Protein AF-A0A4Q2XM29-F1 (afdb_monomer_lite)

Structure (mmCIF, N/CA/C/O backbone):
data_AF-A0A4Q2XM29-F1
#
_entry.id   AF-A0A4Q2XM29-F1
#
loop_
_atom_site.group_PDB
_atom_site.id
_atom_site.type_symbol
_atom_site.label_atom_id
_atom_site.label_alt_id
_atom_site.label_comp_id
_atom_site.label_asym_id
_atom_site.label_entity_id
_atom_site.label_seq_id
_atom_site.pdbx_PDB_ins_code
_atom_site.Cartn_x
_atom_site.Cartn_y
_atom_site.Cartn_z
_atom_site.occupancy
_atom_site.B_iso_or_equiv
_atom_site.auth_seq_id
_atom_site.auth_comp_id
_atom_site.auth_asym_id
_atom_sit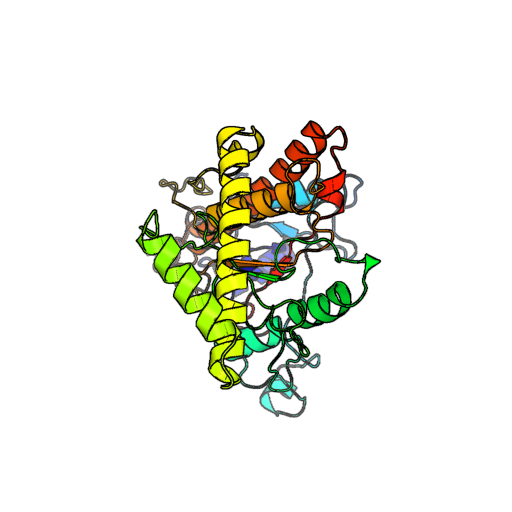e.auth_atom_id
_atom_site.pdbx_PDB_model_num
ATOM 1 N N . MET A 1 1 ? 1.663 -3.349 0.816 1.00 96.50 1 MET A N 1
ATOM 2 C CA . MET A 1 1 ? 1.496 -1.928 1.200 1.00 96.50 1 MET A CA 1
ATOM 3 C C . MET A 1 1 ? 1.774 -1.788 2.682 1.00 96.50 1 MET A C 1
ATOM 5 O O . MET A 1 1 ? 1.186 -2.526 3.462 1.00 96.50 1 MET A O 1
ATOM 9 N N . PHE A 1 2 ? 2.664 -0.879 3.063 1.00 97.44 2 PHE A N 1
ATOM 10 C CA . PHE A 1 2 ? 3.093 -0.724 4.449 1.00 97.44 2 PHE A CA 1
ATOM 11 C C . PHE A 1 2 ? 2.443 0.505 5.107 1.00 97.44 2 PHE A C 1
ATOM 13 O O . PHE A 1 2 ? 2.539 1.616 4.584 1.00 97.44 2 PHE A O 1
ATOM 20 N N . LEU A 1 3 ? 1.757 0.298 6.231 1.00 97.25 3 LEU A N 1
ATOM 21 C CA . LEU A 1 3 ? 1.092 1.323 7.038 1.00 97.25 3 LEU A CA 1
ATOM 22 C C . LEU A 1 3 ? 2.036 1.716 8.184 1.00 97.25 3 LEU A C 1
ATOM 24 O O . LEU A 1 3 ? 2.005 1.121 9.258 1.00 97.25 3 LEU A O 1
ATOM 28 N N . ASN A 1 4 ? 2.934 2.663 7.935 1.00 95.81 4 ASN A N 1
ATOM 29 C CA . ASN A 1 4 ? 4.029 3.006 8.840 1.00 95.81 4 ASN A CA 1
ATOM 30 C C . ASN A 1 4 ? 3.531 3.783 10.074 1.00 95.81 4 ASN A C 1
ATOM 32 O O . ASN A 1 4 ? 2.919 4.848 9.917 1.00 95.81 4 ASN A O 1
ATOM 36 N N . GLY A 1 5 ? 3.828 3.276 11.277 1.00 94.25 5 GLY A N 1
ATOM 37 C CA . GLY A 1 5 ? 3.493 3.909 12.560 1.00 94.25 5 GLY A CA 1
ATOM 38 C C . GLY A 1 5 ? 2.663 3.062 13.536 1.00 94.25 5 GLY A C 1
ATOM 39 O O . GLY A 1 5 ? 2.276 3.548 14.591 1.00 94.25 5 GLY A O 1
ATOM 40 N N . GLY A 1 6 ? 2.377 1.801 13.228 1.00 93.38 6 GLY A N 1
ATOM 41 C CA . GLY A 1 6 ? 1.569 0.935 14.085 1.00 93.38 6 GLY A CA 1
ATOM 42 C C . GLY A 1 6 ? 0.077 1.262 14.000 1.00 93.38 6 GLY A C 1
ATOM 43 O O . GLY A 1 6 ? -0.471 1.974 14.834 1.00 93.38 6 GLY A O 1
ATOM 44 N N . ASN A 1 7 ? -0.592 0.758 12.965 1.00 94.94 7 ASN A N 1
ATOM 45 C CA . ASN A 1 7 ? -2.012 0.990 12.729 1.00 94.94 7 ASN A CA 1
ATOM 46 C C . ASN A 1 7 ? -2.881 0.425 13.866 1.00 94.94 7 ASN A C 1
ATOM 48 O O . ASN A 1 7 ? -2.813 -0.765 14.166 1.00 94.94 7 ASN A O 1
ATOM 52 N N . ASP A 1 8 ? -3.781 1.245 14.417 1.00 95.12 8 ASP A N 1
ATOM 53 C CA . ASP A 1 8 ? -4.788 0.805 15.390 1.00 95.12 8 ASP A CA 1
ATOM 54 C C . ASP A 1 8 ? -5.910 -0.013 14.734 1.00 95.12 8 ASP A C 1
ATOM 56 O O . ASP A 1 8 ? -7.039 0.448 14.554 1.00 95.12 8 ASP A O 1
ATOM 60 N N . SER A 1 9 ? -5.602 -1.252 14.356 1.00 93.69 9 SER A N 1
ATOM 61 C CA . SER A 1 9 ? -6.534 -2.149 13.666 1.00 93.69 9 SER A CA 1
ATOM 62 C C . SER A 1 9 ? -7.786 -2.493 14.483 1.00 93.69 9 SER A C 1
ATOM 64 O O . SER A 1 9 ? -8.791 -2.903 13.903 1.00 93.69 9 SER A O 1
ATOM 66 N N . ASN A 1 10 ? -7.785 -2.219 15.793 1.00 93.75 10 ASN A N 1
ATOM 67 C CA . ASN A 1 10 ? -8.957 -2.379 16.659 1.00 93.75 10 ASN A CA 1
ATOM 68 C C . ASN A 1 10 ? -10.111 -1.439 16.268 1.00 93.75 10 ASN A C 1
ATOM 70 O O . ASN A 1 10 ? -11.262 -1.710 16.599 1.00 93.75 10 ASN A O 1
ATOM 74 N N . ASN A 1 11 ? -9.813 -0.340 15.564 1.00 93.69 11 ASN A N 1
ATOM 75 C CA . ASN A 1 11 ? -10.818 0.532 14.956 1.00 93.69 11 ASN A CA 1
ATOM 76 C C . ASN A 1 11 ? -11.011 0.273 13.457 1.00 93.69 11 ASN A C 1
ATOM 78 O O . ASN A 1 11 ? -11.906 0.871 12.874 1.00 93.69 11 ASN A O 1
ATOM 82 N N . MET A 1 12 ? -10.221 -0.601 12.823 1.00 94.62 12 MET A N 1
ATOM 83 C CA . MET A 1 12 ? -10.440 -0.996 11.428 1.00 94.62 12 MET A CA 1
ATOM 84 C C . MET A 1 12 ? -11.616 -1.957 11.318 1.00 94.62 12 MET A C 1
ATOM 86 O O . MET A 1 12 ? -12.485 -1.761 10.472 1.00 94.62 12 MET A O 1
ATOM 90 N N . ILE A 1 13 ? -11.625 -2.988 12.167 1.00 92.69 13 ILE A N 1
ATOM 91 C CA . ILE A 1 13 ? -12.667 -4.010 12.212 1.00 92.69 13 ILE A CA 1
ATOM 92 C C . ILE A 1 13 ? -13.164 -4.121 13.644 1.00 92.69 13 ILE A C 1
ATOM 94 O O . ILE A 1 13 ? -12.406 -4.423 14.562 1.00 92.69 13 ILE A O 1
ATOM 98 N N . ILE A 1 14 ? -14.448 -3.845 13.821 1.00 93.81 14 ILE A N 1
ATOM 99 C CA . ILE A 1 14 ? -15.077 -3.620 15.119 1.00 93.81 14 ILE A CA 1
ATOM 100 C C . ILE A 1 14 ? -16.095 -4.738 15.361 1.00 93.81 14 ILE A C 1
ATOM 102 O O . ILE A 1 14 ? -16.854 -5.051 14.440 1.00 93.81 14 ILE A O 1
ATOM 106 N N . PRO A 1 15 ? -16.156 -5.339 16.564 1.00 92.25 15 PRO A N 1
ATOM 107 C CA . PRO A 1 15 ? -17.228 -6.268 16.905 1.00 92.25 15 PRO A CA 1
ATOM 108 C C . PRO A 1 15 ? -18.571 -5.529 16.957 1.00 92.25 15 PRO A C 1
ATOM 110 O O . PRO A 1 15 ? -18.679 -4.460 17.560 1.00 92.25 15 PRO A O 1
ATOM 113 N N . THR A 1 16 ? -19.601 -6.102 16.337 1.00 90.25 16 THR A N 1
ATOM 114 C CA . THR A 1 16 ? -20.943 -5.497 16.250 1.00 90.25 16 THR A CA 1
ATOM 115 C C . THR A 1 16 ? -22.011 -6.272 17.021 1.00 90.25 16 THR A C 1
ATOM 117 O O . THR A 1 16 ? -23.140 -5.793 17.146 1.00 90.25 16 THR A O 1
ATOM 120 N N . LEU A 1 17 ? -21.675 -7.420 17.621 1.00 89.31 17 LEU A N 1
ATOM 121 C CA . LEU A 1 17 ? -22.564 -8.062 18.590 1.00 89.31 17 LEU A CA 1
ATOM 122 C C . LEU A 1 17 ? -22.731 -7.151 19.818 1.00 89.31 17 LEU A C 1
ATOM 124 O O . LEU A 1 17 ? -21.732 -6.618 20.305 1.00 89.31 17 LEU A O 1
ATOM 128 N N . PRO A 1 18 ? -23.952 -6.936 20.346 1.00 90.06 18 PRO A N 1
ATOM 129 C CA . PRO A 1 18 ? -24.185 -5.947 21.399 1.00 90.06 18 PRO A CA 1
ATOM 130 C C . PRO A 1 18 ? -23.311 -6.124 22.647 1.00 90.06 18 PRO A C 1
ATOM 132 O O . PRO A 1 18 ? -22.772 -5.145 23.158 1.00 90.06 18 PRO A O 1
ATOM 135 N N . GLU A 1 19 ? -23.159 -7.343 23.161 1.00 92.06 19 GLU A N 1
ATOM 136 C CA . GLU A 1 19 ? -22.320 -7.633 24.328 1.00 92.06 19 GLU A CA 1
ATOM 137 C C . GLU A 1 19 ? -20.823 -7.453 24.060 1.00 92.06 19 GLU A C 1
ATOM 139 O O . GLU A 1 19 ? -20.121 -6.876 24.894 1.00 92.06 19 GLU A O 1
ATOM 144 N N . GLU A 1 20 ? -20.339 -7.871 22.892 1.00 92.81 20 GLU A N 1
ATOM 145 C CA . GLU A 1 20 ? -18.934 -7.720 22.508 1.00 92.81 20 GLU A CA 1
ATOM 146 C C . GLU A 1 20 ? -18.595 -6.251 22.248 1.00 92.81 20 GLU A C 1
ATOM 148 O O . GLU A 1 20 ? -17.570 -5.751 22.715 1.00 92.81 20 GLU A O 1
ATOM 153 N N . TRP A 1 21 ? -19.502 -5.524 21.592 1.00 94.75 21 TRP A N 1
ATOM 154 C CA . TRP A 1 21 ? -19.370 -4.093 21.381 1.00 94.75 21 TRP A CA 1
ATOM 155 C C . TRP A 1 21 ? -19.391 -3.316 22.698 1.00 94.75 21 TRP A C 1
ATOM 157 O O . TRP A 1 21 ? -18.608 -2.384 22.851 1.00 94.75 21 TRP A O 1
ATOM 167 N N . ARG A 1 22 ? -20.230 -3.689 23.679 1.00 95.19 22 ARG A N 1
ATOM 168 C CA . ARG A 1 22 ? -20.202 -3.058 25.014 1.00 95.19 22 ARG A CA 1
ATOM 169 C C . ARG A 1 22 ? -18.836 -3.229 25.679 1.00 95.19 22 ARG A C 1
ATOM 171 O O . ARG A 1 22 ? -18.315 -2.262 26.229 1.00 95.19 22 ARG A O 1
ATOM 178 N N . SER A 1 23 ? -18.239 -4.419 25.589 1.00 96.00 23 SER A N 1
ATOM 179 C CA . SER A 1 23 ? -16.885 -4.678 26.099 1.00 96.00 23 SER A CA 1
ATOM 180 C C . SER A 1 23 ? -15.828 -3.849 25.364 1.00 96.00 23 SER A C 1
ATOM 182 O O . SER A 1 23 ? -15.016 -3.179 26.002 1.00 96.00 23 SER A O 1
ATOM 184 N N . TYR A 1 24 ? -15.877 -3.829 24.029 1.00 96.38 24 TYR A N 1
ATOM 185 C CA . TYR A 1 24 ? -15.031 -2.975 23.191 1.00 96.38 24 TYR A CA 1
ATOM 186 C C . TYR A 1 24 ? -15.171 -1.499 23.591 1.00 96.38 24 TYR A C 1
ATOM 188 O O . TYR A 1 24 ? -14.185 -0.850 23.932 1.00 96.38 24 TYR A O 1
ATOM 196 N N . SER A 1 25 ? -16.395 -0.975 23.644 1.00 95.56 25 SER A N 1
ATOM 197 C CA . SER A 1 25 ? -16.671 0.430 23.931 1.00 95.56 25 SER A CA 1
ATOM 198 C C . SER A 1 25 ? -16.222 0.839 25.331 1.00 95.56 25 SER A C 1
ATOM 200 O O . SER A 1 25 ? -15.735 1.957 25.497 1.00 95.56 25 SER A O 1
ATOM 202 N N . ALA A 1 26 ? -16.357 -0.041 26.327 1.00 96.81 26 ALA A N 1
ATOM 203 C CA . ALA A 1 26 ? -15.896 0.227 27.686 1.00 96.81 26 ALA A CA 1
ATOM 204 C C . ALA A 1 26 ? -14.370 0.397 27.749 1.00 96.81 26 ALA A C 1
ATOM 206 O O . ALA A 1 26 ? -13.882 1.309 28.411 1.00 96.81 26 ALA A O 1
ATOM 207 N N . ILE A 1 27 ? -13.616 -0.440 27.027 1.00 96.81 27 ILE A N 1
ATOM 208 C CA . ILE A 1 27 ? -12.146 -0.404 27.036 1.00 96.81 27 ILE A CA 1
ATOM 209 C C . ILE A 1 27 ? -11.600 0.729 26.153 1.00 96.81 27 ILE A C 1
ATOM 211 O O . ILE A 1 27 ? -10.618 1.388 26.502 1.00 96.81 27 ILE A O 1
ATOM 215 N N . ARG A 1 28 ? -12.247 0.980 25.011 1.00 96.00 28 ARG A N 1
ATOM 216 C CA . ARG A 1 28 ? -11.862 2.031 24.059 1.00 96.00 28 ARG A CA 1
ATOM 217 C C . ARG A 1 28 ? -12.268 3.424 24.521 1.00 96.00 28 ARG A C 1
ATOM 219 O O . ARG A 1 28 ? -11.673 4.402 24.072 1.00 96.00 28 ARG A O 1
ATOM 226 N N . THR A 1 29 ? -13.212 3.513 25.461 1.00 95.56 29 THR A N 1
ATOM 227 C CA . THR A 1 29 ? -13.803 4.756 25.979 1.00 95.56 29 THR A CA 1
ATOM 228 C C . THR A 1 29 ? -14.518 5.564 24.882 1.00 95.56 29 THR A C 1
ATOM 230 O O . THR A 1 29 ? -14.348 5.286 23.693 1.00 95.56 29 THR A O 1
ATOM 233 N N . PRO A 1 30 ? -15.283 6.615 25.227 1.00 93.62 30 PRO A N 1
ATOM 234 C CA . PRO A 1 30 ? -15.864 7.509 24.223 1.00 93.62 30 PRO A CA 1
ATOM 235 C C . PRO A 1 30 ? -14.835 8.201 23.310 1.00 93.62 30 PRO A C 1
ATOM 237 O O . PRO A 1 30 ? -15.208 8.748 22.277 1.00 93.62 30 PRO A O 1
ATOM 240 N N . VAL A 1 31 ? -13.544 8.191 23.669 1.00 94.88 31 VAL A N 1
ATOM 241 C CA . VAL A 1 31 ? -12.479 8.795 22.857 1.00 94.88 31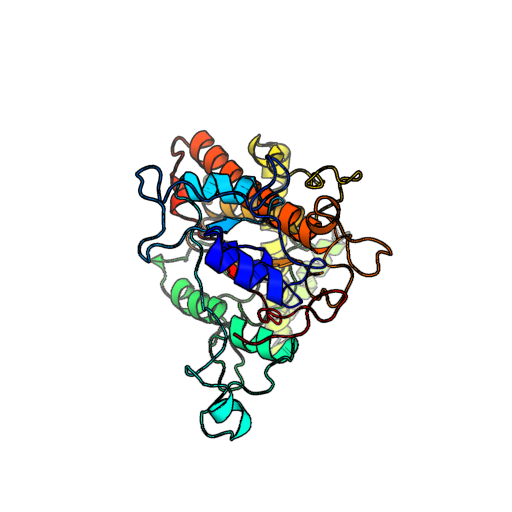 VAL A CA 1
ATOM 242 C C . VAL A 1 31 ? -12.216 7.997 21.581 1.00 94.88 31 VAL A C 1
ATOM 244 O O . VAL A 1 31 ? -12.007 8.609 20.538 1.00 94.88 31 VAL A O 1
ATOM 247 N N . LEU A 1 32 ? -12.245 6.659 21.631 1.00 95.94 32 LEU A N 1
ATOM 248 C CA . LEU A 1 32 ? -11.899 5.807 20.483 1.00 95.94 32 LEU A CA 1
ATOM 249 C C . LEU A 1 32 ? -13.009 4.860 20.029 1.00 95.94 32 LEU A C 1
ATOM 251 O O . LEU A 1 32 ? -12.902 4.314 18.932 1.00 95.94 32 LEU A O 1
ATOM 255 N N . ALA A 1 33 ? -14.027 4.611 20.854 1.00 95.44 33 ALA A N 1
ATOM 256 C CA . ALA A 1 33 ? -15.052 3.620 20.551 1.00 95.44 33 ALA A CA 1
ATOM 257 C C . ALA A 1 33 ? -15.909 4.043 19.352 1.00 95.44 33 ALA A C 1
ATOM 259 O O . ALA A 1 33 ? -16.682 4.998 19.433 1.00 95.44 33 ALA A O 1
ATOM 260 N N . ILE A 1 34 ? -15.823 3.288 18.257 1.00 94.38 34 ILE A N 1
ATOM 261 C CA . ILE A 1 34 ? -16.700 3.491 17.106 1.00 94.38 34 ILE A CA 1
ATOM 262 C C . ILE A 1 34 ? -18.127 3.037 17.460 1.00 94.38 34 ILE A C 1
ATOM 264 O O . ILE A 1 34 ? -18.296 1.934 17.995 1.00 94.38 34 ILE A O 1
ATOM 268 N N . PRO A 1 35 ? -19.170 3.844 17.183 1.00 91.25 35 PRO A N 1
ATOM 269 C CA . PRO A 1 35 ? -20.544 3.501 17.534 1.00 91.25 35 PRO A CA 1
ATOM 270 C C . PRO A 1 35 ? -21.054 2.282 16.752 1.00 91.25 35 PRO A C 1
ATOM 272 O O . PRO A 1 35 ? -20.796 2.156 15.555 1.00 91.25 35 PRO A O 1
ATOM 275 N N . ASN A 1 36 ? -21.826 1.412 17.411 1.00 83.94 36 ASN A N 1
ATOM 276 C CA . ASN A 1 36 ? -22.474 0.246 16.785 1.00 83.94 36 ASN A CA 1
ATOM 277 C C . ASN A 1 36 ? -23.965 0.471 16.492 1.00 83.94 36 ASN A C 1
ATOM 279 O O . ASN A 1 36 ? -24.493 -0.015 15.501 1.00 83.94 36 ASN A O 1
ATOM 283 N N . SER A 1 37 ? -24.653 1.261 17.317 1.00 69.19 37 SER A N 1
ATOM 284 C CA . SER A 1 37 ? -26.068 1.586 17.127 1.00 69.19 37 SER A CA 1
ATOM 285 C C . SER A 1 37 ? -26.283 3.091 17.224 1.00 69.19 37 SER A C 1
ATOM 287 O O . SER A 1 37 ? -26.231 3.645 18.318 1.00 69.19 37 SER A O 1
ATOM 289 N N . ASN A 1 38 ? -26.479 3.725 16.068 1.00 53.12 38 ASN A N 1
ATOM 290 C CA . ASN A 1 38 ? -27.065 5.050 15.841 1.00 53.12 38 ASN A CA 1
ATOM 291 C C . ASN A 1 38 ? -27.037 5.283 14.327 1.00 53.12 38 ASN A C 1
ATOM 293 O O . ASN A 1 38 ? -25.969 5.571 13.811 1.00 53.12 38 ASN A O 1
ATOM 297 N N . GLY A 1 39 ? -28.174 5.076 13.648 1.00 49.75 39 GLY A N 1
ATOM 298 C CA . GLY A 1 39 ? -28.449 5.333 12.222 1.00 49.75 39 GLY A CA 1
ATOM 299 C C . GLY A 1 39 ? -27.264 5.676 11.302 1.00 49.75 39 GLY A C 1
ATOM 300 O O . GLY A 1 39 ? -26.575 6.675 11.499 1.00 49.75 39 GLY A O 1
ATOM 301 N N . ALA A 1 40 ? -27.074 4.881 10.243 1.00 45.66 40 ALA A N 1
ATOM 302 C CA . ALA A 1 40 ? -26.153 5.193 9.144 1.00 45.66 40 ALA A CA 1
ATOM 303 C C . ALA A 1 40 ? -26.215 6.689 8.744 1.00 45.66 40 ALA A C 1
ATOM 305 O O . ALA A 1 40 ? -27.310 7.260 8.749 1.00 45.66 40 ALA A O 1
ATOM 306 N N . PRO A 1 41 ? -25.082 7.333 8.393 1.00 54.94 41 PRO A N 1
ATOM 307 C CA . PRO A 1 41 ? -23.799 6.742 7.973 1.00 54.94 41 PRO A CA 1
ATOM 308 C C . PRO A 1 41 ? -22.706 6.611 9.062 1.00 54.94 41 PRO A C 1
ATOM 310 O O . PRO A 1 41 ? -21.574 6.266 8.747 1.00 54.94 41 PRO A O 1
ATOM 313 N N . ASN A 1 42 ? -23.018 6.845 10.340 1.00 69.69 42 ASN A N 1
ATOM 314 C CA . ASN A 1 42 ? -22.011 7.169 11.368 1.00 69.69 42 ASN A CA 1
ATOM 315 C C . ASN A 1 42 ? -21.628 6.019 12.330 1.00 69.69 42 ASN A C 1
ATOM 317 O O . ASN A 1 42 ? -21.197 6.263 13.457 1.00 69.69 42 ASN A O 1
ATOM 321 N N . THR A 1 43 ? -21.803 4.764 11.921 1.00 86.94 43 THR A N 1
ATOM 322 C CA . THR A 1 43 ? -21.542 3.568 12.752 1.00 86.94 43 THR A CA 1
ATOM 323 C C . THR A 1 43 ? -20.619 2.591 12.035 1.00 86.94 43 THR A C 1
ATOM 325 O O . THR A 1 43 ? -20.361 2.744 10.842 1.00 86.94 43 THR A O 1
ATOM 328 N N . ALA A 1 44 ? -20.107 1.592 12.758 1.00 91.44 44 ALA A N 1
ATOM 329 C CA . ALA A 1 44 ? -19.387 0.477 12.151 1.00 91.44 44 ALA A CA 1
ATOM 330 C C . ALA A 1 44 ? -20.188 -0.103 10.966 1.00 91.44 44 ALA A C 1
ATOM 332 O O . ALA A 1 44 ? -21.359 -0.462 11.099 1.00 91.44 44 ALA A O 1
ATOM 333 N N . LEU A 1 45 ? -19.557 -0.180 9.795 1.00 91.25 45 LEU A N 1
ATOM 334 C CA . LEU A 1 45 ? -20.186 -0.639 8.562 1.00 91.25 45 LEU A CA 1
ATOM 335 C C . LEU A 1 45 ? -20.276 -2.157 8.592 1.00 91.25 45 LEU A C 1
ATOM 337 O O . LEU A 1 45 ? -19.283 -2.839 8.337 1.00 91.25 45 LEU A O 1
ATOM 341 N N . ALA A 1 46 ? -21.461 -2.672 8.910 1.00 89.06 46 ALA A N 1
ATOM 342 C CA . ALA A 1 46 ? -21.704 -4.102 9.011 1.00 89.06 46 ALA A CA 1
ATOM 343 C C . ALA A 1 46 ? -21.228 -4.851 7.756 1.00 89.06 46 ALA A C 1
ATOM 345 O O . ALA A 1 46 ? -21.554 -4.486 6.615 1.00 89.06 46 ALA A O 1
ATOM 346 N N . LEU A 1 47 ? -20.464 -5.913 8.001 1.00 86.94 47 LEU A N 1
ATOM 347 C CA . LEU A 1 47 ? -20.101 -6.896 6.992 1.00 86.94 47 LEU A CA 1
ATOM 348 C C . LEU A 1 47 ? -21.316 -7.798 6.780 1.00 86.94 47 LEU A C 1
ATOM 350 O O . LEU A 1 47 ? -21.824 -8.367 7.743 1.00 86.94 47 LEU A O 1
ATOM 354 N N . ALA A 1 48 ? -21.838 -7.870 5.557 1.00 73.25 48 ALA A N 1
ATOM 355 C CA . ALA A 1 48 ? -23.117 -8.537 5.305 1.00 73.25 48 ALA A CA 1
ATOM 356 C C . ALA A 1 48 ? -22.962 -9.869 4.564 1.00 73.25 48 ALA A C 1
ATOM 358 O O . ALA A 1 48 ? -23.882 -10.687 4.589 1.00 73.25 48 ALA A O 1
ATOM 359 N N . SER A 1 49 ? -21.822 -10.109 3.910 1.00 67.12 49 SER A N 1
ATOM 360 C CA . SER A 1 49 ? -21.641 -11.305 3.091 1.00 67.12 49 SER A CA 1
ATOM 361 C C . SER A 1 49 ? -20.184 -11.742 2.998 1.00 67.12 49 SER A C 1
ATOM 363 O O . SER A 1 49 ? -19.309 -10.935 2.709 1.00 67.12 49 SER A O 1
ATOM 365 N N . GLN A 1 50 ? -19.932 -13.040 3.175 1.00 62.50 50 GLN A N 1
ATOM 366 C CA . GLN A 1 50 ? -18.715 -13.674 2.683 1.00 62.50 50 GLN A CA 1
ATOM 367 C C . GLN A 1 50 ? -18.992 -14.118 1.241 1.00 62.50 50 GLN A C 1
ATOM 369 O O . GLN A 1 50 ? -19.783 -15.031 1.018 1.00 62.50 50 GLN A O 1
ATOM 374 N N . ASN A 1 51 ? -18.355 -13.479 0.255 1.00 60.34 51 ASN A N 1
ATOM 375 C CA . ASN A 1 51 ? -18.378 -13.936 -1.141 1.00 60.34 51 ASN A CA 1
ATOM 376 C C . ASN A 1 51 ? -19.777 -13.970 -1.800 1.00 60.34 51 ASN A C 1
ATOM 378 O O . ASN A 1 51 ? -20.131 -14.949 -2.455 1.00 60.34 51 ASN A O 1
ATOM 382 N N . GLY A 1 52 ? -20.614 -12.948 -1.580 1.00 56.56 52 GLY A N 1
ATOM 383 C CA . GLY A 1 52 ? -21.919 -12.807 -2.252 1.00 56.56 52 GLY A CA 1
ATOM 384 C C . GLY A 1 52 ? -22.962 -13.912 -1.993 1.00 56.56 52 GLY A C 1
ATOM 385 O O . GLY A 1 52 ? -24.023 -13.880 -2.611 1.00 56.56 52 GLY A O 1
ATOM 386 N N . THR A 1 53 ? -22.688 -14.878 -1.107 1.00 57.41 53 THR A N 1
ATOM 387 C CA . THR A 1 53 ? -23.463 -16.130 -0.984 1.00 57.41 53 THR A CA 1
ATOM 388 C C . THR A 1 53 ? -24.111 -16.352 0.393 1.00 57.41 53 THR A C 1
ATOM 390 O O . THR A 1 53 ? -24.976 -17.217 0.507 1.00 57.41 53 THR A O 1
ATOM 393 N N . GLY A 1 54 ? -23.787 -15.537 1.411 1.00 62.75 54 GLY A N 1
ATOM 394 C CA . GLY A 1 54 ? -24.251 -15.714 2.805 1.00 62.75 54 GLY A CA 1
ATOM 395 C C . GLY A 1 54 ? -23.619 -16.945 3.488 1.00 62.75 54 GLY A C 1
ATOM 396 O O . GLY A 1 54 ? -23.148 -17.852 2.820 1.00 62.75 54 GLY A O 1
ATOM 397 N N . THR A 1 55 ? -23.524 -17.069 4.814 1.00 56.12 55 THR A N 1
ATOM 398 C CA . THR A 1 55 ? -24.199 -16.412 5.944 1.00 56.12 55 THR A CA 1
ATOM 399 C C . THR A 1 55 ? -23.206 -15.649 6.819 1.00 56.12 55 THR A C 1
ATOM 401 O O . THR A 1 55 ? -22.266 -16.249 7.328 1.00 56.12 55 THR A O 1
ATOM 404 N N . PHE A 1 56 ? -23.445 -14.355 7.035 1.00 60.03 56 PHE A N 1
ATOM 405 C CA . PHE A 1 56 ? -22.938 -13.652 8.213 1.00 60.03 56 PHE A CA 1
ATOM 406 C C . PHE A 1 56 ? -23.952 -13.878 9.359 1.00 60.03 56 PHE A C 1
ATOM 408 O O . PHE A 1 56 ? -25.154 -13.870 9.068 1.00 60.03 56 PHE A O 1
ATOM 415 N N . PRO A 1 57 ? -23.556 -14.109 10.626 1.00 65.44 57 PRO A N 1
ATOM 416 C CA . PRO A 1 57 ? -22.229 -13.924 11.229 1.00 65.44 57 PRO A CA 1
ATOM 417 C C . PRO A 1 57 ? -21.131 -14.812 10.639 1.00 65.44 57 PRO A C 1
ATOM 419 O O . PRO A 1 57 ? -21.426 -15.840 10.037 1.00 65.44 57 PRO A O 1
ATOM 422 N N . ALA A 1 58 ? -19.871 -14.405 10.815 1.00 69.69 58 ALA A N 1
ATOM 423 C CA . ALA A 1 58 ? -18.705 -15.200 10.435 1.00 69.69 58 ALA A CA 1
ATOM 424 C C . ALA A 1 58 ? -18.787 -16.622 11.028 1.00 69.69 58 ALA A C 1
ATOM 426 O O . ALA A 1 58 ? -19.544 -16.874 11.966 1.00 69.69 58 ALA A O 1
ATOM 427 N N . GLY A 1 59 ? -18.005 -17.571 10.500 1.00 73.56 59 GLY A N 1
ATOM 428 C CA . GLY A 1 59 ? -18.074 -18.988 10.902 1.00 73.56 59 GLY A CA 1
ATOM 429 C C . GLY A 1 59 ? -17.855 -19.269 12.400 1.00 73.56 59 GLY A C 1
ATOM 430 O O . GLY A 1 59 ? -18.096 -20.384 12.852 1.00 73.56 59 GLY A O 1
ATOM 431 N N . ASP A 1 60 ? -17.423 -18.273 13.173 1.00 78.19 60 ASP A N 1
ATOM 432 C CA . ASP A 1 60 ? -17.263 -18.305 14.626 1.00 78.19 60 ASP A CA 1
ATOM 433 C C . ASP A 1 60 ? -18.485 -17.776 15.413 1.00 78.19 60 ASP A C 1
ATOM 435 O O . ASP A 1 60 ? -18.431 -17.680 16.640 1.00 78.19 60 ASP A O 1
ATOM 439 N N . GLY A 1 61 ? -19.574 -17.425 14.723 1.00 81.44 61 GLY A N 1
ATOM 440 C CA . GLY A 1 61 ? -20.805 -16.888 15.303 1.00 81.44 61 GLY A CA 1
ATOM 441 C C . GLY A 1 61 ? -20.771 -15.386 15.602 1.00 81.44 61 GLY A C 1
ATOM 442 O O . GLY A 1 61 ? -21.747 -14.874 16.151 1.00 81.44 61 GLY A O 1
ATOM 443 N N . ARG A 1 62 ? -19.699 -14.666 15.237 1.00 85.44 62 ARG A N 1
ATOM 444 C CA . ARG A 1 62 ? -19.551 -13.230 15.516 1.00 85.44 62 ARG A CA 1
ATOM 445 C C . ARG A 1 62 ? -19.934 -12.344 14.349 1.00 85.44 62 ARG A C 1
ATOM 447 O O . ARG A 1 62 ? -19.813 -12.710 13.178 1.00 85.44 62 ARG A O 1
ATOM 454 N N . THR A 1 63 ? -20.352 -11.128 14.682 1.00 87.56 63 THR A N 1
ATOM 455 C CA . THR A 1 63 ? -20.570 -10.070 13.701 1.00 87.56 63 THR A CA 1
ATOM 456 C C . THR A 1 63 ? -19.529 -8.972 13.847 1.00 87.56 63 THR A C 1
ATOM 458 O O . THR A 1 63 ? -19.163 -8.572 14.953 1.00 87.56 63 THR A O 1
ATOM 461 N N . TYR A 1 64 ? -19.084 -8.455 12.706 1.00 90.12 64 TYR A N 1
ATOM 462 C CA . TYR A 1 64 ? -18.095 -7.395 12.608 1.00 90.12 64 TYR A CA 1
ATOM 463 C C . TYR A 1 64 ? -18.572 -6.283 11.674 1.00 90.12 64 TYR A C 1
ATOM 465 O O . TYR A 1 64 ? -19.483 -6.473 10.860 1.00 90.12 64 TYR A O 1
ATOM 473 N N . GLY A 1 65 ? -17.924 -5.128 11.766 1.00 91.75 65 GLY A N 1
ATOM 474 C CA . GLY A 1 65 ? -18.072 -4.036 10.816 1.00 91.75 65 GLY A CA 1
ATOM 475 C C . GLY A 1 65 ? -16.750 -3.327 10.558 1.00 91.75 65 GLY A C 1
ATOM 476 O O . GLY A 1 65 ? -15.908 -3.242 11.451 1.00 91.75 65 GLY A O 1
ATOM 477 N N . PHE A 1 66 ? -16.568 -2.812 9.344 1.00 94.44 66 PHE A N 1
ATOM 478 C CA . PHE A 1 66 ? -15.451 -1.915 9.050 1.00 94.44 66 PHE A CA 1
ATOM 479 C C . PHE A 1 66 ? -15.665 -0.543 9.695 1.00 94.44 66 PHE A C 1
ATOM 481 O O . PHE A 1 66 ? -16.794 -0.131 9.965 1.00 94.44 66 PHE A O 1
ATOM 488 N N . HIS A 1 67 ? -14.585 0.210 9.886 1.00 95.12 67 HIS A N 1
ATOM 489 C CA . HIS A 1 67 ? -14.676 1.626 10.232 1.00 95.12 67 HIS A CA 1
ATOM 490 C C . HIS A 1 67 ? -15.589 2.388 9.238 1.00 95.12 67 HIS A C 1
ATOM 492 O O . HIS A 1 67 ? -15.471 2.165 8.031 1.00 95.12 67 HIS A O 1
ATOM 498 N N . PRO A 1 68 ? -16.430 3.349 9.678 1.00 93.44 68 PRO A N 1
ATOM 499 C CA . PRO A 1 68 ? -17.281 4.157 8.785 1.00 93.44 68 PRO A CA 1
ATOM 500 C C . PRO A 1 68 ? -16.532 4.955 7.709 1.00 93.44 68 PRO A C 1
ATOM 502 O O . PRO A 1 68 ? -17.109 5.343 6.701 1.00 93.44 68 PRO A O 1
ATOM 505 N N . ALA A 1 69 ? -15.225 5.145 7.876 1.00 94.12 69 ALA A N 1
ATOM 506 C CA . ALA A 1 69 ? -14.356 5.739 6.858 1.00 94.12 69 ALA A CA 1
ATOM 507 C C . ALA A 1 69 ? -13.901 4.760 5.756 1.00 94.12 69 ALA A C 1
ATOM 509 O O . ALA A 1 69 ? -13.099 5.150 4.917 1.00 94.12 69 ALA A O 1
ATOM 510 N N . MET A 1 70 ? -14.360 3.502 5.760 1.00 95.69 70 MET A N 1
ATOM 511 C CA . MET A 1 70 ? -13.924 2.468 4.809 1.00 95.69 70 MET A CA 1
ATOM 512 C C . MET A 1 70 ? -15.079 1.836 4.004 1.00 95.69 70 MET A C 1
ATOM 514 O O . MET A 1 70 ? -15.169 0.604 3.920 1.00 95.69 70 MET A O 1
ATOM 518 N N . PRO A 1 71 ? -15.996 2.632 3.420 1.00 94.25 71 PRO A N 1
ATOM 519 C CA . PRO A 1 71 ? -17.154 2.085 2.717 1.00 94.25 71 PRO A CA 1
ATOM 520 C C . PRO A 1 71 ? -16.769 1.256 1.489 1.00 94.25 71 PRO A C 1
ATOM 522 O O . PRO A 1 71 ? -17.429 0.261 1.190 1.00 94.25 71 PRO A O 1
ATOM 525 N N . GLU A 1 72 ? -15.690 1.610 0.793 1.00 96.19 72 GLU A N 1
ATOM 526 C CA . GLU A 1 72 ? -15.252 0.875 -0.388 1.00 96.19 72 GLU A CA 1
ATOM 527 C C . GLU A 1 72 ? -14.719 -0.516 -0.036 1.00 96.19 72 GLU A C 1
ATOM 529 O O . GLU A 1 72 ? -15.132 -1.487 -0.666 1.00 96.19 72 GLU A O 1
ATOM 534 N N . LEU A 1 73 ? -13.871 -0.656 0.993 1.00 95.31 73 LEU A N 1
ATOM 535 C CA . LEU A 1 73 ? -13.422 -1.986 1.430 1.00 95.31 73 LEU A CA 1
ATOM 536 C C . LEU A 1 73 ? -14.561 -2.837 1.968 1.00 95.31 73 LEU A C 1
ATOM 538 O O . LEU A 1 73 ? -14.585 -4.037 1.707 1.00 95.31 73 LEU A O 1
ATOM 542 N N . ARG A 1 74 ? -15.527 -2.232 2.666 1.00 93.50 74 ARG A N 1
ATOM 543 C CA . ARG A 1 74 ? -16.740 -2.941 3.075 1.00 93.50 74 ARG A CA 1
ATOM 544 C C . ARG A 1 74 ? -17.500 -3.486 1.867 1.00 93.50 74 ARG A C 1
ATOM 546 O O . ARG A 1 74 ? -17.925 -4.636 1.885 1.00 93.50 74 ARG A O 1
ATOM 553 N N . ASN A 1 75 ? -17.653 -2.693 0.809 1.00 93.06 75 ASN A N 1
ATOM 554 C CA . ASN A 1 75 ? -18.330 -3.140 -0.409 1.00 93.06 75 ASN A CA 1
ATOM 555 C C . ASN A 1 75 ? -17.541 -4.231 -1.141 1.00 93.06 75 ASN A C 1
ATOM 557 O O . ASN A 1 75 ? -18.137 -5.184 -1.637 1.00 93.06 75 ASN A O 1
ATOM 561 N N . LEU A 1 76 ? -16.211 -4.127 -1.177 1.00 93.19 76 LEU A N 1
ATOM 562 C CA . LEU A 1 76 ? -15.356 -5.155 -1.768 1.00 93.19 76 LEU A CA 1
ATOM 563 C C . LEU A 1 76 ? -15.351 -6.456 -0.956 1.00 93.19 76 LEU A C 1
ATOM 565 O O . LEU A 1 76 ? -15.295 -7.529 -1.550 1.00 93.19 76 LEU A O 1
ATOM 569 N N . PHE A 1 77 ? -15.442 -6.381 0.374 1.00 91.50 77 PHE A N 1
ATOM 570 C CA . PHE A 1 77 ? -15.616 -7.551 1.239 1.00 91.50 77 PHE A CA 1
ATOM 571 C C . PHE A 1 77 ? -16.910 -8.289 0.908 1.00 91.50 77 PHE A C 1
ATOM 573 O O . PHE A 1 77 ? -16.883 -9.478 0.601 1.00 91.50 77 PHE A O 1
ATOM 580 N N . ASP A 1 78 ? -18.026 -7.561 0.883 1.00 88.50 78 ASP A N 1
ATOM 581 C CA . ASP A 1 78 ? -19.335 -8.117 0.545 1.00 88.50 78 ASP A CA 1
ATOM 582 C C . ASP A 1 78 ? -19.367 -8.757 -0.852 1.00 88.50 78 ASP A C 1
ATOM 584 O O . ASP A 1 78 ? -20.049 -9.763 -1.071 1.00 88.50 78 ASP A O 1
ATOM 588 N N . ALA A 1 79 ? -18.600 -8.186 -1.784 1.00 88.88 79 ALA A N 1
ATOM 589 C CA . ALA A 1 79 ? -18.416 -8.694 -3.137 1.00 88.88 79 ALA A CA 1
ATOM 590 C C . ALA A 1 79 ? -17.403 -9.855 -3.246 1.00 88.88 79 ALA A C 1
ATOM 592 O O . ALA A 1 79 ? -17.227 -10.386 -4.337 1.00 88.88 79 ALA A O 1
ATOM 593 N N . GLY A 1 80 ? -16.750 -10.268 -2.153 1.00 88.75 80 GLY A N 1
ATOM 594 C CA . GLY A 1 80 ? -15.831 -11.413 -2.123 1.00 88.75 80 GLY A CA 1
ATOM 595 C C . GLY A 1 80 ? -14.370 -11.116 -2.474 1.00 88.75 80 GLY A C 1
ATOM 596 O O . GLY A 1 80 ? -13.589 -12.049 -2.631 1.00 88.75 80 GLY A O 1
ATOM 597 N N . PHE A 1 81 ? -13.970 -9.845 -2.572 1.00 90.38 81 PHE A N 1
ATOM 598 C CA . PHE A 1 81 ? -12.618 -9.446 -2.995 1.00 90.38 81 PHE A CA 1
ATOM 599 C C . PHE A 1 81 ? -11.673 -9.067 -1.848 1.00 90.38 81 PHE A C 1
ATOM 601 O O . PHE A 1 81 ? -10.479 -8.876 -2.073 1.00 90.38 81 PHE A O 1
ATOM 608 N N . VAL A 1 82 ? -12.187 -8.922 -0.625 1.00 91.94 82 VAL A N 1
ATOM 609 C CA . VAL A 1 82 ? -11.399 -8.558 0.563 1.00 91.94 82 VAL A CA 1
ATOM 610 C C . VAL A 1 82 ? -11.577 -9.624 1.633 1.00 91.94 82 VAL A C 1
ATOM 612 O O . VAL A 1 82 ? -12.694 -10.050 1.906 1.00 91.94 82 VAL A O 1
ATOM 615 N N . ALA A 1 83 ? -10.474 -10.011 2.274 1.00 89.94 83 ALA A N 1
ATOM 616 C CA . ALA A 1 83 ? -10.462 -10.951 3.386 1.00 89.94 83 ALA A CA 1
ATOM 617 C C . ALA A 1 83 ? -9.675 -10.365 4.572 1.00 89.94 83 ALA A C 1
ATOM 619 O O . ALA A 1 83 ? -8.459 -10.184 4.472 1.00 89.94 83 ALA A O 1
ATOM 620 N N . PRO A 1 84 ? -10.340 -10.058 5.698 1.00 89.12 84 PRO A N 1
ATOM 621 C CA . PRO A 1 84 ? -9.678 -9.802 6.965 1.00 89.12 84 PRO A CA 1
ATOM 622 C C . PRO A 1 84 ? -8.959 -11.040 7.490 1.00 89.12 84 PRO A C 1
ATOM 624 O O . PRO A 1 84 ? -9.511 -12.139 7.462 1.00 89.12 84 PRO A O 1
ATOM 627 N N . VAL A 1 85 ? -7.765 -10.846 8.044 1.00 89.06 85 VAL A N 1
ATOM 628 C CA . VAL A 1 85 ? -7.049 -11.886 8.787 1.00 89.06 85 VAL A CA 1
ATOM 629 C C . VAL A 1 85 ? -6.771 -11.349 10.184 1.00 89.06 85 VAL A C 1
ATOM 631 O O . VAL A 1 85 ? -6.107 -10.326 10.340 1.00 89.06 85 VAL A O 1
ATOM 634 N N . PHE A 1 86 ? -7.322 -12.014 11.196 1.00 87.56 86 PHE A N 1
ATOM 635 C CA . PHE A 1 86 ? -7.177 -11.616 12.595 1.00 87.56 86 PHE A CA 1
ATOM 636 C C . PHE A 1 86 ? -6.000 -12.322 13.260 1.00 87.56 86 PHE A C 1
ATOM 638 O O . PHE A 1 86 ? -5.604 -13.411 12.845 1.00 87.56 86 PHE A O 1
ATOM 645 N N . ASN A 1 87 ? -5.504 -11.728 14.349 1.00 85.69 87 ASN A N 1
ATOM 646 C CA . ASN A 1 87 ? -4.462 -12.303 15.206 1.00 85.69 87 ASN A CA 1
ATOM 647 C C . ASN A 1 87 ? -3.155 -12.613 14.456 1.00 85.69 87 ASN A C 1
ATOM 649 O O . ASN A 1 87 ? -2.490 -13.608 14.741 1.00 85.69 87 ASN A O 1
ATOM 653 N N . VAL A 1 88 ? -2.796 -11.760 13.493 1.00 88.81 88 VAL A N 1
ATOM 654 C CA . VAL A 1 88 ? -1.514 -11.831 12.788 1.00 88.81 88 VAL A CA 1
ATOM 655 C C . VAL A 1 88 ? -0.579 -10.792 13.380 1.00 88.81 88 VAL A C 1
ATOM 657 O O . VAL A 1 88 ? -0.916 -9.613 13.404 1.00 88.81 88 VAL A O 1
ATOM 660 N N . GLY A 1 89 ? 0.591 -11.238 13.816 1.00 88.38 89 GLY A N 1
ATOM 661 C CA . GLY A 1 89 ? 1.609 -10.395 14.421 1.00 88.38 89 GLY A CA 1
ATOM 662 C C . GLY A 1 89 ? 2.977 -11.056 14.377 1.00 88.38 89 GLY A C 1
ATOM 663 O O . GLY A 1 89 ? 3.136 -12.156 13.850 1.00 88.38 89 GLY A O 1
ATOM 664 N N . THR A 1 90 ? 3.970 -10.399 14.962 1.00 88.94 90 THR A N 1
ATOM 665 C CA . THR A 1 90 ? 5.379 -10.828 14.918 1.00 88.94 90 THR A CA 1
ATOM 666 C C . THR A 1 90 ? 5.753 -11.862 15.976 1.00 88.94 90 THR A C 1
ATOM 668 O O . THR A 1 90 ? 6.909 -12.260 16.062 1.00 88.94 90 THR A O 1
ATOM 671 N N . LEU A 1 91 ? 4.812 -12.313 16.806 1.00 89.56 91 LEU A N 1
ATOM 672 C CA . LEU A 1 91 ? 5.118 -13.250 17.883 1.00 89.56 91 LEU A CA 1
ATOM 673 C C . LEU A 1 91 ? 5.577 -14.615 17.376 1.00 89.56 91 LEU A C 1
ATOM 675 O O . LEU A 1 91 ? 4.888 -15.271 16.603 1.00 89.56 91 LEU A O 1
ATOM 679 N N . ASN A 1 92 ? 6.686 -15.091 17.942 1.00 87.56 92 ASN A N 1
ATOM 680 C CA . ASN A 1 92 ? 7.207 -16.436 17.690 1.00 87.56 92 ASN A CA 1
ATOM 681 C C . ASN A 1 92 ? 6.282 -17.522 18.254 1.00 87.56 92 ASN A C 1
ATOM 683 O O . ASN A 1 92 ? 6.158 -18.603 17.684 1.00 87.56 92 ASN A O 1
ATOM 687 N N . PHE A 1 93 ? 5.661 -17.240 19.404 1.00 89.06 93 PHE A N 1
ATOM 688 C CA . PHE A 1 93 ? 4.813 -18.172 20.139 1.00 89.06 93 PHE A CA 1
ATOM 689 C C . PHE A 1 93 ? 3.647 -17.430 20.799 1.00 89.06 93 PHE A C 1
ATOM 691 O O . PHE A 1 93 ? 3.831 -16.301 21.270 1.00 89.06 93 PHE A O 1
ATOM 698 N N . PRO A 1 94 ? 2.466 -18.065 20.921 1.00 88.94 94 PRO A N 1
ATOM 699 C CA . PRO A 1 94 ? 1.420 -17.575 21.808 1.00 88.94 94 PRO A CA 1
ATOM 700 C C . PRO A 1 94 ? 1.957 -17.421 23.235 1.00 88.94 94 PRO A C 1
ATOM 702 O O . PRO A 1 94 ? 2.607 -18.326 23.760 1.00 88.94 94 PRO A O 1
ATOM 705 N N . MET A 1 95 ? 1.671 -16.290 23.880 1.00 89.56 95 MET A N 1
ATOM 706 C CA . MET A 1 95 ? 2.093 -16.047 25.259 1.00 89.56 95 MET A CA 1
ATOM 707 C C . MET A 1 95 ? 1.022 -15.342 26.086 1.00 89.56 95 MET A C 1
ATOM 709 O O . MET A 1 95 ? 0.277 -14.492 25.604 1.00 89.56 95 MET A O 1
ATOM 713 N N . THR A 1 96 ? 0.979 -15.678 27.370 1.00 91.00 96 THR A N 1
ATOM 714 C CA . THR A 1 96 ? 0.172 -14.980 28.373 1.00 91.00 96 THR A CA 1
ATOM 715 C C . THR A 1 96 ? 0.924 -13.775 28.938 1.00 91.00 96 THR A C 1
ATOM 717 O O . THR A 1 96 ? 2.153 -13.704 28.892 1.00 91.00 96 THR A O 1
ATOM 720 N N . LYS A 1 97 ? 0.199 -12.852 29.582 1.00 89.12 97 LYS A N 1
ATOM 721 C CA . LYS A 1 97 ? 0.810 -11.728 30.312 1.00 89.12 97 LYS A CA 1
ATOM 722 C C . LYS A 1 97 ? 1.816 -12.196 31.372 1.00 89.12 97 LYS A C 1
ATOM 724 O O . LYS A 1 97 ? 2.878 -11.599 31.505 1.00 89.12 97 LYS A O 1
ATOM 729 N N . ALA A 1 98 ? 1.503 -13.270 32.101 1.00 94.62 98 ALA A N 1
ATOM 730 C CA . ALA A 1 98 ? 2.399 -13.818 33.119 1.00 94.62 98 ALA A CA 1
ATOM 731 C C . ALA A 1 98 ? 3.718 -14.314 32.502 1.00 94.62 98 ALA A C 1
ATOM 733 O O . ALA A 1 98 ? 4.783 -13.955 32.994 1.00 94.62 98 ALA A O 1
ATOM 734 N N . GLN A 1 99 ? 3.646 -15.050 31.385 1.00 94.06 99 GLN A N 1
ATOM 735 C CA . GLN A 1 99 ? 4.823 -15.515 30.639 1.00 94.06 99 GLN A CA 1
ATOM 736 C C . GLN A 1 99 ? 5.641 -14.362 30.045 1.00 94.06 99 GLN A C 1
ATOM 738 O O . GLN A 1 99 ? 6.871 -14.418 30.053 1.00 94.06 99 GLN A O 1
ATOM 743 N N . TYR A 1 100 ? 4.971 -13.310 29.561 1.00 90.88 100 TYR A N 1
ATOM 744 C CA . TYR A 1 100 ? 5.628 -12.091 29.092 1.00 90.88 100 TYR A CA 1
ATOM 745 C C . TYR A 1 100 ? 6.430 -11.417 30.217 1.00 90.88 100 TYR A C 1
ATOM 747 O O . TYR A 1 100 ? 7.578 -11.022 30.009 1.00 90.88 100 TYR A O 1
ATOM 755 N N . THR A 1 101 ? 5.842 -11.294 31.412 1.00 92.25 101 THR A N 1
ATOM 756 C CA . THR A 1 101 ? 6.493 -10.673 32.575 1.00 92.25 101 THR A CA 1
ATOM 757 C C . THR A 1 101 ? 7.633 -11.529 33.122 1.00 92.25 101 THR A C 1
ATOM 759 O O . THR A 1 101 ? 8.665 -10.984 33.498 1.00 92.25 101 THR A O 1
ATOM 762 N N . SER A 1 102 ? 7.477 -12.854 33.150 1.00 94.69 102 SER A N 1
ATOM 763 C CA . SER A 1 102 ? 8.501 -13.765 33.669 1.00 94.69 102 SER A CA 1
ATOM 764 C C . SER A 1 102 ? 9.623 -14.074 32.673 1.00 94.69 102 SER A C 1
ATOM 766 O O . SER A 1 102 ? 10.601 -14.708 33.059 1.00 94.69 102 SER A O 1
ATOM 768 N N . GLY A 1 103 ? 9.481 -13.689 31.398 1.00 91.25 103 GLY A N 1
ATOM 769 C CA . GLY A 1 103 ? 10.472 -13.956 30.348 1.00 91.25 103 GLY A CA 1
ATOM 770 C C . GLY A 1 103 ? 10.656 -15.442 30.020 1.00 91.25 103 GLY A C 1
ATOM 771 O O . GLY A 1 103 ? 11.711 -15.834 29.537 1.00 91.25 103 GLY A O 1
ATOM 772 N N . GLN A 1 104 ? 9.656 -16.281 30.310 1.00 89.75 104 GLN A N 1
ATOM 773 C CA . GLN A 1 104 ? 9.771 -17.742 30.174 1.00 89.75 104 GLN A CA 1
ATOM 774 C C . GLN A 1 104 ? 9.578 -18.252 28.742 1.00 89.75 104 GLN A C 1
ATOM 776 O O . GLN A 1 104 ? 10.010 -19.357 28.424 1.00 89.75 104 GLN A O 1
ATOM 781 N N . VAL A 1 105 ? 8.906 -17.475 27.892 1.00 91.38 105 VAL A N 1
ATOM 782 C CA . VAL A 1 105 ? 8.627 -17.835 26.498 1.00 91.38 105 VAL A CA 1
ATOM 783 C C . VAL A 1 105 ? 9.479 -16.946 25.591 1.00 91.38 105 VAL A C 1
ATOM 785 O O . VAL A 1 105 ? 9.446 -15.723 25.774 1.00 91.38 105 VAL A O 1
ATOM 788 N N . PRO A 1 106 ? 10.226 -17.515 24.622 1.00 90.69 106 PRO A N 1
ATOM 789 C CA . PRO A 1 106 ? 10.963 -16.728 23.644 1.00 90.69 106 PRO A CA 1
ATOM 790 C C . PRO A 1 106 ? 10.038 -15.746 22.929 1.00 90.69 106 PRO A C 1
ATOM 792 O O . PRO A 1 106 ? 8.937 -16.100 22.506 1.00 90.69 106 PRO A O 1
ATOM 795 N N . ARG A 1 107 ? 10.494 -14.506 22.787 1.00 90.00 107 ARG A N 1
ATOM 796 C CA . ARG A 1 107 ? 9.758 -13.442 22.107 1.00 90.00 107 ARG A CA 1
ATOM 797 C C . ARG A 1 107 ? 10.692 -12.673 21.183 1.00 90.00 107 ARG A C 1
ATOM 799 O O . ARG A 1 107 ? 11.898 -12.671 21.445 1.00 90.00 107 ARG A O 1
ATOM 806 N N . PRO A 1 108 ? 10.147 -11.998 20.163 1.00 91.06 108 PRO A N 1
ATOM 807 C CA . PRO A 1 108 ? 10.937 -11.105 19.334 1.00 91.06 108 PRO A CA 1
ATOM 808 C C . PRO A 1 108 ? 11.683 -10.073 20.192 1.00 91.06 108 PRO A C 1
ATOM 810 O O . PRO A 1 108 ? 11.140 -9.611 21.210 1.00 91.06 108 PRO A O 1
ATOM 813 N N . PRO A 1 109 ? 12.922 -9.705 19.830 1.00 88.94 109 PRO A N 1
ATOM 814 C CA . PRO A 1 109 ? 13.623 -8.629 20.507 1.00 88.94 109 PRO A CA 1
ATOM 815 C C . PRO A 1 109 ? 12.867 -7.314 20.298 1.00 88.94 109 PRO A C 1
ATOM 817 O O . PRO A 1 109 ? 12.220 -7.116 19.271 1.00 88.94 109 PRO A O 1
ATOM 820 N N . GLN A 1 110 ? 12.966 -6.410 21.276 1.00 89.62 110 GLN A N 1
ATOM 821 C CA . GLN A 1 110 ? 12.481 -5.032 21.149 1.00 89.62 110 GLN A CA 1
ATOM 822 C C . GLN A 1 110 ? 11.024 -4.920 20.666 1.00 89.62 110 GLN A C 1
ATOM 824 O O . GLN A 1 110 ? 10.706 -4.110 19.795 1.00 89.62 110 GLN A O 1
ATOM 829 N N . LEU A 1 111 ? 10.111 -5.708 21.256 1.00 90.12 111 LEU A N 1
ATOM 830 C CA . LEU A 1 111 ? 8.675 -5.432 21.119 1.00 90.12 111 LEU A CA 1
ATOM 831 C C . LEU A 1 111 ? 8.412 -3.939 21.395 1.00 90.12 111 LEU A C 1
ATOM 833 O O . LEU A 1 111 ? 9.137 -3.322 22.176 1.00 90.12 111 LEU A O 1
ATOM 837 N N . PHE A 1 112 ? 7.395 -3.375 20.738 1.00 91.00 112 PHE A N 1
ATOM 838 C CA . PHE A 1 112 ? 7.048 -1.939 20.737 1.00 91.00 112 PHE A CA 1
ATOM 839 C C . PHE A 1 112 ? 7.985 -1.012 19.943 1.00 91.00 112 PHE A C 1
ATOM 841 O O . PHE A 1 112 ? 7.635 0.139 19.713 1.00 91.00 112 PHE A O 1
ATOM 848 N N . SER A 1 113 ? 9.151 -1.470 19.480 1.00 93.56 113 SER A N 1
ATOM 849 C CA . SER A 1 113 ? 10.039 -0.644 18.650 1.00 93.56 113 SER A CA 1
ATOM 850 C C . SER A 1 113 ? 9.588 -0.643 17.192 1.00 93.56 113 SER A C 1
ATOM 852 O O . SER A 1 113 ? 9.511 -1.703 16.573 1.00 93.56 113 SER A O 1
ATOM 854 N N . HIS A 1 114 ? 9.337 0.538 16.615 1.00 93.94 114 HIS A N 1
ATOM 855 C CA . HIS A 1 114 ? 8.972 0.657 15.199 1.00 93.94 114 HIS A CA 1
ATOM 856 C C . HIS A 1 114 ? 10.009 -0.001 14.285 1.00 93.94 114 HIS A C 1
ATOM 858 O O . HIS A 1 114 ? 9.646 -0.822 13.450 1.00 93.94 114 HIS A O 1
ATOM 864 N N . SER A 1 115 ? 11.299 0.305 14.449 1.00 93.25 115 SER A N 1
ATOM 865 C CA . SER A 1 115 ? 12.347 -0.202 13.552 1.00 93.25 115 SER A CA 1
ATOM 866 C C . SER A 1 115 ? 12.500 -1.720 13.621 1.00 93.25 115 SER A C 1
ATOM 868 O O . SER A 1 115 ? 12.653 -2.379 12.588 1.00 93.25 115 SER A O 1
ATOM 870 N N . ASP A 1 116 ? 12.441 -2.286 14.827 1.00 93.00 116 ASP A N 1
ATOM 871 C CA . ASP A 1 116 ? 12.588 -3.729 15.015 1.00 93.00 116 ASP A CA 1
ATOM 872 C C . ASP A 1 116 ? 11.352 -4.461 14.493 1.00 93.00 116 ASP A C 1
ATOM 874 O O . ASP A 1 116 ? 11.472 -5.404 13.719 1.00 93.00 116 ASP A O 1
ATOM 878 N N . GLN A 1 117 ? 10.156 -3.975 14.813 1.00 92.94 117 GLN A N 1
ATOM 879 C CA . GLN A 1 117 ? 8.906 -4.602 14.394 1.00 92.94 117 GLN A CA 1
ATOM 880 C C . GLN A 1 117 ? 8.664 -4.479 12.877 1.00 92.94 117 GLN A C 1
ATOM 882 O O . GLN A 1 117 ? 8.191 -5.424 12.243 1.00 92.94 117 GLN A O 1
ATOM 887 N N . GLN A 1 118 ? 9.088 -3.372 12.251 1.00 93.56 118 GLN A N 1
ATOM 888 C CA . GLN A 1 118 ? 9.174 -3.252 10.788 1.00 93.56 118 GLN A CA 1
ATOM 889 C C . GLN A 1 118 ? 10.060 -4.336 10.192 1.00 93.56 118 GLN A C 1
ATOM 891 O O . GLN A 1 118 ? 9.655 -5.030 9.259 1.00 93.56 118 GLN A O 1
ATOM 896 N N . THR A 1 119 ? 11.263 -4.492 10.744 1.00 93.62 119 THR A N 1
ATOM 897 C CA . THR A 1 119 ? 12.229 -5.499 10.300 1.00 93.62 119 THR A CA 1
ATOM 898 C C . THR A 1 119 ? 11.616 -6.892 10.398 1.00 93.62 119 THR A C 1
ATOM 900 O O . THR A 1 119 ? 11.609 -7.619 9.413 1.00 93.62 119 THR A O 1
ATOM 903 N N . GLN A 1 120 ? 11.014 -7.242 11.533 1.00 93.31 120 GLN A N 1
ATOM 904 C CA . GLN A 1 120 ? 10.427 -8.563 11.780 1.00 93.31 120 GLN A CA 1
ATOM 905 C C . GLN A 1 120 ? 9.292 -8.895 10.795 1.00 93.31 120 GLN A C 1
ATOM 907 O O . GLN A 1 120 ? 9.250 -10.000 10.250 1.00 93.31 120 GLN A O 1
ATOM 912 N N . TRP A 1 121 ? 8.423 -7.928 10.477 1.00 92.25 121 TRP A N 1
ATOM 913 C CA . TRP A 1 121 ? 7.396 -8.092 9.442 1.00 92.25 121 TRP A CA 1
ATOM 914 C C . TRP A 1 121 ? 7.978 -8.283 8.042 1.00 92.25 121 TRP A C 1
ATOM 916 O O . TRP A 1 121 ? 7.534 -9.145 7.279 1.00 92.25 121 TRP A O 1
ATOM 926 N N . GLN A 1 122 ? 8.975 -7.475 7.688 1.00 95.19 122 GLN A N 1
ATOM 927 C CA . GLN A 1 122 ? 9.586 -7.501 6.362 1.00 95.19 122 GLN A CA 1
ATOM 928 C C . GLN A 1 122 ? 10.457 -8.747 6.147 1.00 95.19 122 GLN A C 1
ATOM 930 O O . GLN A 1 122 ? 10.573 -9.231 5.019 1.00 95.19 122 GLN A O 1
ATOM 935 N N . THR A 1 123 ? 11.032 -9.307 7.213 1.00 94.88 123 THR A N 1
ATOM 936 C CA . THR A 1 123 ? 11.890 -10.498 7.159 1.00 94.88 123 THR A CA 1
ATOM 937 C C . THR A 1 123 ? 11.112 -11.792 7.348 1.00 94.88 123 THR A C 1
ATOM 939 O O . THR A 1 123 ? 11.552 -12.811 6.819 1.00 94.88 123 THR A O 1
ATOM 942 N N . SER A 1 124 ? 9.982 -11.772 8.070 1.00 93.06 124 SER A N 1
ATOM 943 C CA . SER A 1 124 ? 9.316 -12.972 8.614 1.00 93.06 124 SER A CA 1
ATOM 944 C C . SER A 1 124 ? 10.258 -13.874 9.424 1.00 93.06 124 SER A C 1
ATOM 946 O O . SER A 1 124 ? 10.057 -15.083 9.504 1.00 93.06 124 SER A O 1
ATOM 948 N N . LEU A 1 125 ? 11.304 -13.286 10.006 1.00 92.00 125 LEU A N 1
ATOM 949 C CA . LEU A 1 125 ? 12.245 -13.933 10.918 1.00 92.00 125 LEU A CA 1
ATOM 950 C C . LEU A 1 125 ? 12.295 -13.090 12.196 1.00 92.00 125 LEU A C 1
ATOM 952 O O . LEU A 1 125 ? 13.199 -12.270 12.359 1.00 92.00 125 LEU A O 1
ATOM 956 N N . PRO A 1 126 ? 11.265 -13.200 13.049 1.00 89.25 126 PRO A N 1
ATOM 957 C CA . PRO A 1 126 ? 11.094 -12.306 14.185 1.00 89.25 126 PRO A CA 1
ATOM 958 C C . PRO A 1 126 ? 12.058 -12.566 15.354 1.00 89.25 126 PRO A C 1
ATOM 960 O O . PRO A 1 126 ? 12.146 -11.766 16.279 1.00 89.25 126 PRO A O 1
ATOM 963 N N . ASP A 1 127 ? 12.794 -13.672 15.331 1.00 88.12 127 ASP A N 1
ATOM 964 C CA . ASP A 1 127 ? 13.653 -14.154 16.412 1.00 88.12 127 ASP A CA 1
ATOM 965 C C . ASP A 1 127 ? 15.147 -13.868 16.215 1.00 88.12 127 ASP A C 1
ATOM 967 O O . ASP A 1 127 ? 15.946 -14.140 17.111 1.00 88.12 127 ASP A O 1
ATOM 971 N N . GLN A 1 128 ? 15.534 -13.302 15.071 1.00 86.06 128 GLN A N 1
ATOM 972 C CA . GLN A 1 128 ? 16.932 -13.069 14.720 1.00 86.06 128 GLN A CA 1
ATOM 973 C C . GLN A 1 128 ? 17.104 -11.879 13.764 1.00 86.06 128 GLN A C 1
ATOM 975 O O . GLN A 1 128 ? 16.199 -11.566 12.987 1.00 86.06 128 GLN A O 1
ATOM 980 N N . PRO A 1 129 ? 18.280 -11.228 13.754 1.00 86.00 129 PRO A N 1
ATOM 981 C CA . PRO A 1 129 ? 18.625 -10.293 12.692 1.00 86.00 129 PRO A CA 1
ATOM 982 C C . PRO A 1 129 ? 18.588 -10.988 11.327 1.00 86.00 129 PRO A C 1
ATOM 984 O O . PRO A 1 129 ? 19.105 -12.093 11.167 1.00 86.00 129 PRO A O 1
ATOM 987 N N . SER A 1 130 ? 18.024 -10.319 10.325 1.00 89.12 130 SER A N 1
ATOM 988 C CA . SER A 1 130 ? 18.039 -10.791 8.942 1.00 89.12 130 SER A CA 1
ATOM 989 C C . SER A 1 130 ? 18.481 -9.672 8.015 1.00 89.12 130 SER A C 1
ATOM 991 O O . SER A 1 130 ? 18.094 -8.518 8.181 1.00 89.12 130 SER A O 1
ATOM 993 N N . ILE A 1 131 ? 19.282 -10.039 7.021 1.00 91.50 131 ILE A N 1
ATOM 994 C CA . ILE A 1 131 ? 19.733 -9.148 5.947 1.00 91.50 131 ILE A CA 1
ATOM 995 C C . ILE A 1 131 ? 18.875 -9.279 4.681 1.00 91.50 131 ILE A C 1
ATOM 997 O O . ILE A 1 131 ? 19.135 -8.591 3.701 1.00 91.50 131 ILE A O 1
ATOM 1001 N N . SER A 1 132 ? 17.856 -10.148 4.695 1.00 95.62 132 SER A N 1
ATOM 1002 C CA . SER A 1 132 ? 16.906 -10.323 3.593 1.00 95.62 132 SER A CA 1
ATOM 1003 C C . SER A 1 132 ? 15.452 -10.289 4.054 1.00 95.62 132 SER A C 1
ATOM 1005 O O . SER A 1 132 ? 15.100 -10.724 5.160 1.00 95.62 132 SER A O 1
ATOM 1007 N N . GLY A 1 133 ? 14.591 -9.806 3.166 1.00 96.81 133 GLY A N 1
ATOM 1008 C CA . GLY A 1 133 ? 13.146 -9.818 3.311 1.00 96.81 133 GLY A CA 1
ATOM 1009 C C . GLY A 1 133 ? 12.505 -10.999 2.606 1.00 96.81 133 GLY A C 1
ATOM 1010 O O . GLY A 1 133 ? 13.053 -11.571 1.661 1.00 96.81 133 GLY A O 1
ATOM 1011 N N . TRP A 1 134 ? 11.315 -11.390 3.056 1.00 96.12 134 TRP A N 1
ATOM 1012 C CA . TRP A 1 134 ? 10.635 -12.540 2.463 1.00 96.12 134 TRP A CA 1
ATOM 1013 C C . TRP A 1 134 ? 10.181 -12.275 1.020 1.00 96.12 134 TRP A C 1
ATOM 1015 O O . TRP A 1 134 ? 10.217 -13.197 0.209 1.00 96.12 134 TRP A O 1
ATOM 1025 N N . GLY A 1 135 ? 9.846 -11.030 0.663 1.00 96.00 135 GLY A N 1
ATOM 1026 C CA . GLY A 1 135 ? 9.530 -10.638 -0.714 1.00 96.00 135 GLY A CA 1
ATOM 1027 C C . GLY A 1 135 ? 10.729 -10.789 -1.648 1.00 96.00 135 GLY A C 1
ATOM 1028 O O . GLY A 1 135 ? 10.610 -11.379 -2.718 1.00 96.00 135 GLY A O 1
ATOM 1029 N N . GLY A 1 136 ? 11.911 -10.350 -1.218 1.00 95.62 136 GLY A N 1
ATOM 1030 C CA . GLY A 1 136 ? 13.153 -10.520 -1.966 1.00 95.62 136 GLY A CA 1
ATOM 1031 C C . GLY A 1 136 ? 13.581 -11.983 -2.087 1.00 95.62 136 GLY A C 1
ATOM 1032 O O . GLY A 1 136 ? 13.999 -12.414 -3.158 1.00 95.62 136 GLY A O 1
ATOM 1033 N N . ARG A 1 137 ? 13.406 -12.795 -1.034 1.00 95.19 137 ARG A N 1
ATOM 1034 C CA . ARG A 1 137 ? 13.638 -14.252 -1.120 1.00 95.19 137 ARG A CA 1
ATOM 1035 C C . ARG A 1 137 ? 12.682 -14.930 -2.103 1.00 95.19 137 ARG A C 1
ATOM 1037 O O . ARG A 1 137 ? 13.101 -15.813 -2.846 1.00 95.19 137 ARG A O 1
ATOM 1044 N N . VAL A 1 138 ? 11.418 -14.506 -2.149 1.00 94.06 138 VAL A N 1
ATOM 1045 C CA . VAL A 1 138 ? 10.473 -14.946 -3.187 1.00 94.06 138 VAL A CA 1
ATOM 1046 C C . VAL A 1 138 ? 10.950 -14.494 -4.570 1.00 94.06 138 VAL A C 1
ATOM 1048 O O . VAL A 1 138 ? 10.928 -15.289 -5.507 1.00 94.06 138 VAL A O 1
ATOM 1051 N N . ALA A 1 139 ? 11.434 -13.259 -4.709 1.00 92.69 139 ALA A N 1
ATOM 1052 C CA . ALA A 1 139 ? 11.952 -12.754 -5.975 1.00 92.69 139 ALA A CA 1
ATOM 1053 C C . ALA A 1 139 ? 13.173 -13.550 -6.467 1.00 92.69 139 ALA A C 1
ATOM 1055 O O . ALA A 1 139 ? 13.225 -13.890 -7.648 1.00 92.69 139 ALA A O 1
ATOM 1056 N N . ASP A 1 140 ? 14.101 -13.931 -5.585 1.00 90.94 140 ASP A N 1
ATOM 1057 C CA . ASP A 1 140 ? 15.230 -14.810 -5.923 1.00 90.94 140 ASP A CA 1
ATOM 1058 C C . ASP A 1 140 ? 14.744 -16.160 -6.475 1.00 90.94 140 ASP A C 1
ATOM 1060 O O . ASP A 1 140 ? 15.191 -16.602 -7.536 1.00 90.94 140 ASP A O 1
ATOM 1064 N N . LEU A 1 141 ? 13.774 -16.785 -5.796 1.00 89.00 141 LEU A N 1
ATOM 1065 C CA . LEU A 1 141 ? 13.210 -18.079 -6.194 1.00 89.00 141 LEU A CA 1
ATOM 1066 C C . LEU A 1 141 ? 12.448 -18.024 -7.522 1.00 89.00 141 LEU A C 1
ATOM 1068 O O . LEU A 1 141 ? 12.448 -19.002 -8.264 1.00 89.00 141 LEU A O 1
ATOM 1072 N N . LEU A 1 142 ? 11.774 -16.911 -7.816 1.00 88.88 142 LEU A N 1
ATOM 1073 C CA . LEU A 1 142 ? 10.932 -16.765 -9.007 1.00 88.88 142 LEU A CA 1
ATOM 1074 C C . LEU A 1 142 ? 11.665 -16.145 -10.202 1.00 88.88 142 LEU A C 1
ATOM 1076 O O . LEU A 1 142 ? 11.195 -16.270 -11.331 1.00 88.88 142 LEU A O 1
ATOM 1080 N N . THR A 1 143 ? 12.795 -15.476 -9.974 1.00 77.62 143 THR A N 1
ATOM 1081 C CA . THR A 1 143 ? 13.631 -14.919 -11.050 1.00 77.62 143 THR A CA 1
ATOM 1082 C C . THR A 1 143 ? 14.586 -15.965 -11.611 1.00 77.62 143 THR A C 1
ATOM 1084 O O . THR A 1 143 ? 14.876 -15.937 -12.803 1.00 77.62 143 THR A O 1
ATOM 1087 N N . ALA A 1 144 ? 15.058 -16.898 -10.776 1.00 68.50 144 ALA A N 1
ATOM 1088 C CA . ALA A 1 144 ? 16.027 -17.912 -11.187 1.00 68.50 144 ALA A CA 1
ATOM 1089 C C . ALA A 1 144 ? 15.524 -18.881 -12.287 1.00 68.50 144 ALA A C 1
ATOM 1091 O O . ALA A 1 144 ? 16.313 -19.205 -13.177 1.00 68.50 144 ALA A O 1
ATOM 1092 N N . PRO A 1 145 ? 14.257 -19.350 -12.303 1.00 69.19 145 PRO A N 1
ATOM 1093 C CA . PRO A 1 145 ? 13.767 -20.219 -13.368 1.00 69.19 145 PRO A CA 1
ATOM 1094 C C . PRO A 1 145 ? 13.453 -19.427 -14.643 1.00 69.19 145 PRO A C 1
ATOM 1096 O O . PRO A 1 145 ? 12.659 -18.481 -14.625 1.00 69.19 145 PRO A O 1
ATOM 1099 N N . ILE A 1 146 ? 14.014 -19.868 -15.773 1.00 58.03 146 ILE A N 1
ATOM 1100 C CA . ILE A 1 146 ? 13.875 -19.185 -17.067 1.00 58.03 146 ILE A CA 1
ATOM 1101 C C . ILE A 1 146 ? 12.401 -18.999 -17.483 1.00 58.03 146 ILE A C 1
ATOM 1103 O O . ILE A 1 146 ? 12.014 -17.957 -17.998 1.00 58.03 146 ILE A O 1
ATOM 1107 N N . ASP A 1 147 ? 11.515 -19.935 -17.147 1.00 62.41 147 ASP A N 1
ATOM 1108 C CA . ASP A 1 147 ? 10.116 -19.865 -17.583 1.00 62.41 147 ASP A CA 1
ATOM 1109 C C . ASP A 1 147 ? 9.202 -19.023 -16.679 1.00 62.41 147 ASP A C 1
ATOM 1111 O O . ASP A 1 147 ? 8.056 -18.746 -17.051 1.00 62.41 147 ASP A O 1
ATOM 1115 N N . VAL A 1 148 ? 9.687 -18.568 -15.517 1.00 69.75 148 VAL A N 1
ATOM 1116 C CA . VAL A 1 148 ? 8.848 -17.909 -14.499 1.00 69.75 148 VAL A CA 1
ATOM 1117 C C . VAL A 1 148 ? 8.866 -16.390 -14.623 1.00 69.75 148 VAL A C 1
ATOM 1119 O O . VAL A 1 148 ? 7.807 -15.783 -14.493 1.00 69.75 148 VAL A O 1
ATOM 1122 N N . ASN A 1 149 ? 10.011 -15.773 -14.933 1.00 73.50 149 ASN A N 1
ATOM 1123 C CA . ASN A 1 149 ? 10.086 -14.336 -15.229 1.00 73.50 149 ASN A CA 1
ATOM 1124 C C . ASN A 1 149 ? 11.179 -13.953 -16.250 1.00 73.50 149 ASN A C 1
ATOM 1126 O O . ASN A 1 149 ? 11.454 -12.761 -16.409 1.00 73.50 149 ASN A O 1
ATOM 1130 N N . ALA A 1 150 ? 11.810 -14.908 -16.958 1.00 62.16 150 ALA A N 1
ATOM 1131 C CA . ALA A 1 150 ? 12.765 -14.524 -18.000 1.00 62.16 150 ALA A CA 1
ATOM 1132 C C . ALA A 1 150 ? 12.029 -13.876 -19.178 1.00 62.16 150 ALA A C 1
ATOM 1134 O O . ALA A 1 150 ? 11.024 -14.388 -19.676 1.00 62.16 150 ALA A O 1
ATOM 1135 N N . GLY A 1 151 ? 12.521 -12.706 -19.579 1.00 62.03 151 GLY A N 1
ATOM 1136 C CA . GLY A 1 151 ? 11.865 -11.808 -20.531 1.00 62.03 151 GLY A CA 1
ATOM 1137 C C . GLY A 1 151 ? 11.365 -10.504 -19.905 1.00 62.03 151 GLY A C 1
ATOM 1138 O O . GLY A 1 151 ? 11.086 -9.562 -20.644 1.00 62.03 151 GLY A O 1
ATOM 1139 N N . GLY A 1 152 ? 11.315 -10.411 -18.570 1.00 74.31 152 GLY A N 1
ATOM 1140 C CA . GLY A 1 152 ? 11.031 -9.161 -17.874 1.00 74.31 152 GLY A CA 1
ATOM 1141 C C . GLY A 1 152 ? 12.106 -8.104 -18.141 1.00 74.31 152 GLY A C 1
ATOM 1142 O O . GLY A 1 152 ? 13.301 -8.378 -18.031 1.00 74.31 152 GLY A O 1
ATOM 1143 N N . ARG A 1 153 ? 11.692 -6.892 -18.523 1.00 83.25 153 ARG A N 1
ATOM 1144 C CA . ARG A 1 153 ? 12.627 -5.820 -18.912 1.00 83.25 153 ARG A CA 1
ATOM 1145 C C . ARG A 1 153 ? 13.120 -4.932 -17.762 1.00 83.25 153 ARG A C 1
ATOM 1147 O O . ARG A 1 153 ? 14.013 -4.116 -17.969 1.00 83.25 153 ARG A O 1
ATOM 1154 N N . ILE A 1 154 ? 12.534 -5.080 -16.578 1.00 88.88 154 ILE A N 1
ATOM 1155 C CA . ILE A 1 154 ? 12.934 -4.412 -15.332 1.00 88.88 154 ILE A CA 1
ATOM 1156 C C . ILE A 1 154 ? 12.957 -5.439 -14.195 1.00 88.88 154 ILE A C 1
ATOM 1158 O O . ILE A 1 154 ? 12.513 -6.573 -14.380 1.00 88.88 154 ILE A O 1
ATOM 1162 N N . SER A 1 155 ? 13.460 -5.054 -13.020 1.00 90.88 155 SER A N 1
ATOM 1163 C CA . SER A 1 155 ? 13.446 -5.946 -11.856 1.00 90.88 155 SER A CA 1
ATOM 1164 C C . SER A 1 155 ? 12.028 -6.384 -11.474 1.00 90.88 155 SER A C 1
ATOM 1166 O O . SER A 1 155 ? 11.059 -5.640 -11.644 1.00 90.88 155 SER A O 1
ATOM 1168 N N . MET A 1 156 ? 11.924 -7.593 -10.918 1.00 90.88 156 MET A N 1
ATOM 1169 C CA . MET A 1 156 ? 10.699 -8.095 -10.297 1.00 90.88 156 MET A CA 1
ATOM 1170 C C . MET A 1 156 ? 10.334 -7.303 -9.038 1.00 90.88 156 MET A C 1
ATOM 1172 O O . MET A 1 156 ? 9.148 -7.145 -8.772 1.00 90.88 156 MET A O 1
ATOM 1176 N N . ALA A 1 157 ? 11.324 -6.822 -8.284 1.00 94.69 157 ALA A N 1
ATOM 1177 C CA . ALA A 1 157 ? 11.129 -6.050 -7.063 1.00 94.69 157 ALA A CA 1
ATOM 1178 C C . ALA A 1 157 ? 11.148 -4.549 -7.375 1.00 94.69 157 ALA A C 1
ATOM 1180 O O . ALA A 1 157 ? 12.165 -4.023 -7.838 1.00 94.69 157 ALA A O 1
ATOM 1181 N N . VAL A 1 158 ? 10.031 -3.861 -7.146 1.00 96.62 158 VAL A N 1
ATOM 1182 C CA . VAL A 1 158 ? 9.857 -2.446 -7.482 1.00 96.62 158 VAL A CA 1
ATOM 1183 C C . VAL A 1 158 ? 9.343 -1.670 -6.273 1.00 96.62 158 VAL A C 1
ATOM 1185 O O . VAL A 1 158 ? 8.196 -1.821 -5.853 1.00 96.62 158 VAL A O 1
ATOM 1188 N N . THR A 1 159 ? 10.153 -0.730 -5.792 1.00 97.62 159 THR A N 1
ATOM 1189 C CA . THR A 1 159 ? 9.787 0.139 -4.668 1.00 97.62 159 THR A CA 1
ATOM 1190 C C . THR A 1 159 ? 9.414 1.542 -5.128 1.00 97.62 159 THR A C 1
ATOM 1192 O O . THR A 1 159 ? 10.116 2.159 -5.933 1.00 97.62 159 THR A O 1
ATOM 1195 N N . LEU A 1 160 ? 8.331 2.074 -4.557 1.00 97.50 160 LEU A N 1
ATOM 1196 C CA . LEU A 1 160 ? 7.964 3.493 -4.607 1.00 97.50 160 LEU A CA 1
ATOM 1197 C C . LEU A 1 160 ? 8.184 4.220 -3.278 1.00 97.50 160 LEU A C 1
ATOM 1199 O O . LEU A 1 160 ? 7.904 5.414 -3.173 1.00 97.50 160 LEU A O 1
ATOM 1203 N N . ALA A 1 161 ? 8.678 3.509 -2.268 1.00 95.00 161 ALA A N 1
ATOM 1204 C CA . ALA A 1 161 ? 8.831 4.000 -0.906 1.00 95.00 161 ALA A CA 1
ATOM 1205 C C . ALA A 1 161 ? 10.270 3.830 -0.391 1.00 95.00 161 ALA A C 1
ATOM 1207 O O . ALA A 1 161 ? 10.494 3.526 0.776 1.00 95.00 161 ALA A O 1
ATOM 1208 N N . GLY A 1 162 ? 11.251 4.039 -1.274 1.00 91.12 162 GLY A N 1
ATOM 1209 C CA . GLY A 1 162 ? 12.671 3.936 -0.941 1.00 91.12 162 GLY A CA 1
ATOM 1210 C C . GLY A 1 162 ? 13.136 2.502 -0.672 1.00 91.12 162 GLY A C 1
ATOM 1211 O O . GLY A 1 162 ? 12.405 1.531 -0.885 1.00 91.12 162 GLY A O 1
ATOM 1212 N N . SER A 1 163 ? 14.386 2.367 -0.236 1.00 92.12 163 SER A N 1
ATOM 1213 C CA . SER A 1 163 ? 14.945 1.071 0.146 1.00 92.12 163 SER A CA 1
ATOM 1214 C C . SER A 1 163 ? 14.191 0.492 1.339 1.00 92.12 163 SER A C 1
ATOM 1216 O O . SER A 1 163 ? 13.984 1.169 2.343 1.00 92.12 163 SER A O 1
ATOM 1218 N N . ASN A 1 164 ? 13.801 -0.771 1.226 1.00 94.94 164 ASN A N 1
ATOM 1219 C CA . ASN A 1 164 ? 13.095 -1.519 2.264 1.00 94.94 164 ASN A CA 1
ATOM 1220 C C . ASN A 1 164 ? 13.767 -2.882 2.440 1.00 94.94 164 ASN A C 1
ATOM 1222 O O . ASN A 1 164 ? 14.434 -3.348 1.530 1.00 94.94 164 ASN A O 1
ATOM 1226 N N . LEU A 1 165 ? 13.632 -3.542 3.584 1.00 95.44 165 LEU A N 1
ATOM 1227 C CA . LEU A 1 165 ? 14.211 -4.874 3.762 1.00 95.44 165 LEU A CA 1
ATOM 1228 C C . LEU A 1 165 ? 13.372 -5.949 3.062 1.00 95.44 165 LEU A C 1
ATOM 1230 O O . LEU A 1 165 ? 13.929 -6.929 2.578 1.00 95.44 165 LEU A O 1
ATOM 1234 N N . PHE A 1 166 ? 12.053 -5.743 2.960 1.00 97.19 166 PHE A N 1
ATOM 1235 C CA . PHE A 1 166 ? 11.083 -6.692 2.399 1.00 97.19 166 PHE A CA 1
ATOM 1236 C C . PHE A 1 166 ? 11.481 -7.224 1.017 1.00 97.19 166 PHE A C 1
ATOM 1238 O O . PHE A 1 166 ? 11.369 -8.424 0.773 1.00 97.19 166 PHE A O 1
ATOM 1245 N N . GLU A 1 167 ? 11.984 -6.360 0.140 1.00 97.06 167 GLU A N 1
ATOM 1246 C CA . GLU A 1 167 ? 12.369 -6.702 -1.230 1.00 97.06 167 GLU A CA 1
ATOM 1247 C C . GLU A 1 167 ? 13.842 -7.123 -1.390 1.00 97.06 167 GLU A C 1
ATOM 1249 O O . GLU A 1 167 ? 14.275 -7.384 -2.508 1.00 97.06 167 GLU A O 1
ATOM 1254 N N . VAL A 1 168 ? 14.636 -7.189 -0.315 1.00 95.94 168 VAL A N 1
ATOM 1255 C CA . VAL A 1 168 ? 16.041 -7.637 -0.394 1.00 95.94 168 VAL A CA 1
ATOM 1256 C C . VAL A 1 168 ? 16.105 -9.162 -0.407 1.00 95.94 168 VAL A C 1
ATOM 1258 O O . VAL A 1 168 ? 15.636 -9.812 0.527 1.00 95.94 168 VAL A O 1
ATOM 1261 N N . GLY A 1 169 ? 16.671 -9.742 -1.466 1.00 94.44 169 GLY A N 1
ATOM 1262 C CA . GLY A 1 169 ? 16.906 -11.185 -1.577 1.00 94.44 169 GLY A CA 1
ATOM 1263 C C . GLY A 1 169 ? 18.171 -11.652 -0.850 1.00 94.44 169 GLY A C 1
ATOM 1264 O O . GLY A 1 169 ? 19.037 -10.851 -0.514 1.00 94.44 169 GLY A O 1
ATOM 1265 N N . ASN A 1 170 ? 18.295 -12.963 -0.628 1.00 92.50 170 ASN A N 1
ATOM 1266 C CA . ASN A 1 170 ? 19.531 -13.566 -0.108 1.00 92.50 170 ASN A CA 1
ATOM 1267 C C . ASN A 1 170 ? 20.628 -13.577 -1.179 1.00 92.50 170 ASN A C 1
ATOM 1269 O O . ASN A 1 170 ? 21.772 -13.228 -0.909 1.00 92.50 170 ASN A O 1
ATOM 1273 N N . ALA A 1 171 ? 20.267 -14.008 -2.389 1.00 90.50 171 ALA A N 1
ATOM 1274 C CA . ALA A 1 171 ? 21.133 -13.970 -3.561 1.00 90.50 171 ALA A CA 1
ATOM 1275 C C . ALA A 1 171 ? 20.990 -12.640 -4.317 1.00 90.50 171 ALA A C 1
ATOM 1277 O O . ALA A 1 171 ? 21.880 -12.275 -5.082 1.00 90.50 171 ALA A O 1
ATOM 1278 N N . ASN A 1 172 ? 19.889 -11.916 -4.072 1.00 88.38 172 ASN A N 1
ATOM 1279 C CA . ASN A 1 172 ? 19.594 -10.602 -4.637 1.00 88.38 172 ASN A CA 1
ATOM 1280 C C . ASN A 1 172 ? 19.622 -10.606 -6.179 1.00 88.38 172 ASN A C 1
ATOM 1282 O O . ASN A 1 172 ? 20.150 -9.697 -6.818 1.00 88.38 172 ASN A O 1
ATOM 1286 N N . ILE A 1 173 ? 19.047 -11.659 -6.771 1.00 88.12 173 ILE A N 1
ATOM 1287 C CA . ILE A 1 173 ? 18.963 -11.894 -8.221 1.00 88.12 173 ILE A CA 1
ATOM 1288 C C . ILE A 1 173 ? 18.014 -10.877 -8.872 1.00 88.12 173 ILE A C 1
ATOM 1290 O O . ILE A 1 173 ? 18.236 -10.450 -10.005 1.00 88.12 173 ILE A O 1
ATOM 1294 N N . ALA A 1 174 ? 16.975 -10.460 -8.145 1.00 88.81 174 ALA A N 1
ATOM 1295 C CA . ALA A 1 174 ? 16.070 -9.379 -8.524 1.00 88.81 174 ALA A CA 1
ATOM 1296 C C . ALA A 1 174 ? 16.252 -8.183 -7.574 1.00 88.81 174 ALA A C 1
ATOM 1298 O O . ALA A 1 174 ? 15.456 -8.014 -6.648 1.00 88.81 174 ALA A O 1
ATOM 1299 N N . PRO A 1 175 ? 17.295 -7.355 -7.772 1.00 89.62 175 PRO A N 1
ATOM 1300 C CA . PRO A 1 175 ? 17.558 -6.220 -6.898 1.00 89.62 175 PRO A CA 1
ATOM 1301 C C . PRO A 1 175 ? 16.429 -5.195 -6.975 1.00 89.62 175 PRO A C 1
ATOM 1303 O O . PRO A 1 175 ? 15.780 -5.044 -8.011 1.00 89.62 175 PRO A O 1
ATOM 1306 N N . GLN A 1 176 ? 16.218 -4.445 -5.899 1.00 93.19 176 GLN A N 1
ATOM 1307 C CA . GLN A 1 176 ? 15.201 -3.396 -5.858 1.00 93.19 176 GLN A CA 1
ATOM 1308 C C . GLN A 1 176 ? 15.374 -2.389 -6.988 1.00 93.19 176 GLN A C 1
ATOM 1310 O O . GLN A 1 176 ? 16.443 -1.801 -7.164 1.00 93.19 176 GLN A O 1
ATOM 1315 N N . TYR A 1 177 ? 14.287 -2.138 -7.707 1.00 93.81 177 TYR A N 1
ATOM 1316 C CA . TYR A 1 177 ? 14.222 -1.075 -8.690 1.00 93.81 177 TYR A CA 1
ATOM 1317 C C . TYR A 1 177 ? 13.377 0.077 -8.155 1.00 93.81 177 TYR A C 1
ATOM 1319 O O . TYR A 1 177 ? 12.151 0.002 -8.091 1.00 93.81 177 TYR A O 1
ATOM 1327 N N . ALA A 1 178 ? 14.057 1.140 -7.727 1.00 95.12 178 ALA A N 1
ATOM 1328 C CA . ALA A 1 178 ? 13.409 2.316 -7.167 1.00 95.12 178 ALA A CA 1
ATOM 1329 C C . ALA A 1 178 ? 12.802 3.191 -8.270 1.00 95.12 178 ALA A C 1
ATOM 1331 O O . ALA A 1 178 ? 13.476 3.595 -9.221 1.00 95.12 178 ALA A O 1
ATOM 1332 N N . ILE A 1 179 ? 11.523 3.516 -8.111 1.00 95.50 179 ILE A N 1
ATOM 1333 C CA . ILE A 1 179 ? 10.762 4.370 -9.017 1.00 95.50 179 ILE A CA 1
ATOM 1334 C C . ILE A 1 179 ? 10.013 5.443 -8.219 1.00 95.50 179 ILE A C 1
ATOM 1336 O O . ILE A 1 179 ? 9.766 5.298 -7.026 1.00 95.50 179 ILE A O 1
ATOM 1340 N N . THR A 1 180 ? 9.656 6.549 -8.868 1.00 96.38 180 THR A N 1
ATOM 1341 C CA . THR A 1 180 ? 8.830 7.602 -8.260 1.00 96.38 180 THR A CA 1
ATOM 1342 C C . THR A 1 180 ? 7.382 7.502 -8.734 1.00 96.38 180 THR A C 1
ATOM 1344 O O . THR A 1 180 ? 7.078 6.827 -9.719 1.00 96.38 180 THR A O 1
ATOM 1347 N N . THR A 1 181 ? 6.476 8.261 -8.115 1.00 96.44 181 THR A N 1
ATOM 1348 C CA . THR A 1 181 ? 5.106 8.445 -8.629 1.00 96.44 181 THR A CA 1
ATOM 1349 C C . THR A 1 181 ? 5.071 9.093 -10.024 1.00 96.44 181 THR A C 1
ATOM 1351 O O . THR A 1 181 ? 4.082 8.945 -10.742 1.00 96.44 181 THR A O 1
ATOM 1354 N N . GLY A 1 182 ? 6.158 9.754 -10.446 1.00 94.75 182 GLY A N 1
ATOM 1355 C CA . GLY A 1 182 ? 6.354 10.285 -11.799 1.00 94.75 182 GLY A CA 1
ATOM 1356 C C . GLY A 1 182 ? 6.932 9.283 -12.807 1.00 94.75 182 GLY A C 1
ATOM 1357 O O . GLY A 1 182 ? 6.900 9.546 -14.007 1.00 94.75 182 GLY A O 1
ATOM 1358 N N . GLY A 1 183 ? 7.414 8.124 -12.354 1.00 95.56 183 GLY A N 1
ATOM 1359 C CA . GLY A 1 183 ? 8.029 7.095 -13.189 1.00 95.56 183 GLY A CA 1
ATOM 1360 C C . GLY A 1 183 ? 9.515 6.903 -12.895 1.00 95.56 183 GLY A C 1
ATOM 1361 O O . GLY A 1 183 ? 10.000 7.245 -11.810 1.00 95.56 183 GLY A O 1
ATOM 1362 N N . ALA A 1 184 ? 10.217 6.297 -13.856 1.00 94.56 184 ALA A N 1
ATOM 1363 C CA . ALA A 1 184 ? 11.639 5.982 -13.750 1.00 94.56 184 ALA A CA 1
ATOM 1364 C C . ALA A 1 184 ? 12.480 7.235 -13.483 1.00 94.56 184 ALA A C 1
ATOM 1366 O O . ALA A 1 184 ? 12.255 8.286 -14.085 1.00 94.56 184 ALA A O 1
ATOM 1367 N N . VAL A 1 185 ? 13.481 7.107 -12.612 1.00 92.75 185 VAL A N 1
ATOM 1368 C CA . VAL A 1 185 ? 14.464 8.169 -12.381 1.00 92.75 185 VAL A CA 1
ATOM 1369 C C . VAL A 1 185 ? 15.455 8.164 -13.542 1.00 92.75 185 VAL A C 1
ATOM 1371 O O . VAL A 1 185 ? 16.230 7.225 -13.703 1.00 92.75 185 VAL A O 1
ATOM 1374 N N . THR A 1 186 ? 15.413 9.203 -14.373 1.00 92.69 186 THR A N 1
ATOM 1375 C CA . THR A 1 186 ? 16.290 9.357 -15.541 1.00 92.69 186 THR A CA 1
ATOM 1376 C C . THR A 1 186 ? 17.291 10.486 -15.346 1.00 92.69 186 THR A C 1
ATOM 1378 O O . THR A 1 186 ? 17.001 11.468 -14.662 1.00 92.69 186 THR A O 1
ATOM 1381 N N . LEU A 1 187 ? 18.432 10.405 -16.032 1.00 91.31 187 LEU A N 1
ATOM 1382 C CA . LEU A 1 187 ? 19.346 11.540 -16.148 1.00 91.31 187 LEU A CA 1
ATOM 1383 C C . LEU A 1 187 ? 18.654 12.704 -16.873 1.00 91.31 187 LEU A C 1
ATOM 1385 O O . LEU A 1 187 ? 18.049 12.519 -17.929 1.00 91.31 187 LEU A O 1
ATOM 1389 N N . SER A 1 188 ? 18.751 13.908 -16.316 1.00 88.81 188 SER A N 1
ATOM 1390 C CA . SER A 1 188 ? 18.214 15.132 -16.913 1.00 88.81 188 SER A CA 1
ATOM 1391 C C . SER A 1 188 ? 19.318 15.918 -17.624 1.00 88.81 188 SER A C 1
ATOM 1393 O O . SER A 1 188 ? 20.479 15.890 -17.223 1.00 88.81 188 SER A O 1
ATOM 1395 N N . ASN A 1 189 ? 18.972 16.635 -18.699 1.00 89.25 189 ASN A N 1
ATOM 1396 C CA . ASN A 1 189 ? 19.898 17.512 -19.436 1.00 89.25 189 ASN A CA 1
ATOM 1397 C C . ASN A 1 189 ? 21.172 16.823 -19.984 1.00 89.25 189 ASN A C 1
ATOM 1399 O O . ASN A 1 189 ? 22.200 17.483 -20.194 1.00 89.25 189 ASN A O 1
ATOM 1403 N N . VAL A 1 190 ? 21.095 15.513 -20.248 1.00 90.81 190 VAL A N 1
ATOM 1404 C CA . VAL A 1 190 ? 22.141 14.707 -20.895 1.00 90.81 190 VAL A CA 1
ATOM 1405 C C . VAL A 1 190 ? 21.715 14.388 -22.330 1.00 90.81 190 VAL A C 1
ATOM 1407 O O . VAL A 1 190 ? 21.151 13.337 -22.615 1.00 90.81 190 VAL A O 1
ATOM 1410 N N . SER A 1 191 ? 21.956 15.323 -23.247 1.00 91.12 191 SER A N 1
ATOM 1411 C CA . SER A 1 191 ? 21.626 15.190 -24.673 1.00 91.12 191 SER A CA 1
ATOM 1412 C C . SER A 1 191 ? 22.791 15.637 -25.565 1.00 91.12 191 SER A C 1
ATOM 1414 O O . SER A 1 191 ? 23.752 16.254 -25.093 1.00 91.12 191 SER A O 1
ATOM 1416 N N . GLY A 1 192 ? 22.737 15.289 -26.858 1.00 94.31 192 GLY A N 1
ATOM 1417 C CA . GLY A 1 192 ? 23.756 15.662 -27.846 1.00 94.31 192 GLY A CA 1
ATOM 1418 C C . GLY A 1 192 ? 25.170 15.273 -27.406 1.00 94.31 192 GLY A C 1
ATOM 1419 O O . GLY A 1 192 ? 25.401 14.151 -26.958 1.00 94.31 192 GLY A O 1
ATOM 1420 N N . GLY A 1 193 ? 26.105 16.226 -27.464 1.00 96.06 193 GLY A N 1
ATOM 1421 C CA . GLY A 1 193 ? 27.501 16.001 -27.073 1.00 96.06 193 GLY A CA 1
ATOM 1422 C C . GLY A 1 193 ? 27.686 15.504 -25.632 1.00 96.06 193 GLY A C 1
ATOM 1423 O O . GLY A 1 193 ? 28.597 14.720 -25.384 1.00 96.06 193 GLY A O 1
ATOM 1424 N N . ARG A 1 194 ? 26.801 15.875 -24.691 1.00 94.75 194 ARG A N 1
ATOM 1425 C CA . ARG A 1 194 ? 26.861 15.372 -23.303 1.00 94.75 194 ARG A CA 1
ATOM 1426 C C . ARG A 1 194 ? 26.527 13.888 -23.221 1.00 94.75 194 ARG A C 1
ATOM 1428 O O . ARG A 1 194 ? 27.184 13.159 -22.488 1.00 94.75 194 ARG A O 1
ATOM 1435 N N . HIS A 1 195 ? 25.528 13.444 -23.983 1.00 92.94 195 HIS A N 1
ATOM 1436 C CA . HIS A 1 195 ? 25.186 12.026 -24.068 1.00 92.94 195 HIS A CA 1
ATOM 1437 C C . HIS A 1 195 ? 26.323 11.226 -24.714 1.00 92.94 195 HIS A C 1
ATOM 1439 O O . HIS A 1 195 ? 26.709 10.186 -24.190 1.00 92.94 195 HIS A O 1
ATOM 1445 N N . THR A 1 196 ? 26.918 11.743 -25.794 1.00 95.06 196 THR A N 1
ATOM 1446 C CA . THR A 1 196 ? 28.087 11.119 -26.433 1.00 95.06 196 THR A CA 1
ATOM 1447 C C . THR A 1 196 ? 29.265 10.988 -25.467 1.00 95.06 196 THR A C 1
ATOM 1449 O O . THR A 1 196 ? 29.866 9.921 -25.384 1.00 95.06 196 THR A O 1
ATOM 1452 N N . ALA A 1 197 ? 29.571 12.039 -24.700 1.00 95.62 197 ALA A N 1
ATOM 1453 C CA . ALA A 1 197 ? 30.640 12.007 -23.704 1.00 95.62 197 ALA A CA 1
ATOM 1454 C C . ALA A 1 197 ? 30.356 10.997 -22.579 1.00 95.62 197 ALA A C 1
ATOM 1456 O O . ALA A 1 197 ? 31.236 10.213 -22.236 1.00 95.62 197 ALA A O 1
ATOM 1457 N N . LEU A 1 198 ? 29.125 10.964 -22.048 1.00 94.31 198 LEU A N 1
ATOM 1458 C CA . LEU A 1 198 ? 28.719 9.979 -21.040 1.00 94.31 198 LEU A CA 1
ATOM 1459 C C . LEU A 1 198 ? 28.917 8.543 -21.544 1.00 94.31 198 LEU A C 1
ATOM 1461 O O . LEU A 1 198 ? 29.503 7.725 -20.844 1.00 94.31 198 LEU A O 1
ATOM 1465 N N . GLN A 1 199 ? 28.468 8.251 -22.767 1.00 93.81 199 GLN A N 1
ATOM 1466 C CA . GLN A 1 199 ? 28.635 6.931 -23.376 1.00 93.81 199 GLN A CA 1
ATOM 1467 C C . GLN A 1 199 ? 30.113 6.573 -23.580 1.00 93.81 199 GLN A C 1
ATOM 1469 O O . GLN A 1 199 ? 30.505 5.431 -23.349 1.00 93.81 199 GLN A O 1
ATOM 1474 N N . ALA A 1 200 ? 30.952 7.539 -23.964 1.00 95.81 200 ALA A N 1
ATOM 1475 C CA . ALA A 1 200 ? 32.390 7.321 -24.095 1.00 95.81 200 ALA A CA 1
ATOM 1476 C C . ALA A 1 200 ? 33.040 6.948 -22.751 1.00 95.81 200 ALA A C 1
ATOM 1478 O O . ALA A 1 200 ? 33.752 5.947 -22.693 1.00 95.81 200 ALA A O 1
ATOM 1479 N N . PHE A 1 201 ? 32.749 7.687 -21.673 1.00 95.06 201 PHE A N 1
ATOM 1480 C CA . PHE A 1 201 ? 33.257 7.365 -20.334 1.00 95.06 201 PHE A CA 1
ATOM 1481 C C . PHE A 1 201 ? 32.754 6.007 -19.838 1.00 95.06 201 PHE A C 1
ATOM 1483 O O . PHE A 1 201 ? 33.563 5.176 -19.440 1.00 95.06 201 PHE A O 1
ATOM 1490 N N . LEU A 1 202 ? 31.453 5.720 -19.969 1.00 95.38 202 LEU A N 1
ATOM 1491 C CA . LEU A 1 202 ? 30.894 4.417 -19.588 1.00 95.38 202 LEU A CA 1
ATOM 1492 C C . LEU A 1 202 ? 31.551 3.257 -20.341 1.00 95.38 202 LEU A C 1
ATOM 1494 O O . LEU A 1 202 ? 31.787 2.201 -19.760 1.00 95.38 202 LEU A O 1
ATOM 1498 N N . ASN A 1 203 ? 31.852 3.422 -21.630 1.00 95.94 203 ASN A N 1
ATOM 1499 C CA . ASN A 1 203 ? 32.515 2.380 -22.413 1.00 95.94 203 ASN A CA 1
ATOM 1500 C C . ASN A 1 203 ? 33.970 2.157 -21.981 1.00 95.94 203 ASN A C 1
ATOM 1502 O O . ASN A 1 203 ? 34.412 1.009 -21.960 1.00 95.94 203 ASN A O 1
ATOM 1506 N N . ILE A 1 204 ? 34.687 3.220 -21.602 1.00 97.25 204 ILE A N 1
ATOM 1507 C CA . ILE A 1 204 ? 36.029 3.116 -21.011 1.00 97.25 204 ILE A CA 1
ATOM 1508 C C . ILE A 1 204 ? 35.948 2.382 -19.667 1.00 97.25 204 ILE A C 1
ATOM 1510 O O . ILE A 1 204 ? 36.659 1.399 -19.464 1.00 97.25 204 ILE A O 1
ATOM 1514 N N . ASP A 1 205 ? 35.037 2.793 -18.787 1.00 97.44 205 ASP A N 1
ATOM 1515 C CA . ASP A 1 205 ? 34.919 2.236 -17.440 1.00 97.44 205 ASP A CA 1
ATOM 1516 C C . ASP A 1 205 ? 34.476 0.763 -17.460 1.00 97.44 205 ASP A C 1
ATOM 1518 O O . ASP A 1 205 ? 35.025 -0.061 -16.729 1.00 97.44 205 ASP A O 1
ATOM 1522 N N . LYS A 1 206 ? 33.561 0.379 -18.364 1.00 96.44 206 LYS A N 1
ATOM 1523 C CA . LYS A 1 206 ? 33.169 -1.029 -18.591 1.00 96.44 206 LYS A CA 1
ATOM 1524 C C . LYS A 1 206 ? 34.332 -1.908 -19.075 1.00 96.44 206 LYS A C 1
ATOM 1526 O O . LYS A 1 206 ? 34.301 -3.126 -18.876 1.00 96.44 206 LYS A O 1
ATOM 1531 N N . ALA A 1 207 ? 35.337 -1.314 -19.717 1.00 96.62 207 ALA A N 1
ATOM 1532 C CA . ALA A 1 207 ? 36.553 -1.991 -20.160 1.00 96.62 207 ALA A CA 1
ATOM 1533 C C . ALA A 1 207 ? 37.709 -1.883 -19.147 1.00 96.62 207 ALA A C 1
ATOM 1535 O O . ALA A 1 207 ? 38.782 -2.432 -19.399 1.00 96.62 207 ALA A O 1
ATOM 1536 N N . SER A 1 208 ? 37.503 -1.206 -18.011 1.00 97.25 208 SER A N 1
ATOM 1537 C CA . SER A 1 208 ? 38.529 -1.020 -16.986 1.00 97.25 208 SER A CA 1
ATOM 1538 C C . SER A 1 208 ? 39.032 -2.357 -16.435 1.00 97.25 208 SER A C 1
ATOM 1540 O O . SER A 1 208 ? 38.267 -3.309 -16.246 1.00 97.25 208 SER A O 1
ATOM 1542 N N . ALA A 1 209 ? 40.335 -2.416 -16.150 1.00 97.50 209 ALA A N 1
ATOM 1543 C CA . ALA A 1 209 ? 40.944 -3.523 -15.417 1.00 97.50 209 ALA A CA 1
ATOM 1544 C C . ALA A 1 209 ? 40.567 -3.505 -13.923 1.00 97.50 209 ALA A C 1
ATOM 1546 O O . ALA A 1 209 ? 40.622 -4.544 -13.266 1.00 97.50 209 ALA A O 1
ATOM 1547 N N . ASP A 1 210 ? 40.164 -2.345 -13.392 1.00 97.69 210 ASP A N 1
ATOM 1548 C CA . ASP A 1 210 ? 39.656 -2.221 -12.030 1.00 97.69 210 ASP A CA 1
ATOM 1549 C C . ASP A 1 210 ? 38.233 -2.793 -11.934 1.00 97.69 210 ASP A C 1
ATOM 1551 O O . ASP A 1 210 ? 37.293 -2.302 -12.567 1.00 97.69 210 ASP A O 1
ATOM 1555 N N . LEU A 1 211 ? 38.072 -3.851 -11.134 1.00 96.69 211 LEU A N 1
ATOM 1556 C CA . LEU A 1 211 ? 36.814 -4.597 -11.037 1.00 96.69 211 LEU A CA 1
ATOM 1557 C C . LEU A 1 211 ? 35.670 -3.751 -10.468 1.00 96.69 211 LEU A C 1
ATOM 1559 O O . LEU A 1 211 ? 34.524 -3.938 -10.877 1.00 96.69 211 LEU A O 1
ATOM 1563 N N . GLN A 1 212 ? 35.962 -2.815 -9.560 1.00 97.19 212 GLN A N 1
ATOM 1564 C CA . GLN A 1 212 ? 34.947 -1.952 -8.959 1.00 97.19 212 GLN A CA 1
ATOM 1565 C C . GLN A 1 212 ? 34.424 -0.923 -9.965 1.00 97.19 212 GLN A C 1
ATOM 1567 O O . GLN A 1 212 ? 33.212 -0.775 -10.110 1.00 97.19 212 GLN A O 1
ATOM 1572 N N . THR A 1 213 ? 35.321 -0.273 -10.707 1.00 96.81 213 THR A N 1
ATOM 1573 C CA . THR A 1 213 ? 34.992 0.653 -11.799 1.00 96.81 213 THR A CA 1
ATOM 1574 C C . THR A 1 213 ? 34.160 -0.051 -12.865 1.00 96.81 213 THR A C 1
ATOM 1576 O O . THR A 1 213 ? 33.093 0.431 -13.245 1.00 96.81 213 THR A O 1
ATOM 1579 N N . LYS A 1 214 ? 34.595 -1.245 -13.286 1.00 96.94 214 LYS A N 1
ATOM 1580 C CA . LYS A 1 214 ? 33.880 -2.062 -14.267 1.00 96.94 214 LYS A CA 1
ATOM 1581 C C . LYS A 1 214 ? 32.478 -2.450 -13.798 1.00 96.94 214 LYS A C 1
ATOM 1583 O O . LYS A 1 214 ? 31.522 -2.320 -14.564 1.00 96.94 214 LYS A O 1
ATOM 1588 N N . ALA A 1 215 ? 32.340 -2.913 -12.554 1.00 94.25 215 ALA A N 1
ATOM 1589 C CA . ALA A 1 215 ? 31.046 -3.283 -11.985 1.00 94.25 215 ALA A CA 1
ATOM 1590 C C . ALA A 1 215 ? 30.113 -2.070 -11.855 1.00 94.25 215 ALA A C 1
ATOM 1592 O O . ALA A 1 215 ? 28.959 -2.139 -12.277 1.00 94.25 215 ALA A O 1
ATOM 1593 N N . TYR A 1 216 ? 30.621 -0.945 -11.340 1.00 95.12 216 TYR A N 1
ATOM 1594 C CA . TYR A 1 216 ? 29.865 0.300 -11.217 1.00 95.12 216 TYR A CA 1
ATOM 1595 C C . TYR A 1 216 ? 29.361 0.794 -12.577 1.00 95.12 216 TYR A C 1
ATOM 1597 O O . TYR A 1 216 ? 28.176 1.087 -12.724 1.00 95.12 216 TYR A O 1
ATOM 1605 N N . ALA A 1 217 ? 30.231 0.822 -13.589 1.00 95.81 217 ALA A N 1
ATOM 1606 C CA . ALA A 1 217 ? 29.856 1.232 -14.937 1.00 95.81 217 ALA A CA 1
ATOM 1607 C C . ALA A 1 217 ? 28.817 0.297 -15.564 1.00 95.81 217 ALA A C 1
ATOM 1609 O O . ALA A 1 217 ? 27.890 0.773 -16.213 1.00 95.81 217 ALA A O 1
ATOM 1610 N N . GLY A 1 218 ? 28.923 -1.016 -15.330 1.00 92.94 218 GLY A N 1
ATOM 1611 C CA . GLY A 1 218 ? 27.914 -1.986 -15.761 1.00 92.94 218 GLY A CA 1
ATOM 1612 C C . GLY A 1 218 ? 26.539 -1.731 -15.136 1.00 92.94 218 GLY A C 1
ATOM 1613 O O . GLY A 1 218 ? 25.541 -1.670 -15.852 1.00 92.94 218 GLY A O 1
ATOM 1614 N N . VAL A 1 219 ? 26.486 -1.517 -13.817 1.00 91.31 219 VAL A N 1
ATOM 1615 C CA . VAL A 1 219 ? 25.236 -1.207 -13.101 1.00 91.31 219 VAL A CA 1
ATOM 1616 C C . VAL A 1 219 ? 24.652 0.132 -13.557 1.00 91.31 219 VAL A C 1
ATOM 1618 O O . VAL A 1 219 ? 23.445 0.231 -13.782 1.00 91.31 219 VAL A O 1
ATOM 1621 N N . LEU A 1 220 ? 25.488 1.158 -13.737 1.00 93.25 220 LEU A N 1
ATOM 1622 C CA . LEU A 1 220 ? 25.053 2.479 -14.190 1.00 93.25 220 LEU A CA 1
ATOM 1623 C C . LEU A 1 220 ? 24.503 2.441 -15.624 1.00 93.25 220 LEU A C 1
ATOM 1625 O O . LEU A 1 220 ? 23.428 2.985 -15.876 1.00 93.25 220 LEU A O 1
ATOM 1629 N N . ASP A 1 221 ? 25.194 1.768 -16.547 1.00 93.06 221 ASP A N 1
ATOM 1630 C CA . ASP A 1 221 ? 24.753 1.590 -17.936 1.00 93.06 221 ASP A CA 1
ATOM 1631 C C . ASP A 1 221 ? 23.409 0.843 -18.002 1.00 93.06 221 ASP A C 1
ATOM 1633 O O . ASP A 1 221 ? 22.457 1.302 -18.642 1.00 93.06 221 ASP A O 1
ATOM 1637 N N . GLN A 1 222 ? 23.274 -0.249 -17.239 1.00 90.69 222 GLN A N 1
ATOM 1638 C CA . GLN A 1 222 ? 22.014 -0.984 -17.114 1.00 90.69 222 GLN A CA 1
ATOM 1639 C C . GLN A 1 222 ? 20.896 -0.118 -16.510 1.00 90.69 222 GLN A C 1
ATOM 1641 O O . GLN A 1 222 ? 19.750 -0.178 -16.971 1.00 90.69 222 GLN A O 1
ATOM 1646 N N . GLY A 1 223 ? 21.211 0.700 -15.504 1.00 91.75 223 GLY A N 1
ATOM 1647 C CA . GLY A 1 223 ? 20.274 1.627 -14.873 1.00 91.75 223 GLY A CA 1
ATOM 1648 C C . GLY A 1 223 ? 19.744 2.676 -15.851 1.00 91.75 223 GLY A C 1
ATOM 1649 O O . GLY A 1 223 ? 18.530 2.871 -15.942 1.00 91.75 223 GLY A O 1
ATOM 1650 N N . ILE A 1 224 ? 20.630 3.292 -16.642 1.00 92.94 224 ILE A N 1
ATOM 1651 C CA . ILE A 1 224 ? 20.268 4.265 -17.685 1.00 92.94 224 ILE A CA 1
ATOM 1652 C C . ILE A 1 224 ? 19.363 3.613 -18.735 1.00 92.94 224 ILE A C 1
ATOM 1654 O O . ILE A 1 224 ? 18.305 4.160 -19.056 1.00 92.94 224 ILE A O 1
ATOM 1658 N N . ALA A 1 225 ? 19.741 2.435 -19.239 1.00 90.94 225 ALA A N 1
ATOM 1659 C CA . ALA A 1 225 ? 18.971 1.721 -20.255 1.00 90.94 225 ALA A CA 1
ATOM 1660 C C . ALA A 1 225 ? 17.567 1.334 -19.754 1.00 90.94 225 ALA A C 1
ATOM 1662 O O . ALA A 1 225 ? 16.570 1.574 -20.442 1.00 90.94 225 ALA A O 1
ATOM 1663 N N . SER A 1 226 ? 17.476 0.790 -18.536 1.00 91.81 226 SER A N 1
ATOM 1664 C CA . SER A 1 226 ? 16.206 0.383 -17.917 1.00 91.81 226 SER A CA 1
ATOM 1665 C C . SER A 1 226 ? 15.297 1.587 -17.654 1.00 91.81 226 SER A C 1
ATOM 1667 O O . SER A 1 226 ? 14.103 1.543 -17.954 1.00 91.81 226 SER A O 1
ATOM 1669 N N . ALA A 1 227 ? 15.862 2.697 -17.167 1.00 94.38 227 ALA A N 1
ATOM 1670 C CA . ALA A 1 227 ? 15.106 3.913 -16.892 1.00 94.38 227 ALA A CA 1
ATOM 1671 C C . ALA A 1 227 ? 14.584 4.583 -18.169 1.00 94.38 227 ALA A C 1
ATOM 1673 O O . ALA A 1 227 ? 13.414 4.964 -18.222 1.00 94.38 227 ALA A O 1
ATOM 1674 N N . ALA A 1 228 ? 15.411 4.689 -19.215 1.00 92.62 228 ALA A N 1
ATOM 1675 C CA . ALA A 1 228 ? 15.000 5.251 -20.503 1.00 92.62 228 ALA A CA 1
ATOM 1676 C C . ALA A 1 228 ? 13.866 4.434 -21.139 1.00 92.62 228 ALA A C 1
ATOM 1678 O O . ALA A 1 228 ? 12.872 4.986 -21.615 1.00 92.62 228 ALA A O 1
ATOM 1679 N N . MET A 1 229 ? 13.991 3.110 -21.090 1.00 92.94 229 MET A N 1
ATOM 1680 C CA . MET A 1 229 ? 12.981 2.184 -21.579 1.00 92.94 229 MET A CA 1
ATOM 1681 C C . MET A 1 229 ? 11.652 2.318 -20.829 1.00 92.94 229 MET A C 1
ATOM 1683 O O . MET A 1 229 ? 10.600 2.459 -21.458 1.00 92.94 229 MET A O 1
ATOM 1687 N N . LEU A 1 230 ? 11.687 2.274 -19.494 1.00 95.31 230 LEU A N 1
ATOM 1688 C CA . LEU A 1 230 ? 10.479 2.390 -18.689 1.00 95.31 230 LEU A CA 1
ATOM 1689 C C . LEU A 1 230 ? 9.828 3.762 -18.857 1.00 95.31 230 LEU A C 1
ATOM 1691 O O . LEU A 1 230 ? 8.609 3.842 -19.003 1.00 95.31 230 LEU A O 1
ATOM 1695 N N . LYS A 1 231 ? 10.630 4.830 -18.916 1.00 95.50 231 LYS A N 1
ATOM 1696 C CA . LYS A 1 231 ? 10.138 6.175 -19.212 1.00 95.50 231 LYS A CA 1
ATOM 1697 C C . LYS A 1 231 ? 9.388 6.218 -20.544 1.00 95.50 231 LYS A C 1
ATOM 1699 O O . LYS A 1 231 ? 8.255 6.685 -20.564 1.00 95.50 231 LYS A O 1
ATOM 1704 N N . ALA A 1 232 ? 9.971 5.699 -21.624 1.00 94.62 232 ALA A N 1
ATOM 1705 C CA . ALA A 1 232 ? 9.326 5.704 -22.937 1.00 94.62 232 ALA A CA 1
ATOM 1706 C C . ALA A 1 232 ? 7.972 4.969 -22.924 1.00 94.62 232 ALA A C 1
ATOM 1708 O O . ALA A 1 232 ? 6.992 5.456 -23.486 1.00 94.62 232 ALA A O 1
ATOM 1709 N N . ALA A 1 233 ? 7.893 3.826 -22.240 1.00 95.69 233 ALA A N 1
ATOM 1710 C CA . ALA A 1 233 ? 6.656 3.059 -22.138 1.00 95.69 233 ALA A CA 1
ATOM 1711 C C . ALA A 1 233 ? 5.587 3.763 -21.281 1.00 95.69 233 ALA A C 1
ATOM 1713 O O . ALA A 1 233 ? 4.405 3.764 -21.628 1.00 95.69 233 ALA A O 1
ATOM 1714 N N . LEU A 1 234 ? 6.000 4.403 -20.182 1.00 97.06 234 LEU A N 1
ATOM 1715 C CA . LEU A 1 234 ? 5.125 5.215 -19.338 1.00 97.06 234 LEU A CA 1
ATOM 1716 C C . LEU A 1 234 ? 4.613 6.456 -20.081 1.00 97.06 234 LEU A C 1
ATOM 1718 O O . LEU A 1 234 ? 3.427 6.765 -19.966 1.00 97.06 234 LEU A O 1
ATOM 1722 N N . ASP A 1 235 ? 5.464 7.141 -20.847 1.00 96.44 235 ASP A N 1
ATOM 1723 C CA . ASP A 1 235 ? 5.083 8.300 -21.662 1.00 96.44 235 ASP A CA 1
ATOM 1724 C C . ASP A 1 235 ? 4.081 7.892 -22.753 1.00 96.44 235 ASP A C 1
ATOM 1726 O O . ASP A 1 235 ? 3.055 8.548 -22.921 1.00 96.44 235 ASP A O 1
ATOM 1730 N N . ALA A 1 236 ? 4.316 6.765 -23.436 1.00 96.19 236 ALA A N 1
ATOM 1731 C CA . ALA A 1 236 ? 3.383 6.223 -24.424 1.00 96.19 236 ALA A CA 1
ATOM 1732 C C . ALA A 1 236 ? 2.025 5.855 -23.800 1.00 96.19 236 ALA A C 1
ATOM 1734 O O . ALA A 1 236 ? 0.976 6.176 -24.355 1.00 96.19 236 ALA A O 1
ATOM 1735 N N . GLN A 1 237 ? 2.028 5.229 -22.619 1.00 96.00 237 GLN A N 1
ATOM 1736 C CA . GLN A 1 237 ? 0.802 4.930 -21.876 1.00 96.00 237 GLN A CA 1
ATOM 1737 C C . GLN A 1 237 ? 0.069 6.212 -21.451 1.00 96.00 237 GLN A C 1
ATOM 1739 O O . GLN A 1 237 ? -1.155 6.264 -21.526 1.00 96.00 237 GLN A O 1
ATOM 1744 N N . ALA A 1 238 ? 0.793 7.251 -21.023 1.00 96.19 238 ALA A N 1
ATOM 1745 C CA . ALA A 1 238 ? 0.198 8.537 -20.670 1.00 96.19 238 ALA A CA 1
ATOM 1746 C C . ALA A 1 238 ? -0.414 9.234 -21.895 1.00 96.19 238 ALA A C 1
ATOM 1748 O O . ALA A 1 238 ? -1.530 9.737 -21.807 1.00 96.19 238 ALA A O 1
ATOM 1749 N N . ALA A 1 239 ? 0.273 9.203 -23.041 1.00 97.25 239 ALA A N 1
ATOM 1750 C CA . ALA A 1 239 ? -0.221 9.757 -24.301 1.00 97.25 239 ALA A CA 1
ATOM 1751 C C . ALA A 1 239 ? -1.471 9.024 -24.815 1.00 97.25 239 ALA A C 1
ATOM 1753 O O . ALA A 1 239 ? -2.376 9.657 -25.351 1.00 97.25 239 ALA A O 1
ATOM 1754 N N . ALA A 1 240 ? -1.554 7.707 -24.602 1.00 95.94 240 ALA A N 1
ATOM 1755 C CA . ALA A 1 240 ? -2.750 6.921 -24.901 1.00 95.94 240 ALA A CA 1
ATOM 1756 C C . ALA A 1 240 ? -3.948 7.274 -23.997 1.00 95.94 240 ALA A C 1
ATOM 1758 O O . ALA A 1 240 ? -5.080 6.945 -24.340 1.00 95.94 240 ALA A O 1
ATOM 1759 N N . SER A 1 241 ? -3.704 7.926 -22.851 1.00 95.81 241 SER A N 1
ATOM 1760 C CA . SER A 1 241 ? -4.709 8.381 -21.883 1.00 95.81 241 SER A CA 1
ATOM 1761 C C . SER A 1 241 ? -5.806 7.342 -21.581 1.00 95.81 241 SER A C 1
ATOM 1763 O O . SER A 1 241 ? -6.998 7.646 -21.706 1.00 95.81 241 SER A O 1
ATOM 1765 N N . PRO A 1 242 ? -5.450 6.105 -21.187 1.00 96.19 242 PRO A N 1
ATOM 1766 C CA . PRO A 1 242 ? -6.452 5.085 -20.940 1.00 96.19 242 PRO A CA 1
ATOM 1767 C C . PRO A 1 242 ? -7.388 5.488 -19.791 1.00 96.19 242 PRO A C 1
ATOM 1769 O O . PRO A 1 242 ? -6.953 6.021 -18.767 1.00 96.19 242 PRO A O 1
ATOM 1772 N N . SER A 1 243 ? -8.682 5.204 -19.953 1.00 96.44 243 SER A N 1
ATOM 1773 C CA . SER A 1 243 ? -9.749 5.657 -19.046 1.00 96.44 243 SER A CA 1
ATOM 1774 C C . SER A 1 243 ? -9.564 5.204 -17.596 1.00 96.44 243 SER A C 1
ATOM 1776 O O . SER A 1 243 ? -9.907 5.946 -16.676 1.00 96.44 243 SER A O 1
ATOM 1778 N N . TRP A 1 244 ? -8.957 4.035 -17.369 1.00 97.19 244 TRP A N 1
ATOM 1779 C CA . TRP A 1 244 ? -8.687 3.510 -16.028 1.00 97.19 244 TRP A CA 1
ATOM 1780 C C . TRP A 1 244 ? -7.741 4.400 -15.203 1.00 97.19 244 TRP A C 1
ATOM 1782 O O . TRP A 1 244 ? -7.765 4.334 -13.975 1.00 97.19 244 TRP A O 1
ATOM 1792 N N . LEU A 1 245 ? -6.955 5.295 -15.826 1.00 97.31 245 LEU A N 1
ATOM 1793 C CA . LEU A 1 245 ? -6.147 6.279 -15.089 1.00 97.31 245 LEU A CA 1
ATOM 1794 C C . LEU A 1 245 ? -7.006 7.240 -14.257 1.00 97.31 245 LEU A C 1
ATOM 1796 O O . LEU A 1 245 ? -6.518 7.759 -13.251 1.00 97.31 245 LEU A O 1
ATOM 1800 N N . ALA A 1 246 ? -8.265 7.463 -14.649 1.00 97.06 246 ALA A N 1
ATOM 1801 C CA . ALA A 1 246 ? -9.208 8.309 -13.922 1.00 97.06 246 ALA A CA 1
ATOM 1802 C C . ALA A 1 246 ? -9.697 7.676 -12.606 1.00 97.06 246 ALA A C 1
ATOM 1804 O O . ALA A 1 246 ? -10.242 8.384 -11.765 1.00 97.06 246 ALA A O 1
ATOM 1805 N N . ARG A 1 247 ? -9.460 6.371 -12.385 1.00 97.75 247 ARG A N 1
ATOM 1806 C CA . ARG A 1 247 ? -9.757 5.698 -11.105 1.00 97.75 247 ARG A CA 1
ATOM 1807 C C . ARG A 1 247 ? -8.882 6.184 -9.953 1.00 97.75 247 ARG A C 1
ATOM 1809 O O . ARG A 1 247 ? -9.233 5.942 -8.807 1.00 97.75 247 ARG A O 1
ATOM 1816 N N . PHE A 1 248 ? -7.779 6.868 -10.253 1.00 98.12 248 PHE A N 1
ATOM 1817 C CA . PHE A 1 248 ? -6.816 7.368 -9.274 1.00 98.12 248 PHE A CA 1
ATOM 1818 C C . PHE A 1 248 ? -6.871 8.903 -9.189 1.00 98.12 248 PHE A C 1
ATOM 1820 O O . PHE A 1 248 ? -6.033 9.577 -9.808 1.00 98.12 248 PHE A O 1
ATOM 1827 N N . PRO A 1 249 ? -7.858 9.477 -8.474 1.00 95.56 249 PRO A N 1
ATOM 1828 C CA . PRO A 1 249 ? -7.910 10.913 -8.230 1.00 95.56 249 PRO A CA 1
ATOM 1829 C C . PRO A 1 249 ? -6.741 11.347 -7.338 1.00 95.56 249 PRO A C 1
ATOM 1831 O O . PRO A 1 249 ? -6.261 10.587 -6.509 1.00 95.56 249 PRO A O 1
ATOM 1834 N N . ASN A 1 250 ? -6.290 12.595 -7.455 1.00 90.00 250 ASN A N 1
ATOM 1835 C CA . ASN A 1 250 ? -5.210 13.099 -6.594 1.00 90.00 250 ASN A CA 1
ATOM 1836 C C . ASN A 1 250 ? -5.688 13.437 -5.170 1.00 90.00 250 ASN A C 1
ATOM 1838 O O . ASN A 1 250 ? -4.862 13.674 -4.289 1.00 90.00 250 ASN A O 1
ATOM 1842 N N . THR A 1 251 ? -7.004 13.489 -4.954 1.00 94.00 251 THR A N 1
ATOM 1843 C CA . THR A 1 251 ? -7.635 13.868 -3.689 1.00 94.00 251 THR A CA 1
ATOM 1844 C C . THR A 1 251 ? -8.472 12.730 -3.131 1.00 94.00 251 THR A C 1
ATOM 1846 O O . THR A 1 251 ? -9.200 12.082 -3.879 1.00 94.00 251 THR A O 1
ATOM 1849 N N . ILE A 1 252 ? -8.420 12.557 -1.817 1.00 95.12 252 ILE A N 1
ATOM 1850 C CA . ILE A 1 252 ? -9.260 11.642 -1.051 1.00 95.12 252 ILE A CA 1
ATOM 1851 C C . ILE A 1 252 ? -10.439 12.424 -0.501 1.00 95.12 252 ILE A C 1
ATOM 1853 O O . ILE A 1 252 ? -10.263 13.495 0.091 1.00 95.12 252 ILE A O 1
ATOM 1857 N N . SER A 1 253 ? -11.636 11.880 -0.691 1.00 91.81 253 SER A N 1
ATOM 1858 C CA . SER A 1 253 ? -12.832 12.421 -0.058 1.00 91.81 253 SER A CA 1
ATOM 1859 C C . SER A 1 253 ? -12.788 12.173 1.445 1.00 91.81 253 SER A C 1
ATOM 1861 O O . SER A 1 253 ? -12.541 11.047 1.884 1.00 91.81 253 SER A O 1
ATOM 1863 N N . THR A 1 254 ? -13.002 13.214 2.248 1.00 83.94 254 THR A N 1
ATOM 1864 C CA . THR A 1 254 ? -13.036 13.037 3.703 1.00 83.94 254 THR A CA 1
ATOM 1865 C C . THR A 1 254 ? -14.280 12.272 4.143 1.00 83.94 254 THR A C 1
ATOM 1867 O O . THR A 1 254 ? -15.358 12.464 3.578 1.00 83.94 254 THR A O 1
ATOM 1870 N N . PRO A 1 255 ? -14.153 11.391 5.147 1.00 80.00 255 PRO A N 1
ATOM 1871 C CA . PRO A 1 255 ? -15.274 10.585 5.601 1.00 80.00 255 PRO A CA 1
ATOM 1872 C C . PRO A 1 255 ? -16.231 11.399 6.489 1.00 80.00 255 PRO A C 1
ATOM 1874 O O . PRO A 1 255 ? -15.844 12.401 7.092 1.00 80.00 255 PRO A O 1
ATOM 1877 N N . ASN A 1 256 ? -17.475 10.924 6.611 1.00 80.62 256 ASN A N 1
ATOM 1878 C CA . ASN A 1 256 ? -18.405 11.252 7.706 1.00 80.62 256 ASN A CA 1
ATOM 1879 C C . ASN A 1 256 ? -18.679 12.750 7.952 1.00 80.62 256 ASN A C 1
ATOM 1881 O O . ASN A 1 256 ? -18.889 13.170 9.088 1.00 80.62 256 ASN A O 1
ATOM 1885 N N . GLY A 1 257 ? -18.680 13.569 6.895 1.00 70.94 257 GLY A N 1
ATOM 1886 C CA . GLY A 1 257 ? -18.923 15.012 7.012 1.00 70.94 257 GLY A CA 1
ATOM 1887 C C . GLY A 1 257 ? -17.692 15.833 7.410 1.00 70.94 257 GLY A C 1
ATOM 1888 O O . GLY A 1 257 ? -17.834 16.999 7.779 1.00 70.94 257 GLY A O 1
ATOM 1889 N N . GLY A 1 258 ? -16.486 15.258 7.311 1.00 70.81 258 GLY A N 1
ATOM 1890 C CA . GLY A 1 258 ? -15.249 16.034 7.294 1.00 70.81 258 GLY A CA 1
ATOM 1891 C C . GLY A 1 258 ? -15.289 17.089 6.183 1.00 70.81 258 GLY A C 1
ATOM 1892 O O . GLY A 1 258 ? -15.793 16.849 5.090 1.00 70.81 258 GLY A O 1
ATOM 1893 N N . THR A 1 259 ? -14.809 18.295 6.477 1.00 65.94 259 THR A N 1
ATOM 1894 C CA . THR A 1 259 ? -15.032 19.467 5.615 1.00 65.94 259 THR A CA 1
ATOM 1895 C C . THR A 1 259 ? -13.968 19.671 4.538 1.00 65.94 259 THR A C 1
ATOM 1897 O O . THR A 1 259 ? -14.104 20.599 3.743 1.00 65.94 259 THR A O 1
ATOM 1900 N N . GLN A 1 260 ? -12.910 18.850 4.485 1.00 80.75 260 GLN A N 1
ATOM 1901 C CA . GLN A 1 260 ? -11.783 19.084 3.575 1.00 80.75 260 GLN A CA 1
ATOM 1902 C C . GLN A 1 260 ? -11.215 17.802 2.975 1.00 80.75 260 GLN A C 1
ATOM 1904 O O . GLN A 1 260 ? -10.602 17.002 3.670 1.00 80.75 260 GLN A O 1
ATOM 1909 N N . ASN A 1 261 ? -11.364 17.626 1.663 1.00 90.44 261 ASN A N 1
ATOM 1910 C CA . ASN A 1 261 ? -10.596 16.627 0.918 1.00 90.44 261 ASN A CA 1
ATOM 1911 C C . ASN A 1 261 ? -9.093 16.918 1.037 1.00 90.44 261 ASN A C 1
ATOM 1913 O O . ASN A 1 261 ? -8.690 18.074 1.157 1.00 90.44 261 ASN A O 1
ATOM 1917 N N . PHE A 1 262 ? -8.258 15.886 0.942 1.00 92.88 262 PHE A N 1
ATOM 1918 C CA . PHE A 1 262 ? -6.803 16.032 1.047 1.00 92.88 262 PHE A CA 1
ATOM 1919 C C . PHE A 1 262 ? -6.076 15.279 -0.065 1.00 92.88 262 PHE A C 1
ATOM 1921 O O . PHE A 1 262 ? -6.610 14.337 -0.646 1.00 92.88 262 PHE A O 1
ATOM 1928 N N . THR A 1 263 ? -4.856 15.702 -0.389 1.00 94.38 263 THR A N 1
ATOM 1929 C CA . THR A 1 263 ? -4.027 15.036 -1.400 1.00 94.38 263 THR A CA 1
ATOM 1930 C C . THR A 1 263 ? -3.421 13.747 -0.863 1.00 94.38 263 THR A C 1
ATOM 1932 O O . THR A 1 263 ? -2.933 13.736 0.265 1.00 94.38 263 THR A O 1
ATOM 1935 N N . SER A 1 264 ? -3.368 12.697 -1.685 1.00 95.81 264 SER A N 1
ATOM 1936 C CA . SER A 1 264 ? -2.846 11.390 -1.271 1.00 95.81 264 SER A CA 1
ATOM 1937 C C . SER A 1 264 ? -1.571 10.983 -2.010 1.00 95.81 264 SER A C 1
ATOM 1939 O O . SER A 1 264 ? -1.546 10.784 -3.232 1.00 95.81 264 SER A O 1
ATOM 1941 N N . SER A 1 265 ? -0.500 10.797 -1.231 1.00 95.12 265 SER A N 1
ATOM 1942 C CA . SER A 1 265 ? 0.730 10.165 -1.718 1.00 95.12 265 SER A CA 1
ATOM 1943 C C . SER A 1 265 ? 0.495 8.684 -2.014 1.00 95.12 265 SER A C 1
ATOM 1945 O O . SER A 1 265 ? 0.981 8.177 -3.025 1.00 95.12 265 SER A O 1
ATOM 1947 N N . LEU A 1 266 ? -0.297 7.995 -1.185 1.00 97.69 266 LEU A N 1
ATOM 1948 C CA . LEU A 1 266 ? -0.565 6.569 -1.354 1.00 97.69 266 LEU A CA 1
ATOM 1949 C C . LEU A 1 266 ? -1.317 6.268 -2.658 1.00 97.69 266 LEU A C 1
ATOM 1951 O O . LEU A 1 266 ? -0.924 5.374 -3.403 1.00 97.69 266 LEU A O 1
ATOM 1955 N N . MET A 1 267 ? -2.342 7.057 -2.977 1.00 98.06 267 MET A N 1
ATOM 1956 C CA . MET A 1 267 ? -3.103 6.973 -4.223 1.00 98.06 267 MET A CA 1
ATOM 1957 C C . MET A 1 267 ? -2.204 7.214 -5.440 1.00 98.06 267 MET A C 1
ATOM 1959 O O . MET A 1 267 ? -2.295 6.501 -6.439 1.00 98.06 267 MET A O 1
ATOM 1963 N N . SER A 1 268 ? -1.272 8.167 -5.343 1.00 98.06 268 SER A N 1
ATOM 1964 C CA . SER A 1 268 ? -0.287 8.438 -6.398 1.00 98.06 268 SER A CA 1
ATOM 1965 C C . SER A 1 268 ? 0.698 7.275 -6.589 1.00 98.06 268 SER A C 1
ATOM 1967 O O . SER A 1 268 ? 1.026 6.924 -7.725 1.00 98.06 268 SER A O 1
ATOM 1969 N N . GLN A 1 269 ? 1.148 6.643 -5.498 1.00 98.44 269 GLN A N 1
ATOM 1970 C CA . GLN A 1 269 ? 1.972 5.429 -5.553 1.00 98.44 269 GLN A CA 1
ATOM 1971 C C . GLN A 1 269 ? 1.193 4.266 -6.179 1.00 98.44 269 GLN A C 1
ATOM 1973 O O . GLN A 1 269 ? 1.686 3.620 -7.102 1.00 98.44 269 GLN A O 1
ATOM 1978 N N . MET A 1 270 ? -0.052 4.042 -5.750 1.00 98.62 270 MET A N 1
ATOM 1979 C CA . MET A 1 270 ? -0.902 2.975 -6.279 1.00 98.62 270 MET A CA 1
ATOM 1980 C C . MET A 1 270 ? -1.233 3.172 -7.761 1.00 98.62 270 MET A C 1
ATOM 1982 O O . MET A 1 270 ? -1.225 2.209 -8.526 1.00 98.62 270 MET A O 1
ATOM 1986 N N . LYS A 1 271 ? -1.443 4.418 -8.201 1.00 98.56 271 LYS A N 1
ATOM 1987 C CA . LYS A 1 271 ? -1.592 4.746 -9.623 1.00 98.56 271 LYS A CA 1
ATOM 1988 C C . LYS A 1 271 ? -0.396 4.252 -10.425 1.00 98.56 271 LYS A C 1
ATOM 1990 O O . LYS A 1 271 ? -0.573 3.637 -11.472 1.00 98.56 271 LYS A O 1
ATOM 1995 N N . MET A 1 272 ? 0.823 4.499 -9.946 1.00 98.62 272 MET A N 1
ATOM 1996 C CA . MET A 1 272 ? 2.026 4.010 -10.616 1.00 98.62 272 MET A CA 1
ATOM 1997 C C . MET A 1 272 ? 2.129 2.479 -10.565 1.00 98.62 272 MET A C 1
ATOM 1999 O O . MET A 1 272 ? 2.462 1.879 -11.581 1.00 98.62 272 MET A O 1
ATOM 2003 N N . VAL A 1 273 ? 1.762 1.831 -9.454 1.00 98.56 273 VAL A N 1
ATOM 2004 C CA . VAL A 1 273 ? 1.671 0.359 -9.389 1.00 98.56 273 VAL A CA 1
ATOM 2005 C C . VAL A 1 273 ? 0.727 -0.181 -10.469 1.00 98.56 273 VAL A C 1
ATOM 2007 O O . VAL A 1 273 ? 1.124 -1.050 -11.240 1.00 98.56 273 VAL A O 1
ATOM 2010 N N . ALA A 1 274 ? -0.476 0.381 -10.617 1.00 98.38 274 ALA A N 1
ATOM 2011 C CA . ALA A 1 274 ? -1.418 -0.025 -11.664 1.00 98.38 274 ALA A CA 1
ATOM 2012 C C . ALA A 1 274 ? -0.857 0.199 -13.081 1.00 98.38 274 ALA A C 1
ATOM 2014 O O . ALA A 1 274 ? -1.004 -0.662 -13.949 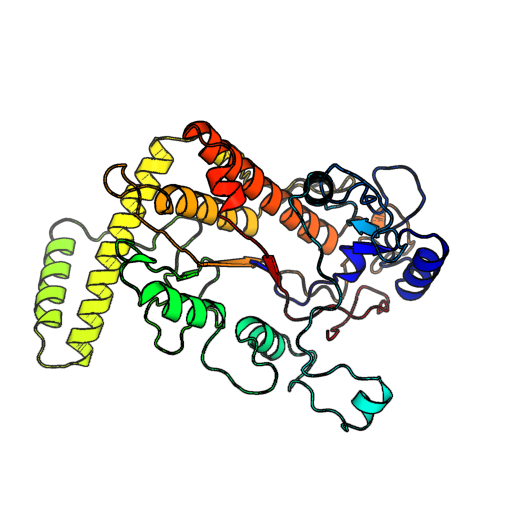1.00 98.38 274 ALA A O 1
ATOM 2015 N N . ARG A 1 275 ? -0.141 1.312 -13.309 1.00 98.25 275 ARG A N 1
ATOM 2016 C CA . ARG A 1 275 ? 0.571 1.568 -14.574 1.00 98.25 275 ARG A CA 1
ATOM 2017 C C . ARG A 1 275 ? 1.618 0.503 -14.877 1.00 98.25 275 ARG A C 1
ATOM 2019 O O . ARG A 1 275 ? 1.720 0.077 -16.028 1.00 98.25 275 ARG A O 1
ATOM 2026 N N . LEU A 1 276 ? 2.375 0.079 -13.869 1.00 97.75 276 LEU A N 1
ATOM 2027 C CA . LEU A 1 276 ? 3.399 -0.952 -14.003 1.00 97.75 276 LEU A CA 1
ATOM 2028 C C . LEU A 1 276 ? 2.800 -2.347 -14.178 1.00 97.75 276 LEU A C 1
ATOM 2030 O O . LEU A 1 276 ? 3.358 -3.113 -14.951 1.00 97.75 276 LEU A O 1
ATOM 2034 N N . ILE A 1 277 ? 1.663 -2.659 -13.552 1.00 97.44 277 ILE A N 1
ATOM 2035 C CA . ILE A 1 277 ? 0.918 -3.905 -13.793 1.00 97.44 277 ILE A CA 1
ATOM 2036 C C . ILE A 1 277 ? 0.396 -3.947 -15.237 1.00 97.44 277 ILE A C 1
ATOM 2038 O O . ILE A 1 277 ? 0.558 -4.957 -15.926 1.00 97.44 277 ILE A O 1
ATOM 2042 N N . ASP A 1 278 ? -0.190 -2.851 -15.738 1.00 96.50 278 ASP A N 1
ATOM 2043 C CA . ASP A 1 278 ? -0.645 -2.750 -17.132 1.00 96.50 278 ASP A CA 1
ATOM 2044 C C . ASP A 1 278 ? 0.510 -2.968 -18.121 1.00 96.50 278 ASP A C 1
ATOM 2046 O O . ASP A 1 278 ? 0.386 -3.760 -19.058 1.00 96.50 278 ASP A O 1
ATOM 2050 N N . LEU A 1 279 ? 1.638 -2.287 -17.912 1.00 95.75 279 LEU A N 1
ATOM 2051 C CA . LEU A 1 279 ? 2.821 -2.417 -18.764 1.00 95.75 279 LEU A CA 1
ATOM 2052 C C . LEU A 1 279 ? 3.471 -3.795 -18.632 1.00 95.75 279 LEU A C 1
ATOM 2054 O O . LEU A 1 279 ? 3.821 -4.409 -19.636 1.00 95.75 279 LEU A O 1
ATOM 2058 N N . GLY A 1 280 ? 3.612 -4.279 -17.401 1.00 94.50 280 GLY A N 1
ATOM 2059 C CA . GLY A 1 280 ? 4.219 -5.553 -17.044 1.00 94.50 280 GLY A CA 1
ATOM 2060 C C . GLY A 1 280 ? 3.519 -6.725 -17.704 1.00 94.50 280 GLY A C 1
ATOM 2061 O O . GLY A 1 280 ? 4.150 -7.472 -18.443 1.00 94.50 280 GLY A O 1
ATOM 2062 N N . SER A 1 281 ? 2.203 -6.812 -17.518 1.00 92.94 281 SER A N 1
ATOM 2063 C CA . SER A 1 281 ? 1.365 -7.903 -18.032 1.00 92.94 281 SER A CA 1
ATOM 2064 C C . SER A 1 281 ? 1.250 -7.969 -19.561 1.00 92.94 281 SER A C 1
ATOM 2066 O O . SER A 1 281 ? 0.706 -8.939 -20.086 1.00 92.94 281 SER A O 1
ATOM 2068 N N . ARG A 1 282 ? 1.718 -6.956 -20.302 1.00 91.31 282 ARG A N 1
ATOM 2069 C CA . ARG A 1 282 ? 1.729 -6.969 -21.773 1.00 91.31 282 ARG A CA 1
ATOM 2070 C C . ARG A 1 282 ? 3.028 -7.542 -22.319 1.00 91.31 282 ARG A C 1
ATOM 2072 O O . ARG A 1 282 ? 4.113 -7.279 -21.802 1.00 91.31 282 ARG A O 1
ATOM 2079 N N . SER A 1 283 ? 2.922 -8.251 -23.440 1.00 89.81 283 SER A N 1
ATOM 2080 C CA . SER A 1 283 ? 4.093 -8.690 -24.199 1.00 89.81 283 SER A CA 1
ATOM 2081 C C . SER A 1 283 ? 4.923 -7.497 -24.693 1.00 89.81 283 SER A C 1
ATOM 2083 O O . SER A 1 283 ? 4.394 -6.415 -24.961 1.00 89.81 283 SER A O 1
ATOM 2085 N N . ILE A 1 284 ? 6.227 -7.709 -24.884 1.00 88.69 284 ILE A N 1
ATOM 2086 C CA . ILE A 1 284 ? 7.130 -6.694 -25.453 1.00 88.69 284 ILE A CA 1
ATOM 2087 C C . ILE A 1 284 ? 6.664 -6.277 -26.859 1.00 88.69 284 ILE A C 1
ATOM 2089 O O . ILE A 1 284 ? 6.688 -5.095 -27.192 1.00 88.69 284 ILE A O 1
ATOM 2093 N N . ALA A 1 285 ? 6.166 -7.229 -27.657 1.00 88.88 285 ALA A N 1
ATOM 2094 C CA . ALA A 1 285 ? 5.643 -6.973 -29.001 1.00 88.88 285 ALA A CA 1
ATOM 2095 C C . ALA A 1 285 ? 4.435 -6.014 -29.015 1.00 88.88 285 ALA A C 1
ATOM 2097 O O . ALA A 1 285 ? 4.208 -5.324 -30.003 1.00 88.88 285 ALA A O 1
ATOM 2098 N N . GLN A 1 286 ? 3.684 -5.932 -27.912 1.00 88.00 286 GLN A N 1
ATOM 2099 C CA . GLN A 1 286 ? 2.538 -5.031 -27.731 1.00 88.00 286 GLN A CA 1
ATOM 2100 C C . GLN A 1 286 ? 2.905 -3.757 -26.944 1.00 88.00 286 GLN A C 1
ATOM 2102 O O . GLN A 1 286 ? 2.039 -3.110 -26.345 1.00 88.00 286 GLN A O 1
ATOM 2107 N N . GLY A 1 287 ? 4.197 -3.414 -26.888 1.00 86.19 287 GLY A N 1
ATOM 2108 C CA . GLY A 1 287 ? 4.698 -2.247 -26.160 1.00 86.19 287 GLY A CA 1
ATOM 2109 C C . GLY A 1 287 ? 4.643 -2.386 -24.634 1.00 86.19 287 GLY A C 1
ATOM 2110 O O . GLY A 1 287 ? 4.648 -1.376 -23.934 1.00 86.19 287 GLY A O 1
ATOM 2111 N N . GLY A 1 288 ? 4.538 -3.616 -24.122 1.00 91.50 288 GLY A N 1
ATOM 2112 C CA . GLY A 1 288 ? 4.653 -3.937 -22.702 1.00 91.50 288 GLY A CA 1
ATOM 2113 C C . GLY A 1 288 ? 6.084 -4.243 -22.257 1.00 91.50 288 GLY A C 1
ATOM 2114 O O . GLY A 1 288 ? 7.054 -3.997 -22.976 1.00 91.50 288 GLY A O 1
ATOM 2115 N N . MET A 1 289 ? 6.203 -4.820 -21.062 1.00 91.56 289 MET A N 1
ATOM 2116 C CA . MET A 1 289 ? 7.479 -5.177 -20.430 1.00 91.56 289 MET A CA 1
ATOM 2117 C C . MET A 1 289 ? 7.699 -6.683 -20.278 1.00 91.56 289 MET A C 1
ATOM 2119 O O . MET A 1 289 ? 8.756 -7.076 -19.792 1.00 91.56 289 MET A O 1
ATOM 2123 N N . GLY A 1 290 ? 6.740 -7.518 -20.688 1.00 90.00 290 GLY A N 1
ATOM 2124 C CA . GLY A 1 290 ? 6.875 -8.976 -20.655 1.00 90.00 290 GLY A CA 1
ATOM 2125 C C . GLY A 1 290 ? 7.067 -9.551 -19.250 1.00 90.00 290 GLY A C 1
ATOM 2126 O O . GLY A 1 290 ? 7.646 -10.625 -19.109 1.00 90.00 290 GLY A O 1
ATOM 2127 N N . MET A 1 291 ? 6.618 -8.835 -18.217 1.00 90.75 291 MET A N 1
ATOM 2128 C CA . MET A 1 291 ? 6.728 -9.266 -16.827 1.00 90.75 291 MET A CA 1
ATOM 2129 C C . MET A 1 291 ? 5.670 -10.332 -16.544 1.00 90.75 291 MET A C 1
ATOM 2131 O O . MET A 1 291 ? 4.495 -10.158 -16.863 1.00 90.75 291 MET A O 1
ATOM 2135 N N . LYS A 1 292 ? 6.078 -11.423 -15.898 1.00 88.25 292 LYS A N 1
ATOM 2136 C CA . LYS A 1 292 ? 5.175 -12.497 -15.458 1.00 88.25 292 LYS A CA 1
ATOM 2137 C C . LYS A 1 292 ? 4.900 -12.438 -13.960 1.00 88.25 292 LYS A C 1
ATOM 2139 O O . LYS A 1 292 ? 3.844 -12.870 -13.508 1.00 88.25 292 LYS A O 1
ATOM 2144 N N . ARG A 1 293 ? 5.859 -11.923 -13.188 1.00 91.56 293 ARG A N 1
ATOM 2145 C CA . ARG A 1 293 ? 5.773 -11.742 -11.736 1.00 91.56 293 ARG A CA 1
ATOM 2146 C C . ARG A 1 293 ? 6.378 -10.397 -11.370 1.00 91.56 293 ARG A C 1
ATOM 2148 O O . ARG A 1 293 ? 7.409 -10.014 -11.922 1.00 91.56 293 ARG A O 1
ATOM 2155 N N . GLN A 1 294 ? 5.729 -9.695 -10.451 1.00 94.12 294 GLN A N 1
ATOM 2156 C CA . GLN A 1 294 ? 6.200 -8.429 -9.901 1.00 94.12 294 GLN A CA 1
ATOM 2157 C C . GLN A 1 294 ? 5.801 -8.345 -8.430 1.00 94.12 294 GLN A C 1
ATOM 2159 O O . GLN A 1 294 ? 4.730 -8.808 -8.040 1.00 94.12 294 GLN A O 1
ATOM 2164 N N . ILE A 1 295 ? 6.677 -7.747 -7.637 1.00 96.88 295 ILE A N 1
ATOM 2165 C CA . ILE A 1 295 ? 6.472 -7.402 -6.239 1.00 96.88 295 ILE A CA 1
ATOM 2166 C C . ILE A 1 295 ? 6.608 -5.887 -6.165 1.00 96.88 295 ILE A C 1
ATOM 2168 O O . ILE A 1 295 ? 7.554 -5.321 -6.709 1.00 96.88 295 ILE A O 1
ATOM 2172 N N . PHE A 1 296 ? 5.628 -5.246 -5.536 1.00 98.12 296 PHE A N 1
ATOM 2173 C CA . PHE A 1 296 ? 5.607 -3.801 -5.379 1.00 98.12 296 PHE A CA 1
ATOM 2174 C C . PHE A 1 296 ? 5.603 -3.433 -3.902 1.00 98.12 296 PHE A C 1
ATOM 2176 O O . PHE A 1 296 ? 4.730 -3.879 -3.149 1.00 98.12 296 PHE A O 1
ATOM 2183 N N . PHE A 1 297 ? 6.520 -2.555 -3.505 1.00 98.38 297 PHE A N 1
ATOM 2184 C CA . PHE A 1 297 ? 6.503 -1.934 -2.189 1.00 98.38 297 PHE A CA 1
ATOM 2185 C C . PHE A 1 297 ? 6.046 -0.474 -2.276 1.00 98.38 297 PHE A C 1
ATOM 2187 O O . PHE A 1 297 ? 6.665 0.369 -2.925 1.00 98.38 297 PHE A O 1
ATOM 2194 N N . ILE A 1 298 ? 4.937 -0.184 -1.597 1.00 98.25 298 ILE A N 1
ATOM 2195 C CA . ILE A 1 298 ? 4.389 1.163 -1.399 1.00 98.25 298 ILE A CA 1
ATOM 2196 C C . ILE A 1 298 ? 4.141 1.370 0.090 1.00 98.25 298 ILE A C 1
ATOM 2198 O O . ILE A 1 298 ? 3.826 0.408 0.803 1.00 98.25 298 ILE A O 1
ATOM 2202 N N . GLN A 1 299 ? 4.227 2.615 0.544 1.00 97.50 299 GLN A N 1
ATOM 2203 C CA . GLN A 1 299 ? 4.122 2.952 1.959 1.00 97.50 299 GLN A CA 1
ATOM 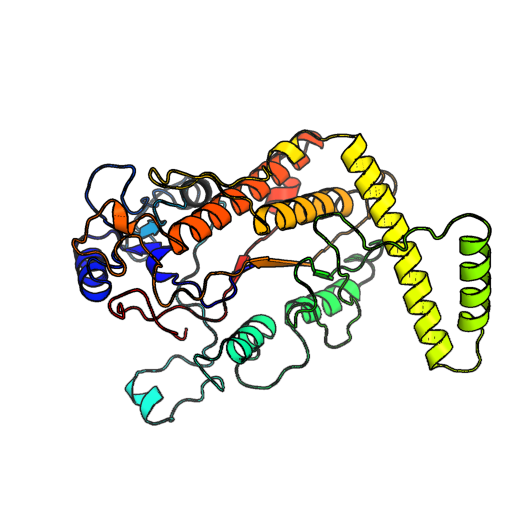2204 C C . GLN A 1 299 ? 3.333 4.239 2.172 1.00 97.50 299 GLN A C 1
ATOM 2206 O O . GLN A 1 299 ? 3.406 5.182 1.384 1.00 97.50 299 GLN A O 1
ATOM 2211 N N . VAL A 1 300 ? 2.625 4.288 3.293 1.00 97.44 300 VAL A N 1
ATOM 2212 C CA . VAL A 1 300 ? 1.978 5.489 3.819 1.00 97.44 300 VAL A CA 1
ATOM 2213 C C . VAL A 1 300 ? 2.314 5.627 5.302 1.00 97.44 300 VAL A C 1
ATOM 2215 O O . VAL A 1 300 ? 2.379 4.632 6.019 1.00 97.44 300 VAL A O 1
ATOM 2218 N N . GLY A 1 301 ? 2.602 6.849 5.746 1.00 96.56 301 GLY A N 1
ATOM 2219 C CA . GLY A 1 301 ? 2.858 7.167 7.153 1.00 96.56 301 GLY A CA 1
ATOM 2220 C C . GLY A 1 301 ? 1.626 7.719 7.863 1.00 96.56 301 GLY A C 1
ATOM 2221 O O . GLY A 1 301 ? 0.529 7.717 7.317 1.00 96.56 301 GLY A O 1
ATOM 2222 N N . GLY A 1 302 ? 1.828 8.227 9.077 1.00 95.38 302 GLY A N 1
ATOM 2223 C CA . GLY A 1 302 ? 0.782 8.885 9.865 1.00 95.38 302 GLY A CA 1
ATOM 2224 C C . GLY A 1 302 ? 0.013 7.958 10.805 1.00 95.38 302 GLY A C 1
ATOM 2225 O O . GLY A 1 302 ? -0.777 8.453 11.600 1.00 95.38 302 GLY A O 1
ATOM 2226 N N . TYR A 1 303 ? 0.268 6.645 10.773 1.00 96.00 303 TYR A N 1
ATOM 2227 C CA . TYR A 1 303 ? -0.417 5.676 11.635 1.00 96.00 303 TYR A CA 1
ATOM 2228 C C . TYR A 1 303 ? 0.070 5.685 13.095 1.00 96.00 303 TYR A C 1
ATOM 2230 O O . TYR A 1 303 ? -0.568 5.059 13.933 1.00 96.00 303 TYR A O 1
ATOM 2238 N N . ASP A 1 304 ? 1.136 6.429 13.422 1.00 94.81 304 ASP A N 1
ATOM 2239 C CA . ASP A 1 304 ? 1.658 6.578 14.791 1.00 94.81 304 ASP A CA 1
ATOM 2240 C C . ASP A 1 304 ? 0.836 7.566 15.635 1.00 94.81 304 ASP A C 1
ATOM 2242 O O . ASP A 1 304 ? 1.312 8.588 16.132 1.00 94.81 304 ASP A O 1
ATOM 2246 N N . THR A 1 305 ? -0.463 7.293 15.753 1.00 91.00 305 THR A N 1
ATOM 2247 C CA . THR A 1 305 ? -1.420 8.169 16.434 1.00 91.00 305 THR A CA 1
ATOM 2248 C C . THR A 1 305 ? -1.479 7.883 17.936 1.00 91.00 305 THR A C 1
ATOM 2250 O O . THR A 1 305 ? -2.272 7.058 18.385 1.00 91.00 305 THR A O 1
ATOM 2253 N N . HIS A 1 306 ? -0.647 8.557 18.739 1.00 94.06 306 HIS A N 1
ATOM 2254 C CA . HIS A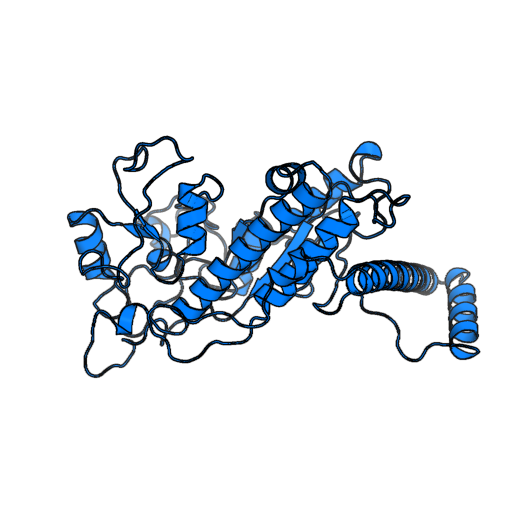 1 306 ? -0.742 8.526 20.217 1.00 94.06 306 HIS A CA 1
ATOM 2255 C C . HIS A 1 306 ? -1.847 9.431 20.771 1.00 94.06 306 HIS A C 1
ATOM 2257 O O . HIS A 1 306 ? -2.299 9.277 21.904 1.00 94.06 306 HIS A O 1
ATOM 2263 N N . THR A 1 307 ? -2.259 10.398 19.960 1.00 92.62 307 THR A N 1
ATOM 2264 C CA . THR A 1 307 ? -3.301 11.388 20.221 1.00 92.62 307 THR A CA 1
ATOM 2265 C C . THR A 1 307 ? -3.955 11.766 18.892 1.00 92.62 307 THR A C 1
ATOM 2267 O O . THR A 1 307 ? -3.451 11.391 17.830 1.00 92.62 307 THR A O 1
ATOM 2270 N N . ASN A 1 308 ? -5.059 12.517 18.925 1.00 88.69 308 ASN A N 1
ATOM 2271 C CA . ASN A 1 308 ? -5.751 13.047 17.740 1.00 88.69 308 ASN A CA 1
ATOM 2272 C C . ASN A 1 308 ? -6.139 11.972 16.709 1.00 88.69 308 ASN A C 1
ATOM 2274 O O . ASN A 1 308 ? -6.310 12.260 15.519 1.00 88.69 308 ASN A O 1
ATOM 2278 N N . GLN A 1 309 ? -6.272 10.723 17.166 1.00 91.88 309 GLN A N 1
ATOM 2279 C CA . GLN A 1 309 ? -6.746 9.611 16.351 1.00 91.88 309 GLN A CA 1
ATOM 2280 C C . GLN A 1 309 ? -8.178 9.894 15.884 1.00 91.88 309 GLN A C 1
ATOM 2282 O O . GLN A 1 309 ? -8.499 9.711 14.708 1.00 91.88 309 GLN A O 1
ATOM 2287 N N . THR A 1 310 ? -8.987 10.430 16.802 1.00 93.56 310 THR A N 1
ATOM 2288 C CA . THR A 1 310 ? -10.362 10.867 16.578 1.00 93.56 310 THR A CA 1
ATOM 2289 C C . THR A 1 310 ? -10.543 12.347 16.927 1.00 93.56 310 THR A C 1
ATOM 2291 O O . THR A 1 310 ? -9.709 12.944 17.612 1.00 93.56 310 THR A O 1
ATOM 2294 N N . GLY A 1 311 ? -11.671 12.936 16.526 1.00 91.38 311 GLY A N 1
ATOM 2295 C CA . GLY A 1 311 ? -12.081 14.281 16.935 1.00 91.38 311 GLY A CA 1
ATOM 2296 C C . GLY A 1 311 ? -12.493 14.410 18.408 1.00 91.38 311 GLY A C 1
ATOM 2297 O O . GLY A 1 311 ? -12.774 15.522 18.850 1.00 91.38 311 GLY A O 1
ATOM 2298 N N . ASN A 1 312 ? -12.549 13.310 19.172 1.00 92.81 312 ASN A N 1
ATOM 2299 C CA . ASN A 1 312 ? -12.823 13.340 20.615 1.00 92.81 312 ASN A CA 1
ATOM 2300 C C . ASN A 1 312 ? -11.559 13.540 21.465 1.00 92.81 312 ASN A C 1
ATOM 2302 O O . ASN A 1 312 ? -11.672 13.855 22.650 1.00 92.81 312 ASN A O 1
ATOM 2306 N N . ALA A 1 313 ? -10.365 13.369 20.892 1.00 89.69 313 ALA A N 1
ATOM 2307 C CA . ALA A 1 313 ? -9.109 13.550 21.609 1.00 89.69 313 ALA A CA 1
ATOM 2308 C C . ALA A 1 313 ? -8.982 14.987 22.147 1.00 89.69 313 ALA A C 1
ATOM 2310 O O . ALA A 1 313 ? -8.974 15.950 21.383 1.00 89.69 313 ALA A O 1
ATOM 2311 N N . GLY A 1 314 ? -8.903 15.137 23.473 1.00 86.50 314 GLY A N 1
ATOM 2312 C CA . GLY A 1 314 ? -8.776 16.446 24.126 1.00 86.50 314 GLY A CA 1
ATOM 2313 C C . GLY A 1 314 ? -10.013 17.351 24.034 1.00 86.50 314 GLY A C 1
ATOM 2314 O O . GLY A 1 314 ? -9.925 18.528 24.385 1.00 86.50 314 GLY A O 1
ATOM 2315 N N . ALA A 1 315 ? -11.161 16.836 23.583 1.00 87.62 315 ALA A N 1
ATOM 2316 C CA . ALA A 1 315 ? -12.397 17.606 23.505 1.00 87.62 315 ALA A CA 1
ATOM 2317 C C . ALA A 1 315 ? -13.024 17.818 24.897 1.00 87.62 315 ALA A C 1
ATOM 2319 O O . ALA A 1 315 ? -13.038 16.919 25.735 1.00 87.62 315 ALA A O 1
ATOM 2320 N N . THR A 1 316 ? -13.615 18.996 25.129 1.00 85.31 316 THR A N 1
ATOM 2321 C CA . THR A 1 316 ? -14.354 19.306 26.372 1.00 85.31 316 THR A CA 1
ATOM 2322 C C . THR A 1 316 ? -15.653 18.509 26.511 1.00 85.31 316 THR A C 1
ATOM 2324 O O . THR A 1 316 ? -16.151 18.329 27.619 1.00 85.31 316 THR A O 1
ATOM 2327 N N . ALA A 1 317 ? -16.193 18.020 25.392 1.00 86.12 317 ALA A N 1
ATOM 2328 C CA . ALA A 1 317 ? -17.317 17.098 25.330 1.00 86.12 317 ALA A CA 1
ATOM 2329 C C . ALA A 1 317 ? -17.053 16.044 24.247 1.00 86.12 317 ALA A C 1
ATOM 2331 O O . ALA A 1 317 ? -16.622 16.381 23.142 1.00 86.12 317 ALA A O 1
ATOM 2332 N N . VAL A 1 318 ? -17.335 14.784 24.568 1.00 86.38 318 VAL A N 1
ATOM 2333 C CA . VAL A 1 318 ? -17.189 13.638 23.662 1.00 86.38 318 VAL A CA 1
ATOM 2334 C C . VAL A 1 318 ? -18.527 13.298 23.017 1.00 86.38 318 VAL A C 1
ATOM 2336 O O . VAL A 1 318 ? -19.558 13.303 23.691 1.00 86.38 318 VAL A O 1
ATOM 2339 N N . ASP A 1 319 ? -18.519 12.994 21.720 1.00 88.31 319 ASP A N 1
ATOM 2340 C CA . ASP A 1 319 ? -19.723 12.583 20.995 1.00 88.31 319 ASP A CA 1
ATOM 2341 C C . ASP A 1 319 ? -19.431 11.598 19.848 1.00 88.31 319 ASP A C 1
ATOM 2343 O O . ASP A 1 319 ? -18.286 11.372 19.447 1.00 88.31 319 ASP A O 1
ATOM 2347 N N . ASN A 1 320 ? -20.496 10.987 19.327 1.00 87.88 320 ASN A N 1
ATOM 2348 C CA . ASN A 1 320 ? -20.417 9.962 18.285 1.00 87.88 320 ASN A CA 1
ATOM 2349 C C . ASN A 1 320 ? -20.070 10.516 16.893 1.00 87.88 320 ASN A C 1
ATOM 2351 O O . ASN A 1 320 ? -19.609 9.759 16.046 1.00 87.88 320 ASN A O 1
ATOM 2355 N N . ALA A 1 321 ? -20.300 11.803 16.623 1.00 87.06 321 ALA A N 1
ATOM 2356 C CA . ALA A 1 321 ? -19.968 12.394 15.326 1.00 87.06 321 ALA A CA 1
ATOM 2357 C C . ALA A 1 321 ? -18.467 12.707 15.234 1.00 87.06 321 ALA A C 1
ATOM 2359 O O . ALA A 1 321 ? -17.859 12.589 14.173 1.00 87.06 321 ALA A O 1
ATOM 2360 N N . ARG A 1 322 ? -17.851 13.060 16.363 1.00 89.12 322 ARG A N 1
ATOM 2361 C CA . ARG A 1 322 ? -16.420 13.348 16.477 1.00 89.12 322 ARG A CA 1
ATOM 2362 C C . ARG A 1 322 ? -15.545 12.100 16.497 1.00 89.12 322 ARG A C 1
ATOM 2364 O O . ARG A 1 322 ? -14.422 12.154 16.005 1.00 89.12 322 ARG A O 1
ATOM 2371 N N . VAL A 1 323 ? -16.031 10.978 17.034 1.00 90.94 323 VAL A N 1
ATOM 2372 C CA . VAL A 1 323 ? -15.216 9.752 17.143 1.00 90.94 323 VAL A CA 1
ATOM 2373 C C . VAL A 1 323 ? -14.886 9.121 15.781 1.00 90.94 323 VAL A C 1
ATOM 2375 O O . VAL A 1 323 ? -13.898 8.410 15.650 1.00 90.94 323 VAL A O 1
ATOM 2378 N N . ILE A 1 324 ? -15.692 9.408 14.756 1.00 90.62 324 ILE A N 1
ATOM 2379 C CA . ILE A 1 324 ? -15.578 8.831 13.405 1.00 90.62 324 ILE A CA 1
ATOM 2380 C C . ILE A 1 324 ? -14.862 9.745 12.395 1.00 90.62 324 ILE A C 1
ATOM 2382 O O . ILE A 1 324 ? -14.802 9.426 11.204 1.00 90.62 324 ILE A O 1
ATOM 2386 N N . ILE A 1 325 ? -14.337 10.879 12.858 1.00 90.25 325 ILE A N 1
ATOM 2387 C CA . ILE A 1 325 ? -13.478 11.806 12.109 1.00 90.25 325 ILE A CA 1
ATOM 2388 C C . ILE A 1 325 ? -12.141 11.946 12.844 1.00 90.25 325 ILE A C 1
ATOM 2390 O O . ILE A 1 325 ? -12.051 11.601 14.016 1.00 90.25 325 ILE A O 1
ATOM 2394 N N . GLY A 1 326 ? -11.107 12.472 12.188 1.00 90.56 326 GLY A N 1
ATOM 2395 C CA . GLY A 1 326 ? -9.771 12.642 12.773 1.00 90.56 326 GLY A CA 1
ATOM 2396 C C . GLY A 1 326 ? -8.675 12.063 11.884 1.00 90.56 326 GLY A C 1
ATOM 2397 O O . GLY A 1 326 ? -8.947 11.583 10.781 1.00 90.56 326 GLY A O 1
ATOM 2398 N N . SER A 1 327 ? -7.428 12.104 12.359 1.00 92.75 327 SER A N 1
ATOM 2399 C CA . SER A 1 327 ? -6.267 11.677 11.565 1.00 92.75 327 SER A CA 1
ATOM 2400 C C . SER A 1 327 ? -6.384 10.221 11.115 1.00 92.75 327 SER A C 1
ATOM 2402 O O . SER A 1 327 ? -6.090 9.900 9.967 1.00 92.75 327 SER A O 1
ATOM 2404 N N . HIS A 1 328 ? -6.887 9.340 11.980 1.00 94.00 328 HIS A N 1
ATOM 2405 C CA . HIS A 1 328 ? -7.004 7.916 11.668 1.00 94.00 328 HIS A CA 1
ATOM 2406 C C . HIS A 1 328 ? -8.154 7.607 10.713 1.00 94.00 328 HIS A C 1
ATOM 2408 O O . HIS A 1 328 ? -7.986 6.818 9.787 1.00 94.00 328 HIS A O 1
ATOM 2414 N N . ALA A 1 329 ? -9.281 8.310 10.852 1.00 93.50 329 ALA A N 1
ATOM 2415 C CA . ALA A 1 329 ? -10.374 8.236 9.886 1.00 93.50 329 ALA A CA 1
ATOM 2416 C C . ALA A 1 329 ? -9.924 8.690 8.485 1.00 93.50 329 ALA A C 1
ATOM 2418 O O . ALA A 1 329 ? -10.292 8.065 7.491 1.00 93.50 329 ALA A O 1
ATOM 2419 N N . ASN A 1 330 ? -9.082 9.727 8.393 1.00 94.62 330 ASN A N 1
ATOM 2420 C CA . ASN A 1 330 ? -8.503 10.166 7.121 1.00 94.62 330 ASN A CA 1
ATOM 2421 C C . ASN A 1 330 ? -7.609 9.081 6.505 1.00 94.62 330 ASN A C 1
ATOM 2423 O O . ASN A 1 330 ? -7.776 8.758 5.331 1.00 94.62 330 ASN A O 1
ATOM 2427 N N . LEU A 1 331 ? -6.720 8.470 7.295 1.00 96.06 331 LEU A N 1
ATOM 2428 C CA . LEU A 1 331 ? -5.853 7.377 6.834 1.00 96.06 331 LEU A CA 1
ATOM 2429 C C . LEU A 1 331 ? -6.654 6.161 6.347 1.00 96.06 331 LEU A C 1
ATOM 2431 O O . LEU A 1 331 ? -6.318 5.561 5.328 1.00 96.06 331 LEU A O 1
ATOM 2435 N N . TYR A 1 332 ? -7.748 5.824 7.030 1.00 96.25 332 TYR A N 1
ATOM 2436 C CA . TYR A 1 332 ? -8.662 4.760 6.614 1.00 96.25 332 TYR A CA 1
ATOM 2437 C C . TYR A 1 332 ? -9.452 5.087 5.352 1.00 96.25 332 TYR A C 1
ATOM 2439 O O . TYR A 1 332 ? -9.611 4.206 4.506 1.00 96.25 332 TYR A O 1
ATOM 2447 N N . SER A 1 333 ? -9.863 6.341 5.174 1.00 95.81 333 SER A N 1
ATOM 2448 C CA . SER A 1 333 ? -10.464 6.800 3.919 1.00 95.81 333 SER A CA 1
ATOM 2449 C C . SER A 1 333 ? -9.472 6.717 2.754 1.00 95.81 333 SER A C 1
ATOM 2451 O O . SER A 1 333 ? -9.803 6.194 1.689 1.00 95.81 333 SER A O 1
ATOM 2453 N N . GLU A 1 334 ? -8.222 7.146 2.968 1.00 97.12 334 GLU A N 1
ATOM 2454 C CA . GLU A 1 334 ? -7.148 7.043 1.973 1.00 97.12 334 GLU A CA 1
ATOM 2455 C C . GLU A 1 334 ? -6.882 5.585 1.589 1.00 97.12 334 GLU A C 1
ATOM 2457 O O . GLU A 1 334 ? -6.825 5.254 0.403 1.00 97.12 334 GLU A O 1
ATOM 2462 N N . LEU A 1 335 ? -6.775 4.701 2.584 1.00 97.75 335 LEU A N 1
ATOM 2463 C CA . LEU A 1 335 ? -6.588 3.268 2.391 1.00 97.75 335 LEU A CA 1
ATOM 2464 C C . LEU A 1 335 ? -7.748 2.645 1.599 1.00 97.75 335 LEU A C 1
ATOM 2466 O O . LEU A 1 335 ? -7.516 1.923 0.624 1.00 97.75 335 LEU A O 1
ATOM 2470 N N . SER A 1 336 ? -8.987 2.947 1.995 1.00 97.75 336 SER A N 1
ATOM 2471 C CA . SER A 1 336 ? -10.191 2.370 1.399 1.00 97.75 336 SER A CA 1
ATOM 2472 C C . SER A 1 336 ? -10.377 2.791 -0.057 1.00 97.75 336 SER A C 1
ATOM 2474 O O . SER A 1 336 ? -10.492 1.941 -0.945 1.00 97.75 336 SER A O 1
ATOM 2476 N N . GLN A 1 337 ? -10.288 4.094 -0.334 1.00 98.12 337 GLN A N 1
ATOM 2477 C CA . GLN A 1 337 ? -10.391 4.623 -1.693 1.00 98.12 337 GLN A CA 1
ATOM 2478 C C . GLN A 1 337 ? -9.235 4.147 -2.582 1.00 98.12 337 GLN A C 1
ATOM 2480 O O . GLN A 1 337 ? -9.459 3.831 -3.750 1.00 98.12 337 GLN A O 1
ATOM 2485 N N . THR A 1 338 ? -8.010 4.034 -2.052 1.00 98.38 338 THR A N 1
ATOM 2486 C CA . THR A 1 338 ? -6.844 3.604 -2.845 1.00 98.38 338 THR A CA 1
ATOM 2487 C C . THR A 1 338 ? -6.925 2.137 -3.268 1.00 98.38 338 THR A C 1
ATOM 2489 O O . THR A 1 338 ? -6.647 1.807 -4.423 1.00 98.38 338 THR A O 1
ATOM 2492 N N . LEU A 1 339 ? -7.322 1.237 -2.363 1.00 98.12 339 LEU A N 1
ATOM 2493 C CA . LEU A 1 339 ? -7.498 -0.179 -2.703 1.00 98.12 339 LEU A CA 1
ATOM 2494 C C . LEU A 1 339 ? -8.674 -0.388 -3.666 1.00 98.12 339 LEU A C 1
ATOM 2496 O O . LEU A 1 339 ? -8.578 -1.203 -4.585 1.00 98.12 339 LEU A O 1
ATOM 2500 N N . ASN A 1 340 ? -9.741 0.399 -3.523 1.00 98.19 340 ASN A N 1
ATOM 2501 C CA . ASN A 1 340 ? -10.844 0.398 -4.476 1.00 98.19 340 ASN A CA 1
ATOM 2502 C C . ASN A 1 340 ? -10.424 0.890 -5.865 1.00 98.19 340 ASN A C 1
ATOM 2504 O O . ASN A 1 340 ? -10.763 0.264 -6.868 1.00 98.19 340 ASN A O 1
ATOM 2508 N N . ALA A 1 341 ? -9.629 1.961 -5.936 1.00 98.50 341 ALA A N 1
ATOM 2509 C CA . ALA A 1 341 ? -9.071 2.459 -7.189 1.00 98.50 341 ALA A CA 1
ATOM 2510 C C . ALA A 1 341 ? -8.254 1.380 -7.916 1.00 98.50 341 ALA A C 1
ATOM 2512 O O . ALA A 1 341 ? -8.435 1.191 -9.120 1.00 98.50 341 ALA A O 1
ATOM 2513 N N . LEU A 1 342 ? -7.423 0.621 -7.185 1.00 98.38 342 LEU A N 1
ATOM 2514 C CA . LEU A 1 342 ? -6.703 -0.528 -7.742 1.00 98.38 342 LEU A CA 1
ATOM 2515 C C . LEU A 1 342 ? -7.674 -1.580 -8.294 1.00 98.38 342 LEU A C 1
ATOM 2517 O O . LEU A 1 342 ? -7.568 -1.948 -9.461 1.00 98.38 342 LEU A O 1
ATOM 2521 N N . HIS A 1 343 ? -8.635 -2.043 -7.490 1.00 97.81 343 HIS A N 1
ATOM 2522 C CA . HIS A 1 343 ? -9.580 -3.084 -7.904 1.00 97.81 343 HIS A CA 1
ATOM 2523 C C . HIS A 1 343 ? -10.394 -2.687 -9.152 1.00 97.81 343 HIS A C 1
ATOM 2525 O O . HIS A 1 343 ? -10.581 -3.490 -10.077 1.00 97.81 343 HIS A O 1
ATOM 2531 N N . LEU A 1 344 ? -10.867 -1.439 -9.210 1.00 97.81 344 LEU A N 1
ATOM 2532 C CA . LEU A 1 344 ? -11.583 -0.902 -10.366 1.00 97.81 344 LEU A CA 1
ATOM 2533 C C . LEU A 1 344 ? -10.673 -0.801 -11.593 1.00 97.81 344 LEU A C 1
ATOM 2535 O O . LEU A 1 344 ? -11.056 -1.265 -12.663 1.00 97.81 344 LEU A O 1
ATOM 2539 N N . ALA A 1 345 ? -9.456 -0.274 -11.436 1.00 98.38 345 ALA A N 1
ATOM 2540 C CA . ALA A 1 345 ? -8.511 -0.143 -12.540 1.00 98.38 345 ALA A CA 1
ATOM 2541 C C . ALA A 1 345 ? -8.112 -1.499 -13.136 1.00 98.38 345 ALA A C 1
ATOM 2543 O O . ALA A 1 345 ? -8.070 -1.627 -14.355 1.00 98.38 345 ALA A O 1
ATOM 2544 N N . LEU A 1 346 ? -7.873 -2.527 -12.313 1.00 97.94 346 LEU A N 1
ATOM 2545 C CA . LEU A 1 346 ? -7.558 -3.872 -12.810 1.00 97.94 346 LEU A CA 1
ATOM 2546 C C . LEU A 1 346 ? -8.706 -4.457 -13.645 1.00 97.94 346 LEU A C 1
ATOM 2548 O O . LEU A 1 346 ? -8.448 -5.062 -14.685 1.00 97.94 346 LEU A O 1
ATOM 2552 N N . GLY A 1 347 ? -9.957 -4.224 -13.235 1.00 97.19 347 GLY A N 1
ATOM 2553 C CA . GLY A 1 347 ? -11.136 -4.637 -14.002 1.00 97.19 347 GLY A CA 1
ATOM 2554 C C . GLY A 1 347 ? -11.303 -3.865 -15.308 1.00 97.19 347 GLY A C 1
ATOM 2555 O O . GLY A 1 347 ? -11.589 -4.463 -16.344 1.00 97.19 347 GLY A O 1
ATOM 2556 N N . ASP A 1 348 ? -11.074 -2.550 -15.294 1.00 97.38 348 ASP A N 1
ATOM 2557 C CA . ASP A 1 348 ? -11.123 -1.722 -16.504 1.00 97.38 348 ASP A CA 1
ATOM 2558 C C . ASP A 1 348 ? -10.015 -2.121 -17.500 1.00 97.38 348 ASP A C 1
ATOM 2560 O O . ASP A 1 348 ? -10.274 -2.230 -18.700 1.00 97.38 348 ASP A O 1
ATOM 2564 N N . ILE A 1 349 ? -8.792 -2.390 -17.017 1.00 96.50 349 ILE A N 1
ATOM 2565 C CA . ILE A 1 349 ? -7.680 -2.884 -17.847 1.00 96.50 349 ILE A CA 1
ATOM 2566 C C . ILE A 1 349 ? -8.031 -4.252 -18.440 1.00 96.50 349 ILE A C 1
ATOM 2568 O O . ILE A 1 349 ? -7.835 -4.461 -19.638 1.00 96.50 349 ILE A O 1
ATOM 2572 N N . GLY A 1 350 ? -8.552 -5.178 -17.628 1.00 94.81 350 GLY A N 1
ATOM 2573 C CA . GLY A 1 350 ? -8.995 -6.491 -18.096 1.00 94.81 350 GLY A CA 1
ATOM 2574 C C . GLY A 1 350 ? -10.083 -6.378 -19.164 1.00 94.81 350 GLY A C 1
ATOM 2575 O O . GLY A 1 350 ? -9.977 -6.971 -20.238 1.00 94.81 350 GLY A O 1
ATOM 2576 N N . THR A 1 351 ? -11.087 -5.535 -18.922 1.00 95.31 351 THR A N 1
ATOM 2577 C CA . THR A 1 351 ? -12.207 -5.299 -19.845 1.00 95.31 351 THR A CA 1
ATOM 2578 C C . THR A 1 351 ? -11.723 -4.734 -21.176 1.00 95.31 351 THR A C 1
ATOM 2580 O O . THR A 1 351 ? -12.093 -5.248 -22.230 1.00 95.31 351 THR A O 1
ATOM 2583 N N . ALA A 1 352 ? -10.826 -3.743 -21.152 1.00 92.88 352 ALA A N 1
ATOM 2584 C CA . ALA A 1 352 ? -10.230 -3.168 -22.360 1.00 92.88 352 ALA A CA 1
ATOM 2585 C C . ALA A 1 352 ? -9.434 -4.191 -23.193 1.00 92.88 352 ALA A C 1
ATOM 2587 O O . ALA A 1 352 ? -9.204 -3.977 -24.382 1.00 92.88 352 ALA A O 1
ATOM 2588 N N . ARG A 1 353 ? -9.020 -5.307 -22.582 1.00 90.94 353 ARG A N 1
ATOM 2589 C CA . ARG A 1 353 ? -8.291 -6.409 -23.224 1.00 90.94 353 ARG A CA 1
ATOM 2590 C C . ARG A 1 353 ? -9.176 -7.614 -23.560 1.00 90.94 353 ARG A C 1
ATOM 2592 O O . ARG A 1 353 ? -8.651 -8.629 -24.004 1.00 90.94 353 ARG A O 1
ATOM 2599 N N . GLY A 1 354 ? -10.491 -7.526 -23.345 1.00 91.62 354 GLY A N 1
ATOM 2600 C CA . GLY A 1 354 ? -11.423 -8.633 -23.574 1.00 91.62 354 GLY A CA 1
ATOM 2601 C C . GLY A 1 354 ? -11.350 -9.755 -22.530 1.00 91.62 354 GLY A C 1
ATOM 2602 O O . GLY A 1 354 ? -11.873 -10.837 -22.777 1.00 91.62 354 GLY A O 1
ATOM 2603 N N . ALA A 1 355 ? -10.718 -9.515 -21.376 1.00 91.06 355 ALA A N 1
ATOM 2604 C CA . ALA A 1 355 ? -10.600 -10.473 -20.276 1.00 91.06 355 ALA A CA 1
ATOM 2605 C C . ALA A 1 355 ? -10.771 -9.759 -18.913 1.00 91.06 355 ALA A C 1
ATOM 2607 O O . ALA A 1 355 ? -9.774 -9.494 -18.233 1.00 91.06 355 ALA A O 1
ATOM 2608 N N . PRO A 1 356 ? -12.014 -9.401 -18.522 1.00 81.94 356 PRO A N 1
ATOM 2609 C CA . PRO A 1 356 ? -12.311 -8.557 -17.355 1.00 81.94 356 PRO A CA 1
ATOM 2610 C C . PRO A 1 356 ? -11.674 -9.012 -16.038 1.00 81.94 356 PRO A C 1
ATOM 2612 O O . PRO A 1 356 ? -11.169 -8.177 -15.287 1.00 81.94 356 PRO A O 1
ATOM 2615 N N . ASP A 1 357 ? -11.637 -10.321 -15.791 1.00 85.94 357 ASP A N 1
ATOM 2616 C CA . ASP A 1 357 ? -11.185 -10.876 -14.510 1.00 85.94 357 ASP A CA 1
ATOM 2617 C C . ASP A 1 357 ? -9.686 -11.208 -14.486 1.00 85.94 357 ASP A C 1
ATOM 2619 O O . ASP A 1 357 ? -9.092 -11.336 -13.420 1.00 85.94 357 ASP A O 1
ATOM 2623 N N . MET A 1 358 ? -9.021 -11.222 -15.651 1.00 89.69 358 MET A N 1
ATOM 2624 C CA . MET A 1 358 ? -7.634 -11.686 -15.808 1.00 89.69 358 MET A CA 1
ATOM 2625 C C . MET A 1 358 ? -6.669 -11.062 -14.794 1.00 89.69 358 MET A C 1
ATOM 2627 O O . MET A 1 358 ? -5.876 -11.766 -14.172 1.00 89.69 358 MET A O 1
ATOM 2631 N N . LEU A 1 359 ? -6.706 -9.736 -14.636 1.00 92.69 359 LEU A N 1
ATOM 2632 C CA . LEU A 1 359 ? -5.805 -9.048 -13.711 1.00 92.69 359 LEU A CA 1
ATOM 2633 C C . LEU A 1 359 ? -6.318 -9.033 -12.272 1.00 92.69 359 LEU A C 1
ATOM 2635 O O . LEU A 1 359 ? -5.498 -9.003 -11.358 1.00 92.69 359 LEU A O 1
ATOM 2639 N N . ARG A 1 360 ? -7.638 -9.067 -12.058 1.00 92.12 360 ARG A N 1
ATOM 2640 C CA . ARG A 1 360 ? -8.216 -9.154 -10.709 1.00 92.12 360 ARG A CA 1
ATOM 2641 C C . ARG A 1 360 ? -7.873 -10.486 -10.043 1.00 92.12 360 ARG A C 1
ATOM 2643 O O . ARG A 1 360 ? -7.557 -10.485 -8.861 1.00 92.12 360 ARG A O 1
ATOM 2650 N N . ASP A 1 361 ? -7.801 -11.559 -10.825 1.00 92.81 361 ASP A N 1
ATOM 2651 C CA . ASP A 1 361 ? -7.431 -12.898 -10.354 1.00 92.81 361 ASP A CA 1
ATOM 2652 C C . ASP A 1 361 ? -5.909 -13.121 -10.281 1.00 92.81 361 ASP A C 1
ATOM 2654 O O . ASP A 1 361 ? -5.445 -14.109 -9.715 1.00 92.81 361 ASP A O 1
ATOM 2658 N N . SER A 1 362 ? -5.112 -12.204 -10.843 1.00 94.06 362 SER A N 1
ATOM 2659 C CA . SER A 1 362 ? -3.644 -12.321 -10.911 1.00 94.06 362 SER A CA 1
ATOM 2660 C C . SER A 1 362 ? -2.895 -11.376 -9.966 1.00 94.06 362 SER A C 1
ATOM 2662 O O . SER A 1 362 ? -1.666 -11.443 -9.887 1.00 94.06 362 SER A O 1
ATOM 2664 N N . VAL A 1 363 ? -3.593 -10.470 -9.275 1.00 96.25 363 VAL A N 1
ATOM 2665 C CA . VAL A 1 363 ? -2.982 -9.462 -8.398 1.00 96.25 363 VAL A CA 1
ATOM 2666 C C . VAL A 1 363 ? -3.498 -9.619 -6.974 1.00 96.25 363 VAL A C 1
ATOM 2668 O O . VAL A 1 363 ? -4.681 -9.445 -6.702 1.00 96.25 363 VAL A O 1
ATOM 2671 N N . THR A 1 364 ? -2.582 -9.857 -6.036 1.00 96.25 364 THR A N 1
ATOM 2672 C CA . THR A 1 364 ? -2.871 -9.842 -4.598 1.00 96.25 364 THR A CA 1
ATOM 2673 C C . THR A 1 364 ? -2.225 -8.620 -3.955 1.00 96.25 364 THR A C 1
ATOM 2675 O O . THR A 1 364 ? -1.022 -8.400 -4.084 1.00 96.25 364 THR A O 1
ATOM 2678 N N . SER A 1 365 ? -3.022 -7.835 -3.229 1.00 96.38 365 SER A N 1
ATOM 2679 C CA . SER A 1 365 ? -2.546 -6.750 -2.369 1.00 96.38 365 SER A CA 1
ATOM 2680 C C . SER A 1 365 ? -2.818 -7.108 -0.914 1.00 96.38 365 SER A C 1
ATOM 2682 O O . SER A 1 365 ? -3.884 -7.627 -0.591 1.00 96.38 365 SER A O 1
ATOM 2684 N N . PHE A 1 366 ? -1.868 -6.808 -0.034 1.00 96.00 366 PHE A N 1
ATOM 2685 C CA . PHE A 1 366 ? -2.027 -6.945 1.409 1.00 96.00 366 PHE A CA 1
ATOM 2686 C C . PHE A 1 366 ? -1.428 -5.737 2.129 1.00 96.00 366 PHE A C 1
ATOM 2688 O O . PHE A 1 366 ? -0.565 -5.013 1.601 1.00 96.00 366 PHE A O 1
ATOM 2695 N N . THR A 1 367 ? -1.897 -5.528 3.354 1.00 95.50 367 THR A N 1
ATOM 2696 C CA . THR A 1 367 ? -1.417 -4.484 4.255 1.00 95.50 367 THR A CA 1
ATOM 2697 C C . THR A 1 367 ? -0.637 -5.084 5.405 1.00 95.50 367 THR A C 1
ATOM 2699 O O . THR A 1 367 ? -1.040 -6.107 5.949 1.00 95.50 367 THR A O 1
ATOM 2702 N N . SER A 1 368 ? 0.424 -4.410 5.822 1.00 93.94 368 SER A N 1
ATOM 2703 C CA . SER A 1 368 ? 1.118 -4.688 7.079 1.00 93.94 368 SER A CA 1
ATOM 2704 C C . SER A 1 368 ? 1.452 -3.374 7.776 1.00 93.94 368 SER A C 1
ATOM 2706 O O . SER A 1 368 ? 1.522 -2.327 7.134 1.00 93.94 368 SER A O 1
ATOM 2708 N N . SER A 1 369 ? 1.663 -3.427 9.083 1.00 94.81 369 SER A N 1
ATOM 2709 C CA . SER A 1 369 ? 2.122 -2.312 9.911 1.00 94.81 369 SER A CA 1
ATOM 2710 C C . SER A 1 369 ? 3.137 -2.852 10.908 1.00 94.81 369 SER A C 1
ATOM 2712 O O . SER A 1 369 ? 3.190 -4.062 11.093 1.00 94.81 369 SER A O 1
ATOM 2714 N N . ASP A 1 370 ? 3.926 -1.988 11.540 1.00 92.94 370 ASP A N 1
ATOM 2715 C CA . ASP A 1 370 ? 4.935 -2.393 12.528 1.00 92.94 370 ASP A CA 1
ATOM 2716 C C . ASP A 1 370 ? 4.301 -3.295 13.605 1.00 92.94 370 ASP A C 1
ATOM 2718 O O . ASP A 1 370 ? 4.760 -4.398 13.875 1.00 92.94 370 ASP A O 1
ATOM 2722 N N . PHE A 1 371 ? 3.183 -2.853 14.173 1.00 92.44 371 PHE A N 1
ATOM 2723 C CA . PHE A 1 371 ? 2.427 -3.555 15.205 1.00 92.44 371 PHE A CA 1
ATOM 2724 C C . PHE A 1 371 ? 0.990 -3.028 15.260 1.00 92.44 371 PHE A C 1
ATOM 2726 O O . PHE A 1 371 ? 0.682 -1.984 14.683 1.00 92.44 371 PHE A O 1
ATOM 2733 N N . ASN A 1 372 ? 0.110 -3.716 15.985 1.00 91.75 372 ASN A N 1
ATOM 2734 C CA . ASN A 1 372 ? -1.163 -3.132 16.398 1.00 91.75 372 ASN A CA 1
ATOM 2735 C C . ASN A 1 372 ? -0.973 -2.156 17.576 1.00 91.75 372 ASN A C 1
ATOM 2737 O O . ASN A 1 372 ? 0.056 -2.158 18.252 1.00 91.75 372 ASN A O 1
ATOM 2741 N N . ARG A 1 373 ?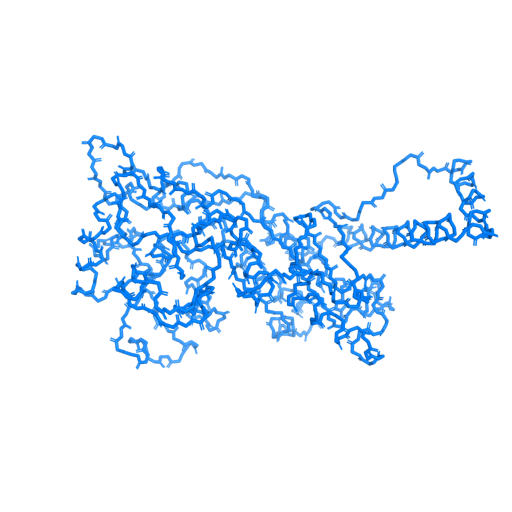 -1.983 -1.335 17.865 1.00 93.38 373 ARG A N 1
ATOM 2742 C CA . ARG A 1 373 ? -1.996 -0.448 19.038 1.00 93.38 373 ARG A CA 1
ATOM 2743 C C . ARG A 1 373 ? -2.602 -1.122 20.261 1.00 93.38 373 ARG A C 1
ATOM 2745 O O . ARG A 1 373 ? -3.314 -2.123 20.151 1.00 93.38 373 ARG A O 1
ATOM 2752 N N . THR A 1 374 ? -2.338 -0.559 21.439 1.00 93.50 374 THR A N 1
ATOM 2753 C CA . THR A 1 374 ? -2.976 -1.002 22.680 1.00 93.50 374 THR A CA 1
ATOM 2754 C C . THR A 1 374 ? -4.493 -1.002 22.531 1.00 93.50 374 THR A C 1
ATOM 2756 O O . THR A 1 374 ? -5.089 -0.041 22.043 1.00 93.50 374 THR A O 1
ATOM 2759 N N . PHE A 1 375 ? -5.137 -2.076 22.994 1.00 93.00 375 PHE A N 1
ATOM 2760 C CA . PHE A 1 375 ? -6.595 -2.132 22.990 1.00 93.00 375 PHE A CA 1
ATOM 2761 C C . PHE A 1 375 ? -7.203 -1.035 23.888 1.00 93.00 375 PHE A C 1
ATOM 2763 O O . PHE A 1 375 ? -8.083 -0.324 23.406 1.00 93.00 375 PHE A O 1
ATOM 2770 N N . PRO A 1 376 ? -6.727 -0.804 25.134 1.00 95.12 376 PRO A N 1
ATOM 2771 C CA . PRO A 1 376 ? -7.156 0.341 25.940 1.00 95.12 376 PRO A CA 1
ATOM 2772 C C . PRO A 1 376 ? -6.742 1.692 25.344 1.00 95.12 376 PRO A C 1
ATOM 2774 O O . PRO A 1 376 ? -5.655 1.825 24.779 1.00 95.12 376 PRO A O 1
ATOM 2777 N N . CYS A 1 377 ? -7.600 2.696 25.535 1.00 94.12 377 CYS A N 1
ATOM 2778 C CA . CYS A 1 377 ? -7.307 4.098 25.235 1.00 94.12 377 CYS A CA 1
ATOM 2779 C C . CYS A 1 377 ? -6.409 4.720 26.321 1.00 94.12 377 CYS A C 1
ATOM 2781 O O . CYS A 1 377 ? -6.634 4.495 27.510 1.00 94.12 377 CYS A O 1
ATOM 2783 N N . ASN A 1 378 ? -5.443 5.554 25.923 1.00 94.31 378 ASN A N 1
ATOM 2784 C CA . ASN A 1 378 ? -4.562 6.308 26.832 1.00 94.31 378 ASN A CA 1
ATOM 2785 C C . ASN A 1 378 ? -5.167 7.657 27.300 1.00 94.31 378 ASN A C 1
ATOM 2787 O O . ASN A 1 378 ? -4.513 8.443 27.981 1.00 94.31 378 ASN A O 1
ATOM 2791 N N . GLY A 1 379 ? -6.417 7.935 26.915 1.00 91.69 379 GLY A N 1
ATOM 2792 C CA . GLY A 1 379 ? -7.158 9.171 27.194 1.00 91.69 379 GLY A CA 1
ATOM 2793 C C . GLY A 1 379 ? -7.223 10.139 26.008 1.00 91.69 379 GLY A C 1
ATOM 2794 O O . GLY A 1 379 ? -8.144 10.948 25.938 1.00 91.69 379 GLY A O 1
ATOM 2795 N N . PHE A 1 380 ? -6.305 10.019 25.047 1.00 92.00 380 PHE A N 1
ATOM 2796 C CA . PHE A 1 380 ? -6.246 10.864 23.847 1.00 92.00 380 PHE A CA 1
ATOM 2797 C C . PHE A 1 380 ? -6.124 10.065 22.537 1.00 92.00 380 PHE A C 1
ATOM 2799 O O . PHE A 1 380 ? -6.374 10.596 21.455 1.00 92.00 380 PHE A O 1
ATOM 2806 N N . GLY A 1 381 ? -5.738 8.797 22.625 1.00 93.19 381 GLY A N 1
ATOM 2807 C CA . GLY A 1 381 ? -5.430 7.905 21.518 1.00 93.19 381 GLY A CA 1
ATOM 2808 C C . GLY A 1 381 ? -5.045 6.524 22.044 1.00 93.19 381 GLY A C 1
ATOM 2809 O O . GLY A 1 381 ? -5.559 6.074 23.074 1.00 93.19 381 GLY A O 1
ATOM 2810 N N . SER A 1 382 ? -4.136 5.850 21.347 1.00 94.00 382 SER A N 1
ATOM 2811 C CA . SER A 1 382 ? -3.632 4.528 21.723 1.00 94.00 382 SER A CA 1
ATOM 2812 C C . SER A 1 382 ? -2.105 4.473 21.649 1.00 94.00 382 SER A C 1
ATOM 2814 O O . SER A 1 382 ? -1.476 5.157 20.834 1.00 94.00 382 SER A O 1
ATOM 2816 N N . ASP A 1 383 ? -1.504 3.659 22.516 1.00 94.94 383 ASP A N 1
ATOM 2817 C CA . ASP A 1 383 ? -0.053 3.493 22.599 1.00 94.94 383 ASP A CA 1
ATOM 2818 C C . ASP A 1 383 ? 0.415 2.269 21.810 1.00 94.94 383 ASP A C 1
ATOM 2820 O O . ASP A 1 383 ? -0.379 1.536 21.213 1.00 94.94 383 ASP A O 1
ATOM 2824 N N . HIS A 1 384 ? 1.727 2.043 21.791 1.00 94.19 384 HIS A N 1
ATOM 2825 C CA . HIS A 1 384 ? 2.332 0.917 21.088 1.00 94.19 384 HIS A CA 1
ATOM 2826 C C . HIS A 1 384 ? 1.856 -0.412 21.670 1.00 94.19 384 HIS A C 1
ATOM 2828 O O . HIS A 1 384 ? 1.987 -0.681 22.866 1.00 94.19 384 HIS A O 1
ATOM 2834 N N . GLY A 1 385 ? 1.296 -1.250 20.804 1.00 88.81 385 GLY A N 1
ATOM 2835 C CA . GLY A 1 385 ? 0.984 -2.634 21.107 1.00 88.81 385 GLY A CA 1
ATOM 2836 C C . GLY A 1 385 ? 2.035 -3.581 20.538 1.00 88.81 385 GLY A C 1
ATOM 2837 O O . GLY A 1 385 ? 3.125 -3.200 20.110 1.00 88.81 385 GLY A O 1
ATOM 2838 N N . TRP A 1 386 ? 1.692 -4.857 20.577 1.00 80.56 386 TRP A N 1
ATOM 2839 C CA . TRP A 1 386 ? 2.465 -5.958 20.027 1.00 80.56 386 TRP A CA 1
ATOM 2840 C C . TRP A 1 386 ? 1.483 -7.077 19.707 1.00 80.56 386 TRP A C 1
ATOM 2842 O O . TRP A 1 386 ? 0.481 -7.230 20.412 1.00 80.56 386 TRP A O 1
ATOM 2852 N N . GLY A 1 387 ? 1.785 -7.849 18.666 1.00 61.81 387 GLY A N 1
ATOM 2853 C CA . GLY A 1 387 ? 0.780 -8.701 18.034 1.00 61.81 387 GLY A CA 1
ATOM 2854 C C . GLY A 1 387 ? 0.071 -7.898 16.969 1.00 61.81 387 GLY A C 1
ATOM 2855 O O . GLY A 1 387 ? -0.920 -7.215 17.305 1.00 61.81 387 GLY A O 1
#

pLDDT: mean 90.69, std 8.99, range [45.66, 98.62]

Sequence (387 aa):
MFLNGGNDSNNMIIPTLPEEWRSYSAIRTPVLAIPNSNGAPNTALALASQNGTGTFPAGDGRTYGFHPAMPELRNLFDAGFVAPVFNVGTLNFPMTKAQYTSGQVPRPPQLFSHSDQQTQWQTSLPDQPSISGWGGRVADLLTAPIDVNAGGRISMAVTLAGSNLFEVGNANIAPQYAITTGGAVTLSNVSGGRHTALQAFLNIDKASADLQTKAYAGVLDQGIASAAMLKAALDAQAAASPSWLARFPNTISTPNGGTQNFTSSLMSQMKMVARLIDLGSRSIAQGGMGMKRQIFFIQVGGYDTHTNQTGNAGATAVDNARVIIGSHANLYSELSQTLNALHLALGDIGTARGAPDMLRDSVTSFTSSDFNRTFPCNGFGSDHGWG

Radius of gyration: 23.52 Å; chains: 1; bounding box: 69×40×63 Å

Secondary structure (DSSP, 8-state):
-EETT---GGGTEEE-SHHHHHHHHHHHHHHH---SSS-TTSS-EE---STTS--PSPTTS--EEE-TT-HHHHHHHHTT------S--S-SS---HHHHHHT-S---TTTT-HHHHHHHHHHS-TTS--SS-HHHHHHHHHHSSHHHHTT-SS-SEEESSS--STT--SS-SS--EEEETTEE---SS--THHHHHHHHHHHHHHT-SSHHHHHHHHHHHHHHHHHHHHHHHHHHHHHH--GGGGGS-SEEPPSTT-S--EE-HHHHHHHHHHHHHHHHTS-GGGTS---S--EEE-EE-----SS-SSTTTT-SS--TTTTT-SHHHHHHHHHHHHHHHHHHHHHHHHHHTT-TTTTTTT-----EES-PBPSS--SSS--B---

Foldseek 3Di:
DEAEAFFQCCQFKDWQDPVRLVVLCVQADLQARAANDDDPDQGFAWQCAAQLPDDPPDPVNTTMGGQSLFVLLSVCRRNNQDDDDPPDFLFPDDDDPVCVVVVVDQGAPPALDSVLLQQSQQQVPRRDDDQAGPQLQVQVVQVPDCVRFPQFLAFQAEEQPPDGRNNQHPVCSRPYQYAHLLGQDEDPPCDDPNVVVLVVCLVVQCVDPDPVSNVVSVVVVSSNVSRVLRNVLLVVVVVVVQPLLVLQDQWFDQGLPDDDIDGDPQSSLLSVVLVLLLQQPDHVVVSHRVGNHHDYDDYDYQSSPLAFLWQQFVDPDRDSSGNSGTSVSNVSSSVNSSVSSNLSSQQSSCVVVVGRCVRSVVDDDDYDYSAHFDSGRPRGGTGRDGD